Protein AF-A0A918TX77-F1 (afdb_monomer)

Sequence (473 aa):
MNGDFGNDGMSFDDTDGTHDTENVKGLAPLPPGLRHENREFVLAMRRLFGQTKKSLREFAAYHHFSPASVSRYLSGKRLPDKVFVDALLKSACQAHQVPLTPEVQEHAYRLHREALFSEQPARYRLQMESDKLEEAILAREQAELAIRDLKSSVSDQKHELERLEQQKREITRTAARERAYSSAEIEHYRGRERDLEAQCHELREEIDRLEAELTQAEYERDEAQSRCRELEDKLAVVEEDADREELQARVDEVRSEISAADAQAAARVADLQRAEQEAEEIRLQAVADAHAKREEADALFEETRNKAAQAAADFETNLAKRREQSERDLASRQRKAEKRLVEIELQAEQLRKATDVLAVKRADEEARAARTALAEPVRAAPSTASAVRADSAAARPAPASSPEAIRAVKPFWFAVPGPRHAVGTDGGPGFMLTPGTWYLAVAEKGTALIAEDRATGKRGMLMNTDGIQRSFY

Radius of gyration: 109.37 Å; Cα contacts (8 Å, |Δi|>4): 260; chains: 1; bounding box: 192×52×306 Å

pLDDT: mean 77.6, std 20.48, range [26.27, 98.62]

Organism: Streptomyces cinnamoneus (NCBI:txid53446)

Secondary structure (DSSP, 8-state):
-PPP-----------S----TT--TT-PPPPTT--HHHHHHHHHHHHHHHHT---HHHHHHHTT--HHHHHHHTTTSS---HHHHHHHHHHHHHHHT----HHHHHHHHHHHHHHHHHH-HHHHHHHHHHHHHHHHHHHHHHHHHHHHHHHHHHHHHHHHHHHHHHHHHHHHHHHHHHHHHHHHHHHHHHHHHHHHHHHHHHHHHHHHHHHHHHHHHHHHHHHHHHHHHHHHHHHHHHHHHHHHHHHHHHHHHHHHHHHHHHHHHHHHHHHHHHHHHHHHHHHHHHHHHHHHHHHHHHHHHHHHHHHHHHHHHHHHHHHHHHHHHHHHHHHHHHHHHHHHHHHHHHHHHHHTTT---------------------------------------------------------EEEE-SS-EEEEESTTPPPEEEPTT-EEEEEEEETTEEEEE-TTT--EEEE---TTPEEPP-

Structure (mmCIF, N/CA/C/O backbone):
data_AF-A0A918TX77-F1
#
_entry.id   AF-A0A918TX77-F1
#
loop_
_atom_site.group_PDB
_atom_site.id
_atom_site.type_symbol
_atom_site.label_atom_id
_atom_site.label_alt_id
_atom_site.label_comp_id
_atom_site.label_asym_id
_atom_site.label_entity_id
_atom_site.label_seq_id
_atom_site.pdbx_PDB_ins_code
_atom_site.Cartn_x
_atom_site.Cartn_y
_atom_site.Cartn_z
_atom_site.occupancy
_atom_site.B_iso_or_equiv
_atom_site.auth_seq_id
_atom_site.auth_comp_id
_atom_site.auth_asym_id
_atom_site.auth_atom_id
_atom_site.pdbx_PDB_model_num
ATOM 1 N N . MET A 1 1 ? -35.912 -17.473 43.083 1.00 37.25 1 MET A N 1
ATOM 2 C CA . MET A 1 1 ? -36.038 -18.882 43.510 1.00 37.25 1 MET A CA 1
ATOM 3 C C . MET A 1 1 ? -36.676 -18.847 44.878 1.00 37.25 1 MET A C 1
ATOM 5 O O . MET A 1 1 ? -36.120 -18.188 45.746 1.00 37.25 1 MET A O 1
ATOM 9 N N . ASN A 1 2 ? -37.850 -19.450 45.042 1.00 32.62 2 ASN A N 1
ATOM 10 C CA . ASN A 1 2 ? -38.579 -19.385 46.306 1.00 32.62 2 ASN A CA 1
ATOM 11 C C . ASN A 1 2 ? -38.174 -20.602 47.138 1.00 32.62 2 ASN A C 1
ATOM 13 O O . ASN A 1 2 ? -38.332 -21.728 46.672 1.00 32.62 2 ASN A O 1
ATOM 17 N N . GLY A 1 3 ? -37.597 -20.364 48.316 1.00 33.72 3 GLY A N 1
ATOM 18 C CA . GLY A 1 3 ? -37.311 -21.416 49.285 1.00 33.72 3 GLY A CA 1
ATOM 19 C C . GLY A 1 3 ? -38.587 -21.782 50.032 1.00 33.72 3 GLY A C 1
ATOM 20 O O . GLY A 1 3 ? -39.261 -20.896 50.555 1.00 33.72 3 GLY A O 1
ATOM 21 N N . ASP A 1 4 ? -38.915 -23.068 50.040 1.00 32.12 4 ASP A N 1
ATOM 22 C CA . ASP A 1 4 ? -40.028 -23.620 50.805 1.00 32.12 4 ASP A CA 1
ATOM 23 C C . ASP A 1 4 ? -39.668 -23.633 52.301 1.00 32.12 4 ASP A C 1
ATOM 25 O O . ASP A 1 4 ? -38.612 -24.145 52.681 1.00 32.12 4 ASP A O 1
ATOM 29 N N . PHE A 1 5 ? -40.509 -23.030 53.143 1.00 33.94 5 PHE A N 1
ATOM 30 C CA . PHE A 1 5 ? -40.300 -22.963 54.591 1.00 33.94 5 PHE A CA 1
ATOM 31 C C . PHE A 1 5 ? -41.259 -23.931 55.282 1.00 33.94 5 PHE A C 1
ATOM 33 O O . PHE A 1 5 ? -42.443 -23.638 55.447 1.00 33.94 5 PHE A O 1
ATOM 40 N N . GLY A 1 6 ? -40.726 -25.084 55.697 1.00 33.44 6 GLY A N 1
ATOM 41 C CA . GLY A 1 6 ? -41.475 -26.118 56.408 1.00 33.44 6 GLY A CA 1
ATOM 42 C C . GLY A 1 6 ? -42.088 -25.592 57.707 1.00 33.44 6 GLY A C 1
ATOM 43 O O . GLY A 1 6 ? -41.378 -25.287 58.664 1.00 33.44 6 GLY A O 1
ATOM 44 N N . ASN A 1 7 ? -43.416 -25.495 57.731 1.00 34.94 7 ASN A N 1
ATOM 45 C CA . ASN A 1 7 ? -44.196 -25.031 58.874 1.00 34.94 7 ASN A CA 1
ATOM 46 C C . ASN A 1 7 ? -44.443 -26.171 59.881 1.00 34.94 7 ASN A C 1
ATOM 48 O O . ASN A 1 7 ? -45.575 -26.639 60.031 1.00 34.94 7 ASN A O 1
ATOM 52 N N . ASP A 1 8 ? -43.390 -26.611 60.576 1.00 34.78 8 ASP A N 1
ATOM 53 C CA . ASP A 1 8 ? -43.504 -27.508 61.737 1.00 34.78 8 ASP A CA 1
ATOM 54 C C . ASP A 1 8 ? -44.053 -26.732 62.946 1.00 34.78 8 ASP A C 1
ATOM 56 O O . ASP A 1 8 ? -43.338 -26.332 63.868 1.00 34.78 8 ASP A O 1
ATOM 60 N N . GLY A 1 9 ? -45.361 -26.477 62.914 1.00 32.47 9 GLY A N 1
ATOM 61 C CA . GLY A 1 9 ? -46.074 -25.795 63.984 1.00 32.47 9 GLY A CA 1
ATOM 62 C C . GLY A 1 9 ? -46.032 -26.595 65.286 1.00 32.47 9 GLY A C 1
ATOM 63 O O . GLY A 1 9 ? -46.579 -27.695 65.365 1.00 32.47 9 GLY A O 1
ATOM 64 N N . MET A 1 10 ? -45.444 -26.006 66.331 1.00 33.53 10 MET A N 1
ATOM 65 C CA . MET A 1 10 ? -45.543 -26.478 67.717 1.00 33.53 10 MET A CA 1
ATOM 66 C C . MET A 1 10 ? -47.006 -26.436 68.187 1.00 33.53 10 MET A C 1
ATOM 68 O O . MET A 1 10 ? -47.456 -25.465 68.797 1.00 33.53 10 MET A O 1
ATOM 72 N N . SER A 1 11 ? -47.753 -27.504 67.904 1.00 32.78 11 SER A N 1
ATOM 73 C CA . SER A 1 11 ? -49.076 -27.731 68.478 1.00 32.78 11 SER A CA 1
ATOM 74 C C . SER A 1 11 ? -48.924 -27.990 69.975 1.00 32.78 11 SER A C 1
ATOM 76 O O . SER A 1 11 ? -48.566 -29.091 70.392 1.00 32.78 11 SER A O 1
ATOM 78 N N . PHE A 1 12 ? -49.170 -26.962 70.788 1.00 38.78 12 PHE A N 1
ATOM 79 C CA . PHE A 1 12 ? -49.215 -27.078 72.247 1.00 38.78 12 PHE A CA 1
ATOM 80 C C . PHE A 1 12 ? -50.575 -27.658 72.670 1.00 38.78 12 PHE A C 1
ATOM 82 O O . PHE A 1 12 ? -51.393 -26.980 73.287 1.00 38.78 12 PHE A O 1
ATOM 89 N N . ASP A 1 13 ? -50.829 -28.890 72.228 1.00 30.91 13 ASP A N 1
ATOM 90 C CA . ASP A 1 13 ? -52.076 -29.626 72.439 1.00 30.91 13 ASP A CA 1
ATOM 91 C C . ASP A 1 13 ? -52.209 -30.092 73.903 1.00 30.91 13 ASP A C 1
ATOM 93 O O . ASP A 1 13 ? -51.209 -30.292 74.599 1.00 30.91 13 ASP A O 1
ATOM 97 N N . ASP A 1 14 ? -53.442 -30.264 74.382 1.00 38.06 14 ASP A N 1
ATOM 98 C CA . ASP A 1 14 ? -53.776 -30.492 75.799 1.00 38.06 14 ASP A CA 1
ATOM 99 C C . ASP A 1 14 ? -53.533 -31.957 76.243 1.00 38.06 14 ASP A C 1
ATOM 101 O O . ASP A 1 14 ? -54.415 -32.650 76.761 1.00 38.06 14 ASP A O 1
ATOM 105 N N . THR A 1 15 ? -52.308 -32.465 76.061 1.00 32.91 15 THR A N 1
ATOM 106 C CA . THR A 1 15 ? -51.936 -33.830 76.469 1.00 32.91 15 THR A CA 1
ATOM 107 C C . THR A 1 15 ? -51.482 -33.909 77.928 1.00 32.91 15 THR A C 1
ATOM 109 O O . THR A 1 15 ? -50.298 -33.783 78.239 1.00 32.91 15 THR A O 1
ATOM 112 N N . ASP A 1 16 ? -52.463 -34.172 78.791 1.00 36.69 16 ASP A N 1
ATOM 113 C CA . ASP A 1 16 ? -52.381 -34.898 80.069 1.00 36.69 16 ASP A CA 1
ATOM 114 C C . ASP A 1 16 ? -51.213 -34.559 81.021 1.00 36.69 16 ASP A C 1
ATOM 116 O O . ASP A 1 16 ? -50.110 -35.110 80.969 1.00 36.69 16 ASP A O 1
ATOM 120 N N . GLY A 1 17 ? -51.500 -33.679 81.980 1.00 33.28 17 GLY A N 1
ATOM 121 C CA . GLY A 1 17 ? -50.597 -33.389 83.084 1.00 33.28 17 GLY A CA 1
ATOM 122 C C . GLY A 1 17 ? -51.117 -32.265 83.965 1.00 33.28 17 GLY A C 1
ATOM 123 O O . GLY A 1 17 ? -50.778 -31.100 83.756 1.00 33.28 17 GLY A O 1
ATOM 124 N N . THR A 1 18 ? -51.896 -32.599 85.000 1.00 36.12 18 THR A N 1
ATOM 125 C CA . THR A 1 18 ? -52.363 -31.638 86.018 1.00 36.12 18 THR A CA 1
ATOM 126 C C . THR A 1 18 ? -51.224 -31.202 86.949 1.00 36.12 18 THR A C 1
ATOM 128 O O . THR A 1 18 ? -51.244 -31.435 88.160 1.00 36.12 18 THR A O 1
ATOM 131 N N . HIS A 1 19 ? -50.207 -30.549 86.387 1.00 42.88 19 HIS A N 1
ATOM 132 C CA . HIS A 1 19 ? -49.279 -29.731 87.147 1.00 42.88 19 HIS A CA 1
ATOM 133 C C . HIS A 1 19 ? -50.063 -28.574 87.755 1.00 42.88 19 HIS A C 1
ATOM 135 O O . HIS A 1 19 ? -50.489 -27.666 87.050 1.00 42.88 19 HIS A O 1
ATOM 141 N N . ASP A 1 20 ? -50.259 -28.640 89.067 1.00 49.00 20 ASP A N 1
ATOM 142 C CA . ASP A 1 20 ? -51.033 -27.709 89.884 1.00 49.00 20 ASP A CA 1
ATOM 143 C C . ASP A 1 20 ? -50.540 -26.254 89.700 1.00 49.00 20 ASP A C 1
ATOM 145 O O . ASP A 1 20 ? -49.592 -25.807 90.351 1.00 49.00 20 ASP A O 1
ATOM 149 N N . THR A 1 21 ? -51.109 -25.527 88.722 1.00 51.53 21 THR A N 1
ATOM 150 C CA . THR A 1 21 ? -50.477 -24.300 88.179 1.00 51.53 21 THR A CA 1
ATOM 151 C C . THR A 1 21 ? -50.493 -23.121 89.153 1.00 51.53 21 THR A C 1
ATOM 153 O O . THR A 1 21 ? -49.692 -22.190 89.024 1.00 51.53 21 THR A O 1
ATOM 156 N N . GLU A 1 22 ? -51.345 -23.184 90.177 1.00 53.84 22 GLU A N 1
ATOM 157 C CA . GLU A 1 22 ? -51.345 -22.226 91.280 1.00 53.84 22 GLU A CA 1
ATOM 158 C C . GLU A 1 22 ? -50.278 -22.554 92.341 1.00 53.84 22 GLU A C 1
ATOM 160 O O . GLU A 1 22 ? -49.971 -21.697 93.166 1.00 53.84 22 GLU A O 1
ATOM 165 N N . ASN A 1 23 ? -49.656 -23.737 92.313 1.00 57.31 23 ASN A N 1
ATOM 166 C CA . ASN A 1 23 ? -48.960 -24.333 93.459 1.00 57.31 23 ASN A CA 1
ATOM 167 C C . ASN A 1 23 ? -47.463 -24.611 93.199 1.00 57.31 23 ASN A C 1
ATOM 169 O O . ASN A 1 23 ? -46.908 -25.671 93.500 1.00 57.31 23 ASN A O 1
ATOM 173 N N . VAL A 1 24 ? -46.772 -23.619 92.628 1.00 63.53 24 VAL A N 1
ATOM 174 C CA . VAL A 1 24 ? -45.309 -23.634 92.460 1.00 63.53 24 VAL A CA 1
ATOM 175 C C . VAL A 1 24 ? -44.626 -23.720 93.832 1.00 63.53 24 VAL A C 1
ATOM 177 O O . VAL A 1 24 ? -44.799 -22.835 94.673 1.00 63.53 24 VAL A O 1
ATOM 180 N N . LYS A 1 25 ? -43.806 -24.762 94.048 1.00 62.81 25 LYS A N 1
ATOM 181 C CA . LYS A 1 25 ? -43.130 -25.046 95.330 1.00 62.81 25 LYS A CA 1
ATOM 182 C C . LYS A 1 25 ? -42.441 -23.803 95.916 1.00 62.81 25 LYS A C 1
ATOM 184 O O . LYS A 1 25 ? -41.463 -23.304 95.363 1.00 62.81 25 LYS A O 1
ATOM 189 N N . GLY A 1 26 ? -42.924 -23.348 97.074 1.00 63.03 26 GLY A N 1
ATOM 190 C CA . GLY A 1 26 ? -42.378 -22.196 97.804 1.00 63.03 26 GLY A CA 1
ATOM 191 C C . GLY A 1 26 ? -43.051 -20.847 97.513 1.00 63.03 26 GLY A C 1
ATOM 192 O O . GLY A 1 26 ? -42.598 -19.831 98.041 1.00 63.03 26 GLY A O 1
ATOM 193 N N . LEU A 1 27 ? -44.125 -20.813 96.718 1.00 73.19 27 LEU A N 1
ATOM 194 C CA . LEU A 1 27 ? -44.991 -19.643 96.550 1.00 73.19 27 LEU A CA 1
ATOM 195 C C . LEU A 1 27 ? -46.365 -19.871 97.192 1.00 73.19 27 LEU A C 1
ATOM 197 O O . LEU A 1 27 ? -46.856 -20.990 97.272 1.00 73.19 27 LEU A O 1
ATOM 201 N N . ALA A 1 28 ? -46.990 -18.783 97.641 1.00 75.62 28 ALA A N 1
ATOM 202 C CA . ALA A 1 28 ? -48.371 -18.798 98.119 1.00 75.62 28 ALA A CA 1
ATOM 203 C C . ALA A 1 28 ? -49.374 -18.875 96.943 1.00 75.62 28 ALA A C 1
ATOM 205 O O . ALA A 1 28 ? -49.035 -18.425 95.832 1.00 75.62 28 ALA A O 1
ATOM 206 N N . PRO A 1 29 ? -50.610 -19.365 97.175 1.00 77.75 29 PRO A N 1
ATOM 207 C CA . PRO A 1 29 ? -51.708 -19.231 96.215 1.00 77.75 29 PRO A CA 1
ATOM 208 C C . PRO A 1 29 ? -51.952 -17.759 95.849 1.00 77.75 29 PRO A C 1
ATOM 210 O O . PRO A 1 29 ? -51.580 -16.840 96.589 1.00 77.75 29 PRO A O 1
ATOM 213 N N . LEU A 1 30 ? -52.539 -17.528 94.674 1.00 81.12 30 LEU A N 1
ATOM 214 C CA . LEU A 1 30 ? -52.788 -16.176 94.176 1.00 81.12 30 LEU A CA 1
ATOM 215 C C . LEU A 1 30 ? -53.913 -15.495 94.980 1.00 81.12 30 LEU A C 1
ATOM 217 O O . LEU A 1 30 ? -54.895 -16.153 95.325 1.00 81.12 30 LEU A O 1
ATOM 221 N N . PRO A 1 31 ? -53.804 -14.189 95.302 1.00 80.50 31 PRO A N 1
ATOM 222 C CA . PRO A 1 31 ? -54.879 -13.485 95.994 1.00 80.50 31 PRO A CA 1
ATOM 223 C C . PRO A 1 31 ? -56.176 -13.482 95.160 1.00 80.50 31 PRO A C 1
ATOM 225 O O . PRO A 1 31 ? -56.120 -13.174 93.969 1.00 80.50 31 PRO A O 1
ATOM 228 N N . PRO A 1 32 ? -57.354 -13.738 95.760 1.00 72.38 32 PRO A N 1
ATOM 229 C CA . PRO A 1 32 ? -58.613 -13.882 95.018 1.00 72.38 32 PRO A CA 1
ATOM 230 C C . PRO A 1 32 ? -59.142 -12.573 94.404 1.00 72.38 32 PRO A C 1
ATOM 232 O O . PRO A 1 32 ? -60.101 -12.609 93.643 1.00 72.38 32 PRO A O 1
ATOM 235 N N . GLY A 1 33 ? -58.537 -11.427 94.735 1.00 79.25 33 GLY A N 1
ATOM 236 C CA . GLY A 1 33 ? -58.891 -10.102 94.212 1.00 79.25 33 GLY A CA 1
ATOM 237 C C . GLY A 1 33 ? -57.996 -9.586 93.078 1.00 79.25 33 GLY A C 1
ATOM 238 O O . GLY A 1 33 ? -58.002 -8.384 92.828 1.00 79.25 33 GLY A O 1
ATOM 239 N N . LEU A 1 34 ? -57.185 -10.437 92.436 1.00 83.12 34 LEU A N 1
ATOM 240 C CA . LEU A 1 34 ? -56.471 -10.052 91.209 1.00 83.12 34 LEU A CA 1
ATOM 241 C C . LEU A 1 34 ? -57.440 -9.935 90.026 1.00 83.12 34 LEU A C 1
ATOM 243 O O . LEU A 1 34 ? -58.387 -10.712 89.910 1.00 83.12 34 LEU A O 1
ATOM 247 N N . ARG A 1 35 ? -57.150 -9.005 89.110 1.00 83.75 35 ARG A N 1
ATOM 248 C CA . ARG A 1 35 ? -57.837 -8.915 87.814 1.00 83.75 35 ARG A CA 1
ATOM 249 C C . ARG A 1 35 ? -57.523 -10.118 86.926 1.00 83.75 35 ARG A C 1
ATOM 251 O O . ARG A 1 35 ? -56.480 -10.751 87.101 1.00 83.75 35 ARG A O 1
ATOM 258 N N . HIS A 1 36 ? -58.398 -10.396 85.959 1.00 85.75 36 HIS A N 1
ATOM 259 C CA . HIS A 1 36 ? -58.308 -11.569 85.083 1.00 85.75 36 HIS A CA 1
ATOM 260 C C . HIS A 1 36 ? -56.979 -11.597 84.318 1.00 85.75 36 HIS A C 1
ATOM 262 O O . HIS A 1 36 ? -56.175 -12.506 84.511 1.00 85.75 36 HIS A O 1
ATOM 268 N N . GLU A 1 37 ? -56.697 -10.524 83.580 1.00 87.81 37 GLU A N 1
ATOM 269 C CA . GLU A 1 37 ? -55.494 -10.351 82.750 1.00 87.81 37 GLU A CA 1
ATOM 270 C C . GLU A 1 37 ? -54.195 -10.530 83.566 1.00 87.81 37 GLU A C 1
ATOM 272 O O . GLU A 1 37 ? -53.252 -11.203 83.151 1.00 87.81 37 GLU A O 1
ATOM 277 N N . ASN A 1 38 ? -54.157 -9.958 84.776 1.00 86.94 38 ASN A N 1
ATOM 278 C CA . ASN A 1 38 ? -53.022 -10.069 85.696 1.00 86.94 38 ASN A CA 1
ATOM 279 C C . ASN A 1 38 ? -52.889 -11.499 86.263 1.00 86.94 38 ASN A C 1
ATOM 281 O O . ASN A 1 38 ? -51.779 -12.022 86.368 1.00 86.94 38 ASN A O 1
ATOM 285 N N . ARG A 1 39 ? -54.003 -12.177 86.579 1.00 86.38 39 ARG A N 1
ATOM 286 C CA . ARG A 1 39 ? -53.995 -13.579 87.030 1.00 86.38 39 ARG A CA 1
ATOM 287 C C . ARG A 1 39 ? -53.497 -14.519 85.930 1.00 86.38 39 ARG A C 1
ATOM 289 O O . ARG A 1 39 ? -52.632 -15.343 86.211 1.00 86.38 39 ARG A O 1
ATOM 296 N N . GLU A 1 40 ? -53.986 -14.378 84.700 1.00 88.19 40 GLU A N 1
ATOM 297 C CA . GLU A 1 40 ? -53.556 -15.183 83.547 1.00 88.19 40 GLU A CA 1
ATOM 298 C C . GLU A 1 40 ? -52.069 -14.994 83.246 1.00 88.19 40 GLU A C 1
ATOM 300 O O . GLU A 1 40 ? -51.321 -15.972 83.177 1.00 88.19 40 GLU A O 1
ATOM 305 N N . PHE A 1 41 ? -51.608 -13.742 83.170 1.00 89.81 41 PHE A N 1
ATOM 306 C CA . PHE A 1 41 ? -50.194 -13.434 82.982 1.00 89.81 41 PHE A CA 1
ATOM 307 C C . PHE A 1 41 ? -49.320 -14.037 84.095 1.00 89.81 41 PHE A C 1
ATOM 309 O O . PHE A 1 41 ? -48.314 -14.688 83.810 1.00 89.81 41 PHE A O 1
ATOM 316 N N . VAL A 1 42 ? -49.703 -13.899 85.370 1.00 89.56 42 VAL A N 1
ATOM 317 C CA . VAL A 1 42 ? -48.932 -14.468 86.491 1.00 89.56 42 VAL A CA 1
ATOM 318 C C . VAL A 1 42 ? -48.961 -16.003 86.489 1.00 89.56 42 VAL A C 1
ATOM 320 O O . VAL A 1 42 ? -47.956 -16.617 86.851 1.00 89.56 42 VAL A O 1
ATOM 323 N N . LEU A 1 43 ? -50.044 -16.644 86.036 1.00 89.06 43 LEU A N 1
ATOM 324 C CA . LEU A 1 43 ? -50.093 -18.097 85.833 1.00 89.06 43 LEU A CA 1
ATOM 325 C C . LEU A 1 43 ? -49.164 -18.546 84.693 1.00 89.06 43 LEU A C 1
ATOM 327 O O . LEU A 1 43 ? -48.423 -19.514 84.870 1.00 89.06 43 LEU A O 1
ATOM 331 N N . ALA A 1 44 ? -49.112 -17.820 83.573 1.00 87.31 44 ALA A N 1
ATOM 332 C CA . ALA A 1 44 ? -48.145 -18.076 82.503 1.00 87.31 44 ALA A CA 1
ATOM 333 C C . ALA A 1 44 ? -46.693 -17.923 83.002 1.00 87.31 44 ALA A C 1
ATOM 335 O O . ALA A 1 44 ? -45.865 -18.812 82.791 1.00 87.31 44 ALA A O 1
ATOM 336 N N . MET A 1 45 ? -46.396 -16.865 83.767 1.00 88.56 45 MET A N 1
ATOM 337 C CA . MET A 1 45 ? -45.085 -16.682 84.407 1.00 88.56 45 MET A CA 1
ATOM 338 C C . MET A 1 45 ? -44.767 -17.801 85.421 1.00 88.56 45 MET A C 1
ATOM 340 O O . MET A 1 45 ? -43.620 -18.235 85.505 1.00 88.56 45 MET A O 1
ATOM 344 N N . ARG A 1 46 ? -45.756 -18.324 86.168 1.00 89.19 46 ARG A N 1
ATOM 345 C CA . ARG A 1 46 ? -45.580 -19.487 87.066 1.00 89.19 46 ARG A CA 1
ATOM 346 C C . ARG A 1 46 ? -45.245 -20.770 86.301 1.00 89.19 46 ARG A C 1
ATOM 348 O O . ARG A 1 46 ? -44.341 -21.489 86.729 1.00 89.19 46 ARG A O 1
ATOM 355 N N . ARG A 1 47 ? -45.911 -21.032 85.168 1.00 86.25 47 ARG A N 1
ATOM 356 C CA . ARG A 1 47 ? -45.626 -22.180 84.281 1.00 86.25 47 ARG A CA 1
ATOM 357 C C . ARG A 1 47 ? -44.195 -22.110 83.731 1.00 86.25 47 ARG A C 1
ATOM 359 O O . ARG A 1 47 ? -43.421 -23.043 83.945 1.00 86.25 47 ARG A O 1
ATOM 366 N N . LEU A 1 48 ? -43.812 -20.976 83.133 1.00 86.06 48 LEU A N 1
ATOM 367 C CA . LEU A 1 48 ? -42.450 -20.736 82.630 1.00 86.06 48 LEU A CA 1
ATOM 368 C C . LEU A 1 48 ? -41.395 -20.839 83.743 1.00 86.06 48 LEU A C 1
ATOM 370 O O . LEU A 1 48 ? -40.335 -21.427 83.545 1.00 86.06 48 LEU A O 1
ATOM 374 N N . PHE A 1 49 ? -41.683 -20.324 84.944 1.00 88.00 49 PHE A N 1
ATOM 375 C CA . PHE A 1 49 ? -40.773 -20.446 86.084 1.00 88.00 49 PHE A CA 1
ATOM 376 C C . PHE A 1 49 ? -40.555 -21.906 86.506 1.00 88.00 49 PHE A C 1
ATOM 378 O O . PHE A 1 49 ? -39.408 -22.307 86.713 1.00 88.00 49 PHE A O 1
ATOM 385 N N . GLY A 1 50 ? -41.618 -22.715 86.569 1.00 84.62 50 GLY A N 1
ATOM 386 C CA . GLY A 1 50 ? -41.521 -24.151 86.853 1.00 84.62 50 GLY A CA 1
ATOM 387 C C . GLY A 1 50 ? -40.636 -24.900 85.850 1.00 84.62 50 GLY A C 1
ATOM 388 O O . GLY A 1 50 ? -39.797 -25.708 86.253 1.00 84.62 50 GLY A O 1
ATOM 389 N N . GLN A 1 51 ? -40.746 -24.563 84.561 1.00 83.44 51 GLN A N 1
ATOM 390 C CA . GLN A 1 51 ? -39.912 -25.118 83.486 1.00 83.44 51 GLN A CA 1
ATOM 391 C C . GLN A 1 51 ? -38.413 -24.803 83.650 1.00 83.44 51 GLN A C 1
ATOM 393 O O . GLN A 1 51 ? -37.573 -25.614 83.265 1.00 83.44 51 GLN A O 1
ATOM 398 N N . THR A 1 52 ? -38.037 -23.686 84.295 1.00 85.62 52 THR A N 1
ATOM 399 C CA . THR A 1 52 ? -36.610 -23.369 84.536 1.00 85.62 52 THR A CA 1
ATOM 400 C C . THR A 1 52 ? -35.893 -24.369 85.450 1.00 85.62 52 THR A C 1
ATOM 402 O O . THR A 1 52 ? -34.662 -24.399 85.451 1.00 85.62 52 THR A O 1
ATOM 405 N N . LYS A 1 53 ? -36.637 -25.139 86.264 1.00 83.44 53 LYS A N 1
ATOM 406 C CA . LYS A 1 53 ? -36.140 -26.072 87.301 1.00 83.44 53 LYS A CA 1
ATOM 407 C C . LYS A 1 53 ? -35.224 -25.444 88.375 1.00 83.44 53 LYS A C 1
ATOM 409 O O . LYS A 1 53 ? -34.711 -26.167 89.225 1.00 83.44 53 LYS A O 1
ATOM 414 N N . LYS A 1 54 ? -35.045 -24.117 88.384 1.00 84.69 54 LYS A N 1
ATOM 415 C CA . LYS A 1 54 ? -34.254 -23.363 89.376 1.00 84.69 54 LYS A CA 1
ATOM 416 C C . LYS A 1 54 ? -35.112 -23.014 90.594 1.00 84.69 54 LYS A C 1
ATOM 418 O O . LYS A 1 54 ? -36.289 -22.685 90.453 1.00 84.69 54 LYS A O 1
ATOM 423 N N . SER A 1 55 ? -34.530 -22.986 91.793 1.00 88.19 55 SER A N 1
ATOM 424 C CA . SER A 1 55 ? -35.198 -22.358 92.937 1.00 88.19 55 SER A CA 1
ATOM 425 C C . SER A 1 55 ? -35.274 -20.837 92.765 1.00 88.19 55 SER A C 1
ATOM 427 O O . SER A 1 55 ? -34.504 -20.217 92.026 1.00 88.19 55 SER A O 1
ATOM 429 N N . LEU A 1 56 ? -36.177 -20.201 93.513 1.00 85.88 56 LEU A N 1
ATOM 430 C CA . LEU A 1 56 ? -36.394 -18.754 93.449 1.00 85.88 56 LEU A CA 1
ATOM 431 C C . LEU A 1 56 ? -35.134 -17.940 93.801 1.00 85.88 56 LEU A C 1
ATOM 433 O O . LEU A 1 56 ? -34.946 -16.849 93.266 1.00 85.88 56 LEU A O 1
ATOM 437 N N . ARG A 1 57 ? -34.246 -18.471 94.656 1.00 86.81 57 ARG A N 1
ATOM 438 C CA . ARG A 1 57 ? -32.961 -17.832 94.991 1.00 86.81 57 ARG A CA 1
ATOM 439 C C . ARG A 1 57 ? -31.916 -18.012 93.890 1.00 86.81 57 ARG A C 1
ATOM 441 O O . ARG A 1 57 ? -31.214 -17.055 93.586 1.00 86.81 57 ARG A O 1
ATOM 448 N N . GLU A 1 58 ? -31.838 -19.190 93.273 1.00 87.75 58 GLU A N 1
ATOM 449 C CA . GLU A 1 58 ? -30.901 -19.461 92.172 1.00 87.75 58 GLU A CA 1
ATOM 450 C C . GLU A 1 58 ? -31.273 -18.676 90.913 1.00 87.75 58 GLU A C 1
ATOM 452 O O . GLU A 1 58 ? -30.405 -18.062 90.303 1.00 87.75 58 GLU A O 1
ATOM 457 N N . PHE A 1 59 ? -32.562 -18.619 90.557 1.00 89.12 59 PHE A N 1
ATOM 458 C CA . PHE A 1 59 ? -33.041 -17.786 89.451 1.00 89.12 59 PHE A CA 1
ATOM 459 C C . PHE A 1 59 ? -32.735 -16.300 89.693 1.00 89.12 59 PHE A C 1
ATOM 461 O O . PHE A 1 59 ? -32.230 -15.618 88.803 1.00 89.12 59 PHE A O 1
ATOM 468 N N . ALA A 1 60 ? -33.010 -15.809 90.907 1.00 90.25 60 ALA A N 1
ATOM 469 C CA . ALA A 1 60 ? -32.731 -14.431 91.293 1.00 90.25 60 ALA A CA 1
ATOM 470 C C . ALA A 1 60 ? -31.231 -14.099 91.190 1.00 90.25 60 ALA A C 1
ATOM 472 O O . ALA A 1 60 ? -30.874 -13.103 90.569 1.00 90.25 60 ALA A O 1
ATOM 473 N N . ALA A 1 61 ? -30.354 -14.959 91.719 1.00 89.94 61 ALA A N 1
ATOM 474 C CA . ALA A 1 61 ? -28.906 -14.778 91.633 1.00 89.94 61 ALA A CA 1
ATOM 475 C C . ALA A 1 61 ? -28.382 -14.836 90.184 1.00 89.94 61 ALA A C 1
ATOM 477 O O . ALA A 1 61 ? -27.587 -13.983 89.794 1.00 89.94 61 ALA A O 1
ATOM 478 N N . TYR A 1 62 ? -28.854 -15.802 89.386 1.00 89.06 62 TYR A N 1
ATOM 479 C CA . TYR A 1 62 ? -28.415 -16.031 88.003 1.00 89.06 62 TYR A CA 1
ATOM 480 C C . TYR A 1 62 ? -28.771 -14.876 87.052 1.00 89.06 62 TYR A C 1
ATOM 482 O O . TYR A 1 62 ? -28.024 -14.609 86.118 1.00 89.06 62 TYR A O 1
ATOM 490 N N . HIS A 1 63 ? -29.887 -14.181 87.298 1.00 89.31 63 HIS A N 1
ATOM 491 C CA . HIS A 1 63 ? -30.335 -13.024 86.505 1.00 89.31 63 HIS A CA 1
ATOM 492 C C . HIS A 1 63 ? -30.195 -11.682 87.245 1.00 89.31 63 HIS A C 1
ATOM 494 O O . HIS A 1 63 ? -30.815 -10.694 86.864 1.00 89.31 63 HIS A O 1
ATOM 500 N N . HIS A 1 64 ? -29.414 -11.644 88.329 1.00 90.56 64 HIS A N 1
ATOM 501 C CA . HIS A 1 64 ? -29.140 -10.452 89.146 1.00 90.56 64 HIS A CA 1
ATOM 502 C C . HIS A 1 64 ? -30.375 -9.703 89.708 1.00 90.56 64 HIS A C 1
ATOM 504 O O . HIS A 1 64 ? -30.293 -8.529 90.074 1.00 90.56 64 HIS A O 1
ATOM 510 N N . PHE A 1 65 ? -31.516 -10.381 89.859 1.00 91.56 65 PHE A N 1
ATOM 511 C CA . PHE A 1 65 ? -32.698 -9.837 90.535 1.00 91.56 65 PHE A CA 1
ATOM 512 C C . PHE A 1 65 ? -32.636 -10.062 92.052 1.00 91.56 65 PHE A C 1
ATOM 514 O O . PHE A 1 65 ? -32.074 -11.039 92.541 1.00 91.56 65 PHE A O 1
ATOM 521 N N . SER A 1 66 ? -33.303 -9.209 92.836 1.00 91.88 66 SER A N 1
ATOM 522 C CA . SER A 1 66 ? -33.502 -9.492 94.263 1.00 91.88 66 SER A CA 1
ATOM 523 C C . SER A 1 66 ? -34.583 -10.575 94.457 1.00 91.88 66 SER A C 1
ATOM 525 O O . SER A 1 66 ? -35.663 -10.457 93.866 1.00 91.88 66 SER A O 1
ATOM 527 N N . PRO A 1 67 ? -34.378 -11.600 95.315 1.00 87.56 67 PRO A N 1
ATOM 528 C CA . PRO A 1 67 ? -35.372 -12.659 95.541 1.00 87.56 67 PRO A CA 1
ATOM 529 C C . PRO A 1 67 ? -36.740 -12.121 95.985 1.00 87.56 67 PRO A C 1
ATOM 531 O O . PRO A 1 67 ? -37.783 -12.645 95.600 1.00 87.56 67 PRO A O 1
ATOM 534 N N . ALA A 1 68 ? -36.752 -11.015 96.736 1.00 87.69 68 ALA A N 1
ATOM 535 C CA . ALA A 1 68 ? -37.978 -10.324 97.123 1.00 87.69 68 ALA A CA 1
ATOM 536 C C . ALA A 1 68 ? -38.770 -9.780 95.916 1.00 87.69 68 ALA A C 1
ATOM 538 O O . ALA A 1 68 ? -39.997 -9.785 95.954 1.00 87.69 68 ALA A O 1
ATOM 539 N N . SER A 1 69 ? -38.101 -9.345 94.842 1.00 88.44 69 SER A N 1
ATOM 540 C CA . SER A 1 69 ? -38.766 -8.889 93.613 1.00 88.44 69 SER A CA 1
ATOM 541 C C . SER A 1 69 ? -39.303 -10.068 92.809 1.00 88.44 69 SER A C 1
ATOM 543 O O . SER A 1 69 ? -40.482 -10.064 92.471 1.00 88.44 69 SER A O 1
ATOM 545 N N . VAL A 1 70 ? -38.499 -11.123 92.613 1.00 88.62 70 VAL A N 1
ATOM 546 C CA . VAL A 1 70 ? -38.931 -12.356 91.921 1.00 88.62 70 VAL A CA 1
ATOM 547 C C . VAL A 1 70 ? -40.169 -12.958 92.601 1.00 88.62 70 VAL A C 1
ATOM 549 O O . VAL A 1 70 ? -41.151 -13.283 91.938 1.00 88.62 70 VAL A O 1
ATOM 552 N N . SER A 1 71 ? -40.179 -13.015 93.937 1.00 88.12 71 SER A N 1
ATOM 553 C CA . SER A 1 71 ? -41.338 -13.470 94.715 1.00 88.12 71 SER A CA 1
ATOM 554 C C . SER A 1 71 ? -42.562 -12.552 94.579 1.00 88.12 71 SER A C 1
ATOM 556 O O . SER A 1 71 ? -43.685 -13.047 94.485 1.00 88.12 71 SER A O 1
ATOM 558 N N . ARG A 1 72 ? -42.383 -11.223 94.518 1.00 87.81 72 ARG A N 1
ATOM 559 C CA . ARG A 1 72 ? -43.485 -10.263 94.301 1.00 87.81 72 ARG A CA 1
ATOM 560 C C . ARG A 1 72 ? -44.072 -10.348 92.889 1.00 87.81 72 ARG A C 1
ATOM 562 O O . ARG A 1 72 ? -45.288 -10.241 92.762 1.00 87.81 72 ARG A O 1
ATOM 569 N N . TYR A 1 73 ? -43.245 -10.595 91.872 1.00 90.44 73 TYR A N 1
ATOM 570 C CA . TYR A 1 73 ? -43.683 -10.808 90.489 1.00 90.44 73 TYR A CA 1
ATOM 571 C C . TYR A 1 73 ? -44.464 -12.119 90.346 1.00 90.44 73 TYR A C 1
ATOM 573 O O . TYR A 1 73 ? -45.624 -12.106 89.946 1.00 90.44 73 TYR A O 1
ATOM 581 N N . LEU A 1 74 ? -43.897 -13.244 90.793 1.00 87.12 74 LEU A N 1
ATOM 582 C CA . LEU A 1 74 ? -44.555 -14.557 90.712 1.00 87.12 74 LEU A CA 1
ATOM 583 C C . LEU A 1 74 ? -45.736 -14.728 91.693 1.00 87.12 74 LEU A C 1
ATOM 585 O O . LEU A 1 74 ? -46.406 -15.758 91.676 1.00 87.12 74 LEU A O 1
ATOM 589 N N . SER A 1 75 ? -46.023 -13.746 92.554 1.00 85.19 75 SER A N 1
ATOM 590 C CA . SER A 1 75 ? -47.254 -13.680 93.363 1.00 85.19 75 SER A CA 1
ATOM 591 C C . SER A 1 75 ? -48.241 -12.600 92.906 1.00 85.19 75 SER A C 1
ATOM 593 O O . SER A 1 75 ? -49.230 -12.367 93.597 1.00 85.19 75 SER A O 1
ATOM 595 N N . GLY A 1 76 ? -47.974 -11.926 91.780 1.00 82.25 76 GLY A N 1
ATOM 596 C CA . GLY A 1 76 ? -48.824 -10.866 91.224 1.00 82.25 76 GLY A CA 1
ATOM 597 C C . GLY A 1 76 ? -48.940 -9.601 92.084 1.00 82.25 76 GLY A C 1
ATOM 598 O O . GLY A 1 76 ? -49.690 -8.690 91.752 1.00 82.25 76 GLY A O 1
ATOM 599 N N . LYS A 1 77 ? -48.172 -9.503 93.179 1.00 84.25 77 LYS A N 1
ATOM 600 C CA . LYS A 1 77 ? -48.156 -8.347 94.097 1.00 84.25 77 LYS A CA 1
ATOM 601 C C . LYS A 1 77 ? -47.437 -7.124 93.520 1.00 84.25 77 LYS A C 1
ATOM 603 O O . LYS A 1 77 ? -47.495 -6.043 94.101 1.00 84.25 77 LYS A O 1
ATOM 608 N N . ARG A 1 78 ? -46.718 -7.297 92.412 1.00 85.75 78 ARG A N 1
ATOM 609 C CA . ARG A 1 78 ? -46.166 -6.238 91.561 1.00 85.75 78 ARG A CA 1
ATOM 610 C C . ARG A 1 78 ? -46.085 -6.796 90.139 1.00 85.75 78 ARG A C 1
ATOM 612 O O . ARG A 1 78 ? -45.686 -7.944 89.978 1.00 85.75 78 ARG A O 1
ATOM 619 N N . LEU A 1 79 ? -46.388 -5.986 89.126 1.00 86.69 79 LEU A N 1
ATOM 620 C CA . LEU A 1 79 ? -46.093 -6.351 87.740 1.00 86.69 79 LEU A CA 1
ATOM 621 C C . LEU A 1 79 ? -44.579 -6.258 87.460 1.00 86.69 79 LEU A C 1
ATOM 623 O O . LEU A 1 79 ? -43.967 -5.247 87.835 1.00 86.69 79 LEU A O 1
ATOM 627 N N . PRO A 1 80 ? -43.981 -7.272 86.809 1.00 88.50 80 PRO A N 1
ATOM 628 C CA . PRO A 1 80 ? -42.599 -7.235 86.351 1.00 88.50 80 PRO A CA 1
ATOM 629 C C . PRO A 1 80 ? -42.375 -6.178 85.260 1.00 88.50 80 PRO A C 1
ATOM 631 O O . PRO A 1 80 ? -43.266 -5.416 84.879 1.00 88.50 80 PRO A O 1
ATOM 634 N N . ASP A 1 81 ? -41.138 -6.142 84.789 1.00 84.50 81 ASP A N 1
ATOM 635 C CA . ASP A 1 81 ? -40.606 -5.254 83.763 1.00 84.50 81 ASP A CA 1
ATOM 636 C C . ASP A 1 81 ? -40.186 -6.138 82.560 1.00 84.50 81 ASP A C 1
ATOM 638 O O . ASP A 1 81 ? -39.827 -7.296 82.797 1.00 84.50 81 ASP A O 1
ATOM 642 N N . LYS A 1 82 ? -40.185 -5.627 81.310 1.00 84.62 82 LYS A N 1
ATOM 643 C CA . LYS A 1 82 ? -39.823 -6.363 80.059 1.00 84.62 82 LYS A CA 1
ATOM 644 C C . LYS A 1 82 ? -38.613 -7.300 80.271 1.00 84.62 82 LYS A C 1
ATOM 646 O O . LYS A 1 82 ? -38.748 -8.515 80.166 1.00 84.62 82 LYS A O 1
ATOM 651 N N . VAL A 1 83 ? -37.524 -6.748 80.819 1.00 88.31 83 VAL A N 1
ATOM 652 C CA . VAL A 1 83 ? -36.260 -7.432 81.176 1.00 88.31 83 VAL A CA 1
ATOM 653 C C . VAL A 1 83 ? -36.425 -8.686 82.058 1.00 88.31 83 VAL A C 1
ATOM 655 O O . VAL A 1 83 ? -35.667 -9.644 81.923 1.00 88.31 83 VAL A O 1
ATOM 658 N N . PHE A 1 84 ? -37.396 -8.719 82.979 1.00 91.12 84 PHE A N 1
ATOM 659 C CA . PHE A 1 84 ? -37.666 -9.909 83.801 1.00 91.12 84 PHE A CA 1
ATOM 660 C C . PHE A 1 84 ? -38.404 -10.995 83.010 1.00 91.12 84 PHE A C 1
ATOM 662 O O . PHE A 1 84 ? -38.120 -12.178 83.199 1.00 91.12 84 PHE A O 1
ATOM 669 N N . VAL A 1 85 ? -39.322 -10.605 82.120 1.00 90.38 85 VAL A N 1
ATOM 670 C CA . VAL A 1 85 ? -40.012 -11.535 81.211 1.00 90.38 85 VAL A CA 1
ATOM 671 C C . VAL A 1 85 ? -38.998 -12.142 80.236 1.00 90.38 85 VAL A C 1
ATOM 673 O O . VAL A 1 85 ? -38.950 -13.362 80.100 1.00 90.38 85 VAL A O 1
ATOM 676 N N . ASP A 1 86 ? -38.106 -11.320 79.674 1.00 89.19 86 ASP A N 1
ATOM 677 C CA . ASP A 1 86 ? -37.003 -11.744 78.798 1.00 89.19 86 ASP A CA 1
ATOM 678 C C . ASP A 1 86 ? -36.082 -12.763 79.489 1.00 89.19 86 ASP A C 1
ATOM 680 O O . ASP A 1 86 ? -35.793 -13.836 78.954 1.00 89.19 86 ASP A O 1
ATOM 684 N N . ALA A 1 87 ? -35.646 -12.451 80.714 1.00 90.00 87 ALA A N 1
ATOM 685 C CA . ALA A 1 87 ? -34.800 -13.321 81.526 1.00 90.00 87 ALA A CA 1
ATOM 686 C C . ALA A 1 87 ? -35.482 -14.660 81.861 1.00 90.00 87 ALA A C 1
ATOM 688 O O . ALA A 1 87 ? -34.836 -15.715 81.841 1.00 90.00 87 ALA A O 1
ATOM 689 N N . LEU A 1 88 ? -36.789 -14.632 82.148 1.00 90.19 88 LEU A N 1
ATOM 690 C CA . LEU A 1 88 ? -37.578 -15.821 82.458 1.00 90.19 88 LEU A CA 1
ATOM 691 C C . LEU A 1 88 ? -37.759 -16.720 81.231 1.00 90.19 88 LEU A C 1
ATOM 693 O O . LEU A 1 88 ? -37.422 -17.901 81.311 1.00 90.19 88 LEU A O 1
ATOM 697 N N . LEU A 1 89 ? -38.200 -16.155 80.101 1.00 89.25 89 LEU A N 1
ATOM 698 C CA . LEU A 1 89 ? -38.317 -16.844 78.810 1.00 89.25 89 LEU A CA 1
ATOM 699 C C . LEU A 1 89 ? -36.989 -17.495 78.418 1.00 89.25 89 LEU A C 1
ATOM 701 O O . LEU A 1 89 ? -36.923 -18.704 78.194 1.00 89.25 89 LEU A O 1
ATOM 705 N N . LYS A 1 90 ? -35.900 -16.716 78.436 1.00 88.12 90 LYS A N 1
ATOM 706 C CA . LYS A 1 90 ? -34.558 -17.197 78.097 1.00 88.12 90 LYS A CA 1
ATOM 707 C C . LYS A 1 90 ? -34.115 -18.350 79.000 1.00 88.12 90 LYS A C 1
ATOM 709 O O . LYS A 1 90 ? -33.559 -19.318 78.494 1.00 88.12 90 LYS A O 1
ATOM 714 N N . SER A 1 91 ? -34.393 -18.303 80.308 1.00 88.44 91 SER A N 1
ATOM 715 C CA . SER A 1 91 ? -34.073 -19.423 81.210 1.00 88.44 91 SER A CA 1
ATOM 716 C C . SER A 1 91 ? -34.980 -20.644 81.059 1.00 88.44 91 SER A C 1
ATOM 718 O O . SER A 1 91 ? -34.496 -21.750 81.283 1.00 88.44 91 SER A O 1
ATOM 720 N N . ALA A 1 92 ? -36.253 -20.480 80.692 1.00 86.69 92 ALA A N 1
ATOM 721 C CA . ALA A 1 92 ? -37.155 -21.605 80.440 1.00 86.69 92 ALA A CA 1
ATOM 722 C C . ALA A 1 92 ? -36.736 -22.356 79.165 1.00 86.69 92 ALA A C 1
ATOM 724 O O . ALA A 1 92 ? -36.473 -23.558 79.215 1.00 86.69 92 ALA A O 1
ATOM 725 N N . CYS A 1 93 ? -36.536 -21.626 78.062 1.00 86.19 93 CYS A N 1
ATOM 726 C CA . CYS A 1 93 ? -36.014 -22.159 76.803 1.00 86.19 93 CYS A CA 1
ATOM 727 C C . CYS A 1 93 ? -34.645 -22.839 76.987 1.00 86.19 93 CYS A C 1
ATOM 729 O O . CYS A 1 93 ? -34.468 -23.981 76.568 1.00 86.19 93 CYS A O 1
ATOM 731 N N . GLN A 1 94 ? -33.706 -22.213 77.713 1.00 86.06 94 GLN A N 1
ATOM 732 C CA . GLN A 1 94 ? -32.410 -22.828 78.049 1.00 86.06 94 GLN A CA 1
ATOM 733 C C . GLN A 1 94 ? -32.542 -24.126 78.865 1.00 86.06 94 GLN A C 1
ATOM 735 O O . GLN A 1 94 ? -31.813 -25.080 78.599 1.00 86.06 94 GLN A O 1
ATOM 740 N N . ALA A 1 95 ? -33.458 -24.194 79.838 1.00 85.94 95 ALA A N 1
ATOM 741 C CA . ALA A 1 95 ? -33.665 -25.387 80.670 1.00 85.94 95 ALA A CA 1
ATOM 742 C C . ALA A 1 95 ? -34.308 -26.569 79.914 1.00 85.94 95 ALA A C 1
ATOM 744 O O . ALA A 1 95 ? -34.232 -27.710 80.379 1.00 85.94 95 ALA A O 1
ATOM 745 N N . HIS A 1 96 ? -34.924 -26.296 78.760 1.00 81.12 96 HIS A N 1
ATOM 746 C CA . HIS A 1 96 ? -35.525 -27.281 77.858 1.00 81.12 96 HIS A CA 1
ATOM 74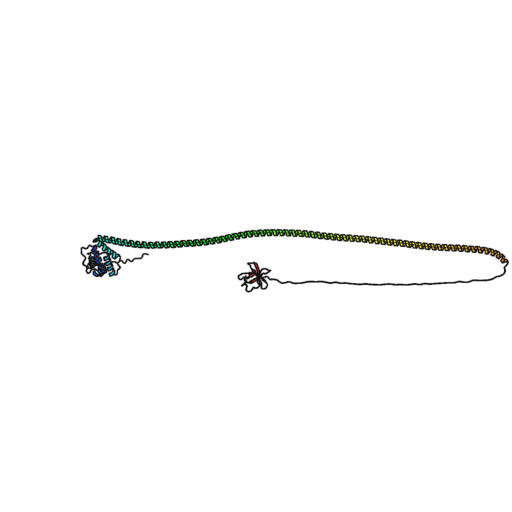7 C C . HIS A 1 96 ? -34.750 -27.472 76.538 1.00 81.12 96 HIS A C 1
ATOM 749 O O . HIS A 1 96 ? -35.129 -28.323 75.744 1.00 81.12 96 HIS A O 1
ATOM 755 N N . GLN A 1 97 ? -33.660 -26.724 76.315 1.00 80.69 97 GLN A N 1
ATOM 756 C CA . GLN A 1 97 ? -32.848 -26.709 75.082 1.00 80.69 97 GLN A CA 1
ATOM 757 C C . GLN A 1 97 ? -33.614 -26.328 73.794 1.00 80.69 97 GLN A C 1
ATOM 759 O O . GLN A 1 97 ? -33.126 -26.553 72.690 1.00 80.69 97 GLN A O 1
ATOM 764 N N . VAL A 1 98 ? -34.786 -25.701 73.925 1.00 81.50 98 VAL A N 1
ATOM 765 C CA . VAL A 1 98 ? -35.604 -25.228 72.796 1.00 81.50 98 VAL A CA 1
ATOM 766 C C . VAL A 1 98 ? -35.155 -23.808 72.414 1.00 81.50 98 VAL A C 1
ATOM 768 O O . VAL A 1 98 ? -34.941 -22.994 73.319 1.00 81.50 98 VAL A O 1
ATOM 771 N N . PRO A 1 99 ? -35.001 -23.461 71.120 1.00 82.25 99 PRO A N 1
ATOM 772 C CA . PRO A 1 99 ? -34.772 -22.075 70.714 1.00 82.25 99 PRO A CA 1
ATOM 773 C C . PRO A 1 99 ? -35.957 -21.189 71.127 1.00 82.25 99 PRO A C 1
ATOM 775 O O . PRO A 1 99 ? -37.112 -21.598 71.054 1.00 82.25 99 PRO A O 1
ATOM 778 N N . LEU A 1 100 ? -35.679 -19.961 71.565 1.00 83.31 100 LEU A N 1
ATOM 779 C CA . LEU A 1 100 ? -36.725 -18.987 71.882 1.00 83.31 100 LEU A CA 1
ATOM 780 C C . LEU A 1 100 ? -37.306 -18.450 70.566 1.00 83.31 100 LEU A C 1
ATOM 782 O O . LEU A 1 100 ? -36.641 -17.671 69.887 1.00 83.31 100 LEU A O 1
ATOM 786 N N . THR A 1 101 ? -38.498 -18.915 70.187 1.00 86.38 101 THR A N 1
ATOM 787 C CA . THR A 1 101 ? -39.138 -18.548 68.914 1.00 86.38 101 THR A CA 1
ATOM 788 C C . THR A 1 101 ? -39.924 -17.231 69.026 1.00 86.38 101 THR A C 1
ATOM 790 O O . THR A 1 101 ? -40.362 -16.877 70.132 1.00 86.38 101 THR A O 1
ATOM 793 N N . PRO A 1 102 ? -40.131 -16.495 67.913 1.00 84.62 102 PRO A N 1
ATOM 794 C CA . PRO A 1 102 ? -40.840 -15.213 67.928 1.00 84.62 102 PRO A CA 1
ATOM 795 C C . PRO A 1 102 ? -42.258 -15.306 68.500 1.00 84.62 102 PRO A C 1
ATOM 797 O O . PRO A 1 102 ? -42.681 -14.425 69.241 1.00 84.62 102 PRO A O 1
ATOM 800 N N . GLU A 1 103 ? -42.972 -16.395 68.222 1.00 84.69 103 GLU A N 1
ATOM 801 C CA . GLU A 1 103 ? -44.380 -16.594 68.587 1.00 84.69 103 GLU A CA 1
ATOM 802 C C . GLU A 1 103 ? -44.534 -16.780 70.105 1.00 84.69 103 GLU A C 1
ATOM 804 O O . GLU A 1 103 ? -45.469 -16.264 70.721 1.00 84.69 103 GLU A O 1
ATOM 809 N N . VAL A 1 104 ? -43.576 -17.472 70.737 1.00 84.31 104 VAL A N 1
ATOM 810 C CA . VAL A 1 104 ? -43.522 -17.656 72.197 1.00 84.31 104 VAL A CA 1
ATOM 811 C C . VAL A 1 104 ? -43.180 -16.338 72.899 1.00 84.31 104 VAL A C 1
ATOM 813 O O . VAL A 1 104 ? -43.752 -16.034 73.950 1.00 84.31 104 VAL A O 1
ATOM 816 N N . GLN A 1 105 ? -42.290 -15.527 72.313 1.00 85.88 105 GLN A N 1
ATOM 817 C CA . GLN A 1 105 ? -42.011 -14.176 72.806 1.00 85.88 105 GLN A CA 1
ATOM 818 C C . GLN A 1 105 ? -43.240 -13.270 72.677 1.00 85.88 105 GLN A C 1
ATOM 820 O O . GLN A 1 105 ? -43.648 -12.657 73.662 1.00 85.88 105 GLN A O 1
ATOM 825 N N . GLU A 1 106 ? -43.862 -13.220 71.498 1.00 86.31 106 GLU A N 1
ATOM 826 C CA . GLU A 1 106 ? -45.041 -12.395 71.228 1.00 86.31 106 GLU A CA 1
ATOM 827 C C . GLU A 1 106 ? -46.205 -12.758 72.156 1.00 86.31 106 GLU A C 1
ATOM 829 O O . GLU A 1 106 ? -46.796 -11.867 72.766 1.00 86.31 106 GLU A O 1
ATOM 834 N N . HIS A 1 107 ? -46.487 -14.050 72.353 1.00 87.12 107 HIS A N 1
ATOM 835 C CA . HIS A 1 107 ? -47.516 -14.512 73.285 1.00 87.12 107 HIS A CA 1
ATOM 836 C C . HIS A 1 107 ? -47.262 -14.022 74.723 1.00 87.12 107 HIS A C 1
ATOM 838 O O . HIS A 1 107 ? -48.166 -13.496 75.378 1.00 87.12 107 HIS A O 1
ATOM 844 N N . ALA A 1 108 ? -46.026 -14.145 75.216 1.00 86.31 108 ALA A N 1
ATOM 845 C CA . ALA A 1 108 ? -45.662 -13.701 76.560 1.00 86.31 108 ALA A CA 1
ATOM 846 C C . ALA A 1 108 ? -45.675 -12.166 76.707 1.00 86.31 108 ALA A C 1
ATOM 848 O O . ALA A 1 108 ? -46.117 -11.650 77.737 1.00 86.31 108 ALA A O 1
ATOM 849 N N . TYR A 1 109 ? -45.243 -11.426 75.679 1.00 89.06 109 TYR A N 1
ATOM 850 C CA . TYR A 1 109 ? -45.321 -9.964 75.650 1.00 89.06 109 TYR A CA 1
ATOM 851 C C . TYR A 1 109 ? -46.758 -9.455 75.521 1.00 89.06 109 TYR A C 1
ATOM 853 O O . TYR A 1 109 ? -47.071 -8.418 76.103 1.00 89.06 109 TYR A O 1
ATOM 861 N N . ARG A 1 110 ? -47.643 -10.174 74.822 1.00 89.88 110 ARG A N 1
ATOM 862 C CA . ARG A 1 110 ? -49.071 -9.855 74.721 1.00 89.88 110 ARG A CA 1
ATOM 863 C C . ARG A 1 110 ? -49.746 -9.933 76.091 1.00 89.88 110 ARG A C 1
ATOM 865 O O . ARG A 1 110 ? -50.245 -8.913 76.557 1.00 89.88 110 ARG A O 1
ATOM 872 N N . LEU A 1 111 ? -49.619 -11.067 76.788 1.00 89.00 111 LEU A N 1
ATOM 873 C CA . LEU A 1 111 ? -50.135 -11.225 78.158 1.00 89.00 111 LEU A CA 1
ATOM 874 C C . LEU A 1 111 ? -49.539 -10.180 79.123 1.00 89.00 111 LEU A C 1
ATOM 876 O O . LEU A 1 111 ? -50.239 -9.635 79.977 1.00 89.00 111 LEU A O 1
ATOM 880 N N . HIS A 1 112 ? -48.248 -9.852 78.974 1.00 89.50 112 HIS A N 1
ATOM 881 C CA . HIS A 1 112 ? -47.609 -8.793 79.759 1.00 89.50 112 HIS A CA 1
ATOM 882 C C . HIS A 1 112 ? -48.227 -7.411 79.485 1.00 89.50 112 HIS A C 1
ATOM 884 O O . HIS A 1 112 ? -48.524 -6.678 80.430 1.00 89.50 112 HIS A O 1
ATOM 890 N N . ARG A 1 113 ? -48.436 -7.064 78.207 1.00 88.50 113 ARG A N 1
ATOM 891 C CA . ARG A 1 113 ? -49.049 -5.808 77.747 1.00 88.50 113 ARG A CA 1
ATOM 892 C C . ARG A 1 113 ? -50.504 -5.685 78.213 1.00 88.50 113 ARG A C 1
ATOM 894 O O . ARG A 1 113 ? -50.878 -4.619 78.695 1.00 88.50 113 ARG A O 1
ATOM 901 N N . GLU A 1 114 ? -51.287 -6.759 78.156 1.00 87.94 114 GLU A N 1
ATOM 902 C CA . GLU A 1 114 ? -52.687 -6.818 78.612 1.00 87.94 114 GLU A CA 1
ATOM 903 C C . GLU A 1 114 ? -52.801 -6.595 80.132 1.00 87.94 114 GLU A C 1
ATOM 905 O O . GLU A 1 114 ? -53.517 -5.694 80.585 1.00 87.94 114 GLU A O 1
ATOM 910 N N . ALA A 1 115 ? -52.011 -7.321 80.931 1.00 88.31 115 ALA A N 1
ATOM 911 C CA . ALA A 1 115 ? -51.952 -7.127 82.382 1.00 88.31 115 ALA A CA 1
ATOM 912 C C . ALA A 1 115 ? -51.471 -5.712 82.771 1.00 88.31 115 ALA A C 1
ATOM 914 O O . ALA A 1 115 ? -51.986 -5.102 83.714 1.00 88.31 115 ALA A O 1
ATOM 915 N N . LEU A 1 116 ? -50.506 -5.160 82.025 1.00 88.50 116 LEU A N 1
ATOM 916 C CA . LEU A 1 116 ? -49.978 -3.809 82.229 1.00 88.50 116 LEU A CA 1
ATOM 917 C C . LEU A 1 116 ? -50.985 -2.714 81.850 1.00 88.50 116 LEU A C 1
ATOM 919 O O . LEU A 1 116 ? -51.060 -1.700 82.547 1.00 88.50 116 LEU A O 1
ATOM 923 N N . PHE A 1 117 ? -51.771 -2.914 80.788 1.00 87.88 117 PHE A N 1
ATOM 924 C CA . PHE A 1 117 ? -52.854 -2.015 80.390 1.00 87.88 117 PHE A CA 1
ATOM 925 C C . PHE A 1 117 ? -53.929 -1.933 81.476 1.00 87.88 117 PHE A C 1
ATOM 927 O O . PHE A 1 117 ? -54.329 -0.832 81.849 1.00 87.88 117 PHE A O 1
ATOM 934 N N . SER A 1 118 ? -54.347 -3.078 82.022 1.00 86.69 118 SER A N 1
ATOM 935 C CA . SER A 1 118 ? -55.394 -3.137 83.046 1.00 86.69 118 SER A CA 1
ATOM 936 C C . SER A 1 118 ? -54.968 -2.462 84.358 1.00 86.69 118 SER A C 1
ATOM 938 O O . SER A 1 118 ? -55.656 -1.563 84.852 1.00 86.69 118 SER A O 1
ATOM 940 N N . GLU A 1 119 ? -53.818 -2.848 84.920 1.00 84.56 119 GLU A N 1
ATOM 941 C CA . GLU A 1 119 ? -53.389 -2.382 86.249 1.00 84.56 119 GLU A CA 1
ATOM 942 C C . GLU A 1 119 ? -52.667 -1.022 86.221 1.00 84.56 119 GLU A C 1
ATOM 944 O O . GLU A 1 119 ? -52.740 -0.271 87.195 1.00 84.56 119 GLU A O 1
ATOM 949 N N . GLN A 1 120 ? -51.928 -0.691 85.149 1.00 87.69 120 GLN A N 1
ATOM 950 C CA . GLN A 1 120 ? -51.058 0.498 85.093 1.00 87.69 120 GLN A CA 1
ATOM 951 C C . GLN A 1 120 ? -51.099 1.232 83.724 1.00 87.69 120 GLN A C 1
ATOM 953 O O . GLN A 1 120 ? -50.055 1.375 83.075 1.00 87.69 120 GLN A O 1
ATOM 958 N N . PRO A 1 121 ? -52.248 1.811 83.297 1.00 87.88 121 PRO A N 1
ATOM 959 C CA . PRO A 1 121 ? -52.424 2.417 81.963 1.00 87.88 121 PRO A CA 1
ATOM 960 C C . PRO A 1 121 ? -51.410 3.508 81.563 1.00 87.88 121 PRO A C 1
ATOM 962 O O . PRO A 1 121 ? -51.166 3.749 80.380 1.00 87.88 121 PRO A O 1
ATOM 965 N N . ALA A 1 122 ? -50.821 4.217 82.533 1.00 88.56 122 ALA A N 1
ATOM 966 C CA . ALA A 1 122 ? -49.762 5.196 82.271 1.00 88.56 122 ALA A CA 1
ATOM 967 C C . ALA A 1 122 ? -48.419 4.526 81.921 1.00 88.56 122 ALA A C 1
ATOM 969 O O . ALA A 1 122 ? -47.721 4.985 81.019 1.00 88.56 122 ALA A O 1
ATOM 970 N N . ARG A 1 123 ? -48.088 3.414 82.591 1.00 86.50 123 ARG A N 1
ATOM 971 C CA . ARG A 1 123 ? -46.872 2.625 82.344 1.00 86.50 123 ARG A CA 1
ATOM 972 C C . ARG A 1 123 ? -46.983 1.821 81.049 1.00 86.50 123 ARG A C 1
ATOM 974 O O . ARG A 1 123 ? -46.008 1.755 80.313 1.00 86.50 123 ARG A O 1
ATOM 981 N N . TYR A 1 124 ? -48.177 1.310 80.733 1.00 89.12 124 TYR A N 1
ATOM 982 C CA . TYR A 1 124 ? -48.478 0.722 79.424 1.00 89.12 124 TYR A CA 1
ATOM 983 C C . TYR A 1 124 ? -48.180 1.697 78.278 1.00 89.12 124 TYR A C 1
ATOM 985 O O . TYR A 1 124 ? -47.421 1.363 77.375 1.00 89.12 124 TYR A O 1
ATOM 993 N N . ARG A 1 125 ? -48.709 2.930 78.338 1.00 90.56 125 ARG A N 1
ATOM 994 C CA . ARG A 1 125 ? -48.441 3.947 77.305 1.00 90.56 125 ARG A CA 1
ATOM 995 C C . ARG A 1 125 ? -46.952 4.277 77.190 1.00 90.56 125 ARG A C 1
ATOM 997 O O . ARG A 1 125 ? -46.445 4.324 76.078 1.00 90.56 125 ARG A O 1
ATOM 1004 N N . LEU A 1 126 ? -46.247 4.438 78.314 1.00 90.12 126 LEU A N 1
ATOM 1005 C CA . LEU A 1 126 ? -44.796 4.655 78.308 1.00 90.12 126 LEU A CA 1
ATOM 1006 C C . LEU A 1 126 ? -44.050 3.514 77.594 1.00 90.12 126 LEU A C 1
ATOM 1008 O O . LEU A 1 126 ? -43.178 3.782 76.776 1.00 90.12 126 LEU A O 1
ATOM 1012 N N . GLN A 1 127 ? -44.409 2.258 77.875 1.00 88.00 127 GLN A N 1
ATOM 1013 C CA . GLN A 1 127 ? -43.786 1.097 77.240 1.00 88.00 127 GLN A CA 1
ATOM 1014 C C . GLN A 1 127 ? -44.109 1.014 75.743 1.00 88.00 127 GLN A C 1
ATOM 1016 O O . GLN A 1 127 ? -43.195 0.798 74.958 1.00 88.00 127 GLN A O 1
ATOM 1021 N N . MET A 1 128 ? -45.354 1.262 75.325 1.00 88.81 128 MET A N 1
ATOM 1022 C CA . MET A 1 128 ? -45.719 1.232 73.903 1.00 88.81 128 MET A CA 1
ATOM 1023 C C . MET A 1 128 ? -45.050 2.349 73.087 1.00 88.81 128 MET A C 1
ATOM 1025 O O . MET A 1 128 ? -44.623 2.095 71.965 1.00 88.81 128 MET A O 1
ATOM 1029 N N . GLU A 1 129 ? -44.910 3.567 73.626 1.00 91.38 129 GLU A N 1
ATOM 1030 C CA . GLU A 1 129 ? -44.135 4.617 72.943 1.00 91.38 129 GLU A CA 1
ATOM 1031 C C . GLU A 1 129 ? -42.617 4.349 72.984 1.00 91.38 129 GLU A C 1
ATOM 1033 O O . GLU A 1 129 ? -41.908 4.752 72.066 1.00 91.38 129 GLU A O 1
ATOM 1038 N N . SER A 1 130 ? -42.116 3.624 73.992 1.00 89.38 130 SER A N 1
ATOM 1039 C CA . SER A 1 130 ? -40.717 3.176 74.043 1.00 89.38 130 SER A CA 1
ATOM 1040 C C . SER A 1 130 ? -40.420 2.065 73.031 1.00 89.38 130 SER A C 1
ATOM 1042 O O . SER A 1 130 ? -39.388 2.131 72.373 1.00 89.38 130 SER A O 1
ATOM 1044 N N . ASP A 1 131 ? -41.310 1.079 72.884 1.00 87.69 131 ASP A N 1
ATOM 1045 C CA . ASP A 1 131 ? -41.188 -0.002 71.895 1.00 87.69 131 ASP A CA 1
ATOM 1046 C C . ASP A 1 131 ? -41.218 0.584 70.463 1.00 87.69 131 ASP A C 1
ATOM 1048 O O . ASP A 1 131 ? -40.337 0.296 69.658 1.00 87.69 131 ASP A O 1
ATOM 1052 N N . LYS A 1 132 ? -42.140 1.517 70.166 1.00 90.44 132 LYS A N 1
ATOM 1053 C CA . LYS A 1 132 ? -42.163 2.258 68.883 1.00 90.44 132 LYS A CA 1
ATOM 1054 C C . LYS A 1 132 ? -40.884 3.059 68.620 1.00 90.44 132 LYS A C 1
ATOM 1056 O O . LYS A 1 132 ? -40.461 3.190 67.473 1.00 90.44 132 LYS A O 1
ATOM 1061 N N . LEU A 1 133 ? -40.298 3.662 69.658 1.00 93.38 133 LEU A N 1
ATOM 1062 C CA . LEU A 1 133 ? -39.055 4.423 69.529 1.00 93.38 133 LEU A CA 1
ATOM 1063 C C . LEU A 1 133 ? -37.863 3.493 69.261 1.00 93.38 133 LEU A C 1
ATOM 1065 O O . LEU A 1 133 ? -37.016 3.830 68.439 1.00 93.38 133 LEU A O 1
ATOM 1069 N N . GLU A 1 134 ? -37.827 2.321 69.900 1.00 89.88 134 GLU A N 1
ATOM 1070 C CA . GLU A 1 134 ? -36.860 1.246 69.641 1.00 89.88 134 GLU A CA 1
ATOM 1071 C C . GLU A 1 134 ? -36.958 0.772 68.174 1.00 89.88 134 GLU A C 1
ATOM 1073 O O . GLU A 1 134 ? -35.962 0.806 67.449 1.00 89.88 134 GLU A O 1
ATOM 1078 N N . GLU A 1 135 ? -38.167 0.471 67.686 1.00 92.00 135 GLU A N 1
ATOM 1079 C CA . GLU A 1 135 ? -38.444 0.131 66.279 1.00 92.00 135 GLU A CA 1
ATOM 1080 C C . GLU A 1 135 ? -37.997 1.237 65.299 1.00 92.00 135 GLU A C 1
ATOM 1082 O O . GLU A 1 135 ? -37.315 0.963 64.308 1.00 92.00 135 GLU A O 1
ATOM 1087 N N . ALA A 1 136 ? -38.330 2.503 65.580 1.00 95.38 136 ALA A N 1
ATOM 1088 C CA . ALA A 1 136 ? -37.987 3.637 64.719 1.00 95.38 136 ALA A CA 1
ATOM 1089 C C . ALA A 1 136 ? -36.476 3.943 64.683 1.00 95.38 136 ALA A C 1
ATOM 1091 O O . ALA A 1 136 ? -35.951 4.337 63.637 1.00 95.38 136 ALA A O 1
ATOM 1092 N N . ILE A 1 137 ? -35.763 3.749 65.799 1.00 96.06 137 ILE A N 1
ATOM 1093 C CA . ILE A 1 137 ? -34.301 3.884 65.872 1.00 96.06 137 ILE A CA 1
ATOM 1094 C C . ILE A 1 137 ? -33.626 2.797 65.028 1.00 96.06 137 ILE A C 1
ATOM 1096 O O . ILE A 1 137 ? -32.770 3.121 64.201 1.00 96.06 137 ILE A O 1
ATOM 1100 N N . LEU A 1 138 ? -34.058 1.540 65.165 1.00 94.75 138 LEU A N 1
ATOM 1101 C CA . LEU A 1 138 ? -33.529 0.415 64.387 1.00 94.75 138 LEU A CA 1
ATOM 1102 C C . LEU A 1 138 ? -33.786 0.593 62.882 1.00 94.75 138 LEU A C 1
ATOM 1104 O O . LEU A 1 138 ? -32.870 0.418 62.077 1.00 94.75 138 LEU A O 1
ATOM 1108 N N . ALA A 1 139 ? -34.994 1.015 62.493 1.00 94.88 139 ALA A N 1
ATOM 1109 C CA . ALA A 1 139 ? -35.331 1.295 61.097 1.00 94.88 139 ALA A CA 1
ATOM 1110 C C . ALA A 1 139 ? -34.484 2.440 60.504 1.00 94.88 139 ALA A C 1
ATOM 1112 O O . ALA A 1 139 ? -34.014 2.343 59.367 1.00 94.88 139 ALA A O 1
ATOM 1113 N N . ARG A 1 140 ? -34.226 3.505 61.280 1.00 97.56 140 ARG A N 1
ATOM 1114 C CA . ARG A 1 140 ? -33.308 4.588 60.886 1.00 97.56 140 ARG A CA 1
ATOM 1115 C C . ARG A 1 140 ? -31.885 4.068 60.688 1.00 97.56 140 ARG A C 1
ATOM 1117 O O . ARG A 1 140 ? -31.253 4.412 59.697 1.00 97.56 140 ARG A O 1
ATOM 1124 N N . GLU A 1 141 ? -31.371 3.256 61.606 1.00 97.06 141 GLU A N 1
ATOM 1125 C CA . GLU A 1 141 ? -29.990 2.755 61.546 1.00 97.06 141 GLU A CA 1
ATOM 1126 C C . GLU A 1 141 ? -29.771 1.792 60.372 1.00 97.06 141 GLU A C 1
ATOM 1128 O O . GLU A 1 141 ? -28.758 1.893 59.677 1.00 97.06 141 GLU A O 1
ATOM 1133 N N . GLN A 1 142 ? -30.761 0.950 60.062 1.00 96.50 142 GLN A N 1
ATOM 1134 C CA . GLN A 1 142 ? -30.780 0.143 58.838 1.00 96.50 142 GLN A CA 1
ATOM 1135 C C . GLN A 1 142 ? -30.796 1.020 57.573 1.00 96.50 142 GLN A C 1
ATOM 1137 O O . GLN A 1 142 ? -30.022 0.777 56.645 1.00 96.50 142 GLN A O 1
ATOM 1142 N N . ALA A 1 143 ? -31.618 2.075 57.542 1.00 95.31 143 ALA A N 1
ATOM 1143 C CA . ALA A 1 143 ? -31.656 3.015 56.421 1.00 95.31 143 ALA A CA 1
ATOM 1144 C C . ALA A 1 143 ? -30.336 3.798 56.260 1.00 95.31 143 ALA A C 1
ATOM 1146 O O . ALA A 1 143 ? -29.876 4.004 55.138 1.00 95.31 143 ALA A O 1
ATOM 1147 N N . GLU A 1 144 ? -29.684 4.197 57.355 1.00 97.31 144 GLU A N 1
ATOM 1148 C CA . GLU A 1 144 ? -28.368 4.842 57.317 1.00 97.31 144 GLU A CA 1
ATOM 1149 C C . GLU A 1 144 ? -27.274 3.923 56.760 1.00 97.31 144 GLU A C 1
ATOM 1151 O O . GLU A 1 144 ? -26.424 4.393 56.001 1.00 97.31 144 GLU A O 1
ATOM 1156 N N . LEU A 1 145 ? -27.283 2.633 57.113 1.00 97.31 145 LEU A N 1
ATOM 1157 C CA . LEU A 1 145 ? -26.367 1.640 56.545 1.00 97.31 145 LEU A CA 1
ATOM 1158 C C . LEU A 1 145 ? -26.611 1.472 55.041 1.00 97.31 145 LEU A C 1
ATOM 1160 O O . LEU A 1 145 ? -25.691 1.696 54.258 1.00 97.31 145 LEU A O 1
ATOM 1164 N N . ALA A 1 146 ? -27.861 1.253 54.620 1.00 96.50 146 ALA A N 1
ATOM 1165 C CA . ALA A 1 146 ? -28.211 1.169 53.200 1.00 96.50 146 ALA A CA 1
ATOM 1166 C C . ALA A 1 146 ? -27.802 2.431 52.407 1.00 96.50 146 ALA A C 1
ATOM 1168 O O . ALA A 1 146 ? -27.331 2.334 51.275 1.00 96.50 146 ALA A O 1
ATOM 1169 N N . ILE A 1 147 ? -27.911 3.626 53.003 1.00 97.69 147 ILE A N 1
ATOM 1170 C CA . ILE A 1 147 ? -27.442 4.884 52.399 1.00 97.69 147 ILE A CA 1
ATOM 1171 C C . ILE A 1 147 ? -25.907 4.939 52.287 1.00 97.69 147 ILE A C 1
ATOM 1173 O O . ILE A 1 147 ? -25.403 5.530 51.329 1.00 97.69 147 ILE A O 1
ATOM 1177 N N . ARG A 1 148 ? -25.148 4.363 53.229 1.00 97.88 148 ARG A N 1
ATOM 1178 C CA . ARG A 1 148 ? -23.676 4.262 53.139 1.00 97.88 148 ARG A CA 1
ATOM 1179 C C . ARG A 1 148 ? -23.269 3.296 52.024 1.00 97.88 148 ARG A C 1
ATOM 1181 O O . ARG A 1 148 ? -22.461 3.673 51.177 1.00 97.88 148 ARG A O 1
ATOM 1188 N N . ASP A 1 149 ? -23.895 2.126 51.964 1.00 97.81 149 ASP A N 1
ATOM 1189 C CA . ASP A 1 149 ? -23.583 1.082 50.983 1.00 97.81 149 ASP A CA 1
ATOM 1190 C C . ASP A 1 149 ? -23.916 1.535 49.551 1.00 97.81 149 ASP A C 1
ATOM 1192 O O . ASP A 1 149 ? -23.085 1.431 48.645 1.00 97.81 149 ASP A O 1
ATOM 1196 N N . LEU A 1 150 ? -25.088 2.155 49.352 1.00 97.44 150 LEU A N 1
ATOM 1197 C CA . LEU A 1 150 ? -25.468 2.764 48.073 1.00 97.44 150 LEU A CA 1
ATOM 1198 C C . LEU A 1 150 ? -24.526 3.909 47.670 1.00 97.44 150 LEU A C 1
ATOM 1200 O O . LEU A 1 150 ? -24.223 4.056 46.487 1.00 97.44 150 LEU A O 1
ATOM 1204 N N . LYS A 1 151 ? -24.023 4.708 48.623 1.00 97.81 151 LYS A N 1
ATOM 1205 C CA . LYS A 1 151 ? -23.024 5.753 48.334 1.00 97.81 151 LYS A CA 1
ATOM 1206 C C . LYS A 1 151 ? -21.679 5.172 47.901 1.00 97.81 151 LYS A C 1
ATOM 1208 O O . LYS A 1 151 ? -21.082 5.745 46.991 1.00 97.81 151 LYS A O 1
ATOM 1213 N N . SER A 1 152 ? -21.229 4.059 48.492 1.00 97.75 152 SER A N 1
ATOM 1214 C CA . SER A 1 152 ? -20.045 3.343 47.995 1.00 97.75 152 SER A CA 1
ATOM 1215 C C . SER A 1 152 ? -20.302 2.851 46.578 1.00 97.75 152 SER A C 1
ATOM 1217 O O . SER A 1 152 ? -19.625 3.290 45.661 1.00 97.75 152 SER A O 1
ATOM 1219 N N . SER A 1 153 ? -21.369 2.076 46.358 1.00 97.69 153 SER A N 1
ATOM 1220 C CA . SER A 1 153 ? -21.665 1.494 45.044 1.00 97.69 153 SER A CA 1
ATOM 1221 C C . SER A 1 153 ? -21.793 2.547 43.929 1.00 97.69 153 SER A C 1
ATOM 1223 O O . SER A 1 153 ? -21.254 2.360 42.840 1.00 97.69 153 SER A O 1
ATOM 1225 N N . VAL A 1 154 ? -22.418 3.700 44.203 1.00 98.31 154 VAL A N 1
ATOM 1226 C CA . VAL A 1 154 ? -22.488 4.837 43.261 1.00 98.31 154 VAL A CA 1
ATOM 1227 C C . VAL A 1 154 ? -21.127 5.516 43.052 1.00 98.31 154 VAL A C 1
ATOM 1229 O O . VAL A 1 154 ? -20.866 6.021 41.962 1.00 98.31 154 VAL A O 1
ATOM 1232 N N . SER A 1 155 ? -20.252 5.547 44.060 1.00 97.94 155 SER A N 1
ATOM 1233 C CA . SER A 1 155 ? -18.861 5.991 43.901 1.00 97.94 155 SER A CA 1
ATOM 1234 C C . SER A 1 155 ? -18.080 5.017 43.015 1.00 97.94 155 SER A C 1
ATOM 1236 O O . SER A 1 155 ? -17.456 5.436 42.042 1.00 97.94 155 SER A O 1
ATOM 1238 N N . ASP A 1 156 ? -18.166 3.720 43.293 1.00 98.06 156 ASP A N 1
ATOM 1239 C CA . ASP A 1 156 ? -17.436 2.666 42.585 1.00 98.06 156 ASP A CA 1
ATOM 1240 C C . ASP A 1 156 ? -17.855 2.603 41.102 1.00 98.06 156 ASP A C 1
ATOM 1242 O O . ASP A 1 156 ? -17.010 2.592 40.206 1.00 98.06 156 ASP A O 1
ATOM 1246 N N . GLN A 1 157 ? -19.162 2.700 40.824 1.00 97.69 157 GLN A N 1
ATOM 1247 C CA . GLN A 1 157 ? -19.706 2.797 39.463 1.00 97.69 157 GLN A CA 1
ATOM 1248 C C . GLN A 1 157 ? -19.252 4.057 38.708 1.00 97.69 157 GLN A C 1
ATOM 1250 O O . GLN A 1 157 ? -19.061 3.995 37.494 1.00 97.69 157 GLN A O 1
ATOM 1255 N N . LYS A 1 158 ? -19.053 5.195 39.391 1.00 98.19 158 LYS A N 1
ATOM 1256 C CA . LYS A 1 158 ? -18.520 6.416 38.759 1.00 98.19 158 LYS A CA 1
ATOM 1257 C C . LYS A 1 158 ? -17.054 6.265 38.373 1.00 98.19 158 LYS A C 1
ATOM 1259 O O . LYS A 1 158 ? -16.705 6.597 37.246 1.00 98.19 158 LYS A O 1
ATOM 1264 N N . HIS A 1 159 ? -16.222 5.718 39.258 1.00 98.56 159 HIS A N 1
ATOM 1265 C CA . HIS A 1 159 ? -14.812 5.466 38.947 1.00 98.56 159 HIS A CA 1
ATOM 1266 C C . HIS A 1 159 ? -14.663 4.469 37.785 1.00 98.56 159 HIS A C 1
ATOM 1268 O O . HIS A 1 159 ? -13.820 4.667 36.910 1.00 98.56 159 HIS A O 1
ATOM 1274 N N . GLU A 1 160 ? -15.514 3.439 37.718 1.00 98.25 160 GLU A N 1
ATOM 1275 C CA . GLU A 1 160 ? -15.536 2.505 36.586 1.00 98.25 160 GLU A CA 1
ATOM 1276 C C . GLU A 1 160 ? -16.014 3.169 35.283 1.00 98.25 160 GLU A C 1
ATOM 1278 O O . GLU A 1 160 ? -15.397 2.974 34.235 1.00 98.25 160 GLU A O 1
ATOM 1283 N N . LEU A 1 161 ? -17.051 4.014 35.331 1.00 98.31 161 LEU A N 1
ATOM 1284 C CA . LEU A 1 161 ? -17.493 4.797 34.172 1.00 98.31 161 LEU A CA 1
ATOM 1285 C C . LEU A 1 161 ? -16.380 5.726 33.661 1.00 98.31 161 LEU A C 1
ATOM 1287 O O . LEU A 1 161 ? -16.105 5.751 32.463 1.00 98.31 161 LEU A O 1
ATOM 1291 N N . GLU A 1 162 ? -15.699 6.443 34.556 1.00 98.56 162 GLU A N 1
ATOM 1292 C CA . GLU A 1 162 ? -14.565 7.304 34.207 1.00 98.56 162 GLU A CA 1
ATOM 1293 C C . GLU A 1 162 ? -13.401 6.502 33.605 1.00 98.56 162 GLU A C 1
ATOM 1295 O O . GLU A 1 162 ? -12.811 6.936 32.612 1.00 98.56 162 GLU A O 1
ATOM 1300 N N . ARG A 1 163 ? -13.106 5.304 34.133 1.00 98.62 163 ARG A N 1
ATOM 1301 C CA . ARG A 1 163 ? -12.095 4.386 33.581 1.00 98.62 163 ARG A CA 1
ATOM 1302 C C . ARG A 1 163 ? -12.448 3.944 32.158 1.00 98.62 163 ARG A C 1
ATOM 1304 O O . ARG A 1 163 ? -11.599 4.012 31.267 1.00 98.62 163 ARG A O 1
ATOM 1311 N N . LEU A 1 164 ? -13.694 3.530 31.928 1.00 98.19 164 LEU A N 1
ATOM 1312 C CA . LEU A 1 164 ? -14.189 3.104 30.615 1.00 98.19 164 LEU A CA 1
ATOM 1313 C C . LEU A 1 164 ? -14.237 4.269 29.614 1.00 98.19 164 LEU A C 1
ATOM 1315 O O . LEU A 1 164 ? -13.879 4.100 28.446 1.00 98.19 164 LEU A O 1
ATOM 1319 N N . GLU A 1 165 ? -14.603 5.474 30.055 1.00 98.50 165 GLU A N 1
ATOM 1320 C CA . GLU A 1 165 ? -14.528 6.676 29.224 1.00 98.50 165 GLU A CA 1
ATOM 1321 C C . GLU A 1 165 ? -13.088 7.038 28.848 1.00 98.50 165 GLU A C 1
ATOM 1323 O O . GLU A 1 165 ? -12.831 7.366 27.689 1.00 98.50 165 GLU A O 1
ATOM 1328 N N . GLN A 1 166 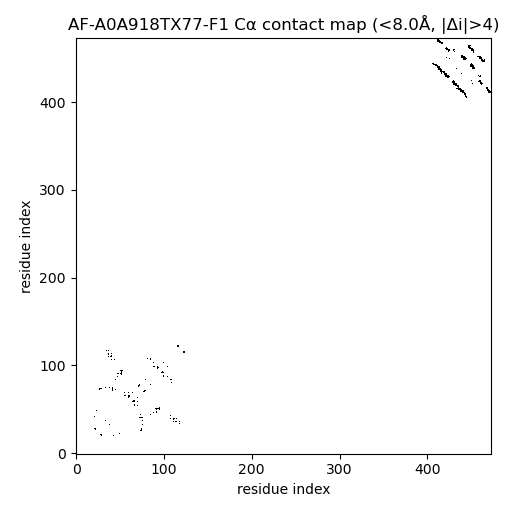? -12.135 6.955 29.780 1.00 98.50 166 GLN A N 1
ATOM 1329 C CA . GLN A 1 166 ? -10.716 7.184 29.491 1.00 98.50 166 GLN A CA 1
ATOM 1330 C C . GLN A 1 166 ? -10.180 6.162 28.477 1.00 98.50 166 GLN A C 1
ATOM 1332 O O . GLN A 1 166 ? -9.552 6.558 27.493 1.00 98.50 166 GLN A O 1
ATOM 1337 N N . GLN A 1 167 ? -10.504 4.875 28.642 1.00 98.19 167 GLN A N 1
ATOM 1338 C CA . GLN A 1 167 ? -10.152 3.820 27.682 1.00 98.19 167 GLN A CA 1
ATOM 1339 C C . GLN A 1 167 ? -10.754 4.086 26.294 1.00 98.19 167 GLN A C 1
ATOM 1341 O O . GLN A 1 167 ? -10.032 4.069 25.297 1.00 98.19 167 GLN A O 1
ATOM 1346 N N . LYS A 1 168 ? -12.048 4.424 26.213 1.00 98.38 168 LYS A N 1
ATOM 1347 C CA . LYS A 1 168 ? -12.718 4.794 24.954 1.00 98.38 168 LYS A CA 1
ATOM 1348 C C . LYS A 1 168 ? -12.055 6.002 24.284 1.00 98.38 168 LYS A C 1
ATOM 1350 O O . LYS A 1 168 ? -11.860 5.996 23.067 1.00 98.38 168 LYS A O 1
ATOM 1355 N N . ARG A 1 169 ? -11.703 7.037 25.057 1.00 98.25 169 ARG A N 1
ATOM 1356 C CA . ARG A 1 169 ? -11.018 8.243 24.559 1.00 98.25 169 ARG A CA 1
ATOM 1357 C C . ARG A 1 169 ? -9.629 7.908 24.008 1.00 98.25 169 ARG A C 1
ATOM 1359 O O . ARG A 1 169 ? -9.284 8.432 22.952 1.00 98.25 169 ARG A O 1
ATOM 1366 N N . GLU A 1 170 ? -8.861 7.022 24.647 1.00 98.12 170 GLU A N 1
ATOM 1367 C CA . GLU A 1 170 ? -7.533 6.645 24.138 1.00 98.12 170 GLU A CA 1
ATOM 136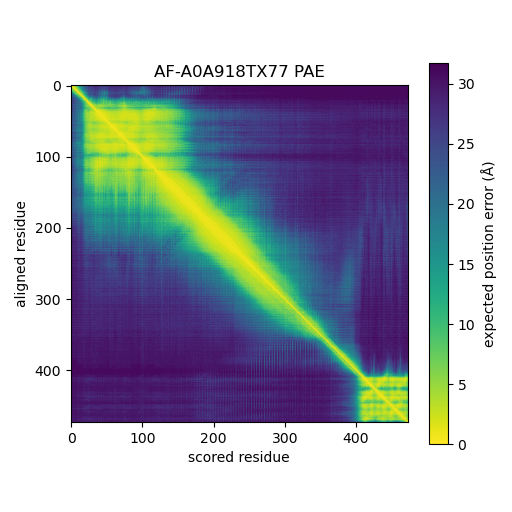8 C C . GLU A 1 170 ? -7.605 5.729 22.909 1.00 98.12 170 GLU A C 1
ATOM 1370 O O . GLU A 1 170 ? -6.935 6.025 21.926 1.00 98.12 170 GLU A O 1
ATOM 1375 N N . ILE A 1 171 ? -8.500 4.732 22.873 1.00 97.94 171 ILE A N 1
ATOM 1376 C CA . ILE A 1 171 ? -8.752 3.917 21.663 1.00 97.94 171 ILE A CA 1
ATOM 1377 C C . ILE A 1 171 ? -9.172 4.806 20.477 1.00 97.94 171 ILE A C 1
ATOM 1379 O O . ILE A 1 171 ? -8.751 4.597 19.340 1.00 97.94 171 ILE A O 1
ATOM 1383 N N . THR A 1 172 ? -9.966 5.851 20.735 1.00 98.12 172 THR A N 1
ATOM 1384 C CA . THR A 1 172 ? -10.346 6.829 19.701 1.00 98.12 172 THR A CA 1
ATOM 1385 C C . THR A 1 172 ? -9.134 7.633 19.207 1.00 98.12 172 THR A C 1
ATOM 1387 O O . THR A 1 172 ? -9.042 7.932 18.017 1.00 98.12 172 THR A O 1
ATOM 1390 N N . ARG A 1 173 ? -8.178 7.963 20.089 1.00 98.25 173 ARG A N 1
ATOM 1391 C CA . ARG A 1 173 ? -6.937 8.677 19.736 1.00 98.25 173 ARG A CA 1
ATOM 1392 C C . ARG A 1 173 ? -5.942 7.799 18.981 1.00 98.25 173 ARG A C 1
ATOM 1394 O O . ARG A 1 173 ? -5.333 8.301 18.041 1.00 98.25 173 ARG A O 1
ATOM 1401 N N . THR A 1 174 ? -5.758 6.531 19.356 1.00 97.75 174 THR A N 1
ATOM 1402 C CA . THR A 1 174 ? -4.857 5.619 18.627 1.00 97.75 174 THR A CA 1
ATOM 1403 C C . THR A 1 174 ? -5.391 5.369 17.221 1.00 97.75 174 THR A C 1
ATOM 1405 O O . THR A 1 174 ? -4.696 5.686 16.261 1.00 97.75 174 THR A O 1
ATOM 1408 N N . ALA A 1 175 ? -6.674 5.019 17.083 1.00 96.69 175 ALA A N 1
ATOM 1409 C CA . ALA A 1 175 ? -7.318 4.847 15.780 1.00 96.69 175 ALA A CA 1
ATOM 1410 C C . ALA A 1 175 ? -7.289 6.124 14.912 1.00 96.69 175 ALA A C 1
ATOM 1412 O O . ALA A 1 175 ? -7.204 6.043 13.687 1.00 96.69 175 ALA A O 1
ATOM 1413 N N . ALA A 1 176 ? -7.344 7.319 15.515 1.00 97.06 176 ALA A N 1
ATOM 1414 C CA . ALA A 1 176 ? -7.176 8.580 14.787 1.00 97.06 176 ALA A CA 1
ATOM 1415 C C . ALA A 1 176 ? -5.725 8.807 14.316 1.00 97.06 176 ALA A C 1
ATOM 1417 O O . ALA A 1 176 ? -5.522 9.232 13.180 1.00 97.06 176 ALA A O 1
ATOM 1418 N N . ARG A 1 177 ? -4.721 8.494 15.152 1.00 97.50 177 ARG A N 1
ATOM 1419 C CA . ARG A 1 177 ? -3.290 8.556 14.790 1.00 97.50 177 ARG A CA 1
ATOM 1420 C C . ARG A 1 177 ? -2.944 7.559 13.683 1.00 97.50 177 ARG A C 1
ATOM 1422 O O . ARG A 1 177 ? -2.288 7.940 12.722 1.00 97.50 177 ARG A O 1
ATOM 1429 N N . GLU A 1 178 ? -3.422 6.322 13.794 1.00 96.25 178 GLU A N 1
ATOM 1430 C CA . GLU A 1 178 ? -3.244 5.255 12.799 1.00 96.25 178 GLU A CA 1
ATOM 1431 C C . GLU A 1 178 ? -3.809 5.679 11.437 1.00 96.25 178 GLU A C 1
ATOM 1433 O O . GLU A 1 178 ? -3.095 5.660 10.438 1.00 96.25 178 GLU A O 1
ATOM 1438 N N . ARG A 1 179 ? -5.054 6.178 11.399 1.00 97.12 179 ARG A N 1
ATOM 1439 C CA . ARG A 1 179 ? -5.668 6.703 10.165 1.00 97.12 179 ARG A CA 1
ATOM 1440 C C . ARG A 1 179 ? -4.909 7.893 9.584 1.00 97.12 179 ARG A C 1
ATOM 1442 O O . ARG A 1 179 ? -4.772 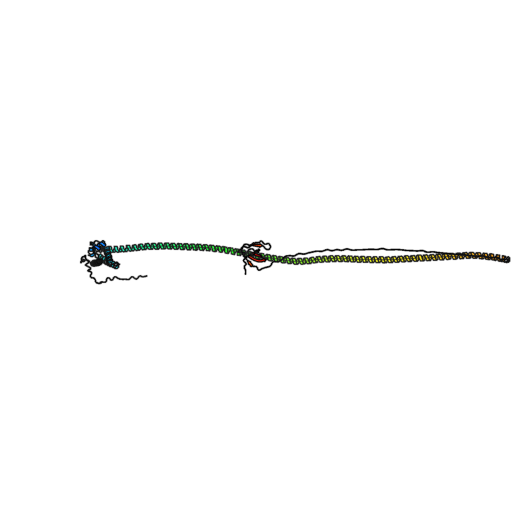7.970 8.368 1.00 97.12 179 ARG A O 1
ATOM 1449 N N . ALA A 1 180 ? -4.420 8.810 10.420 1.00 96.94 180 ALA A N 1
ATOM 1450 C CA . ALA A 1 180 ? -3.627 9.949 9.959 1.00 96.94 180 ALA A CA 1
ATOM 1451 C C . ALA A 1 180 ? -2.286 9.502 9.350 1.00 96.94 180 ALA A C 1
ATOM 1453 O O . ALA A 1 180 ? -1.902 10.007 8.298 1.00 96.94 180 ALA A O 1
ATOM 1454 N N . TYR A 1 181 ? -1.618 8.519 9.963 1.00 96.50 181 TYR A N 1
ATOM 1455 C CA . TYR A 1 181 ? -0.392 7.916 9.438 1.00 96.50 181 TYR A CA 1
ATOM 1456 C C . TYR A 1 181 ? -0.638 7.226 8.089 1.00 96.50 181 TYR A C 1
ATOM 1458 O O . TYR A 1 181 ? -0.016 7.595 7.097 1.00 96.50 181 TYR A O 1
ATOM 1466 N N . SER A 1 182 ? -1.612 6.310 8.015 1.00 95.31 182 SER A N 1
ATOM 1467 C CA . SER A 1 182 ? -1.960 5.624 6.763 1.00 95.31 182 SER A CA 1
ATOM 1468 C C . SER A 1 182 ? -2.426 6.591 5.670 1.00 95.31 182 SER A C 1
ATOM 1470 O O . SER A 1 182 ? -2.129 6.378 4.501 1.00 95.31 182 SER A O 1
ATOM 1472 N N . SER A 1 183 ? -3.123 7.678 6.020 1.00 97.12 183 SER A N 1
ATOM 1473 C CA . SER A 1 183 ? -3.517 8.703 5.046 1.00 97.12 183 SER A CA 1
ATOM 1474 C C . SER A 1 183 ? -2.318 9.487 4.507 1.00 97.12 183 SER A C 1
ATOM 1476 O O . SER A 1 183 ? -2.304 9.804 3.321 1.00 97.12 183 SER A O 1
ATOM 1478 N N . ALA A 1 184 ? -1.321 9.798 5.341 1.00 97.06 184 ALA A N 1
ATOM 1479 C CA . ALA A 1 184 ? -0.095 10.461 4.898 1.00 97.06 184 ALA A CA 1
ATOM 1480 C C . ALA A 1 184 ? 0.764 9.537 4.016 1.00 97.06 184 ALA A C 1
ATOM 1482 O O . ALA A 1 184 ? 1.320 9.980 3.014 1.00 97.06 184 ALA A O 1
ATOM 1483 N N . GLU A 1 185 ? 0.823 8.246 4.349 1.00 97.44 185 GLU A N 1
ATOM 1484 C CA . GLU A 1 185 ? 1.490 7.221 3.543 1.00 97.44 185 GLU A CA 1
ATOM 1485 C C . GLU A 1 185 ? 0.813 7.037 2.169 1.00 97.44 185 GLU A C 1
ATOM 1487 O O . GLU A 1 185 ? 1.493 7.029 1.142 1.00 97.44 185 GLU A O 1
ATOM 1492 N N . ILE A 1 186 ? -0.524 6.983 2.124 1.00 97.50 186 ILE A N 1
ATOM 1493 C CA . ILE A 1 186 ? -1.296 6.926 0.871 1.00 97.50 186 ILE A CA 1
ATOM 1494 C C . ILE A 1 186 ? -1.054 8.172 0.006 1.00 97.50 186 ILE A C 1
ATOM 1496 O O . ILE A 1 186 ? -0.822 8.035 -1.194 1.00 97.50 186 ILE A O 1
ATOM 1500 N N . GLU A 1 187 ? -1.066 9.378 0.582 1.00 97.50 187 GLU A N 1
ATOM 1501 C CA . GLU A 1 187 ? -0.793 10.607 -0.180 1.00 97.50 187 GLU A CA 1
ATOM 1502 C C . GLU A 1 187 ? 0.659 10.695 -0.673 1.00 97.50 187 GLU A C 1
ATOM 1504 O O . GLU A 1 187 ? 0.892 11.173 -1.782 1.00 97.50 187 GLU A O 1
ATOM 1509 N N . HIS A 1 188 ? 1.630 10.169 0.080 1.00 97.94 188 HIS A N 1
ATOM 1510 C CA . HIS A 1 188 ? 3.014 10.040 -0.381 1.00 97.94 188 HIS A CA 1
ATOM 1511 C C . HIS A 1 188 ? 3.124 9.107 -1.601 1.00 97.94 188 HIS A C 1
ATOM 1513 O O . HIS A 1 188 ? 3.743 9.477 -2.601 1.00 97.94 188 HIS A O 1
ATOM 1519 N N . TYR A 1 189 ? 2.485 7.931 -1.569 1.00 97.25 189 TYR A N 1
ATOM 1520 C CA . TYR A 1 189 ? 2.486 7.030 -2.727 1.00 97.25 189 TYR A CA 1
ATOM 1521 C C . TYR A 1 189 ? 1.733 7.619 -3.931 1.00 97.25 189 TYR A C 1
ATOM 1523 O O . TYR A 1 189 ? 2.243 7.521 -5.041 1.00 97.25 189 TYR A O 1
ATOM 1531 N N . ARG A 1 190 ? 0.607 8.318 -3.724 1.00 98.06 190 ARG A N 1
ATOM 1532 C CA . ARG A 1 190 ? -0.112 9.069 -4.778 1.00 98.06 190 ARG A CA 1
ATOM 1533 C C . ARG A 1 190 ? 0.667 10.263 -5.327 1.00 98.06 190 ARG A C 1
ATOM 1535 O O . ARG A 1 190 ? 0.405 10.703 -6.443 1.00 98.06 190 ARG A O 1
ATOM 1542 N N . GLY A 1 191 ? 1.563 10.858 -4.541 1.00 98.19 191 GLY A N 1
ATOM 1543 C CA . GLY A 1 191 ? 2.541 11.833 -5.032 1.00 98.19 191 GLY A CA 1
ATOM 1544 C C . GLY A 1 191 ? 3.454 11.164 -6.051 1.00 98.19 191 GLY A C 1
ATOM 1545 O O . GLY A 1 191 ? 3.384 11.475 -7.235 1.00 98.19 191 GLY A O 1
ATOM 1546 N N . ARG A 1 192 ? 4.176 10.131 -5.604 1.00 98.44 192 ARG A N 1
ATOM 1547 C CA . ARG A 1 192 ? 5.104 9.361 -6.441 1.00 98.44 192 ARG A CA 1
ATOM 1548 C C . ARG A 1 192 ? 4.452 8.729 -7.678 1.00 98.44 192 ARG A C 1
ATOM 1550 O O . ARG A 1 192 ? 5.112 8.609 -8.703 1.00 98.44 192 ARG A O 1
ATOM 1557 N N . GLU A 1 193 ? 3.195 8.301 -7.589 1.00 98.31 193 GLU A N 1
ATOM 1558 C CA . GLU A 1 193 ? 2.416 7.792 -8.724 1.00 98.31 193 GLU A CA 1
ATOM 1559 C C . GLU A 1 193 ? 2.269 8.872 -9.805 1.00 98.31 193 GLU A C 1
ATOM 1561 O O . GLU A 1 193 ? 2.722 8.660 -10.926 1.00 98.31 193 GLU A O 1
ATOM 1566 N N . ARG A 1 194 ? 1.794 10.072 -9.441 1.00 98.50 194 ARG A N 1
ATOM 1567 C CA . ARG A 1 194 ? 1.699 11.226 -10.354 1.00 98.50 194 ARG A CA 1
ATOM 1568 C C . ARG A 1 194 ? 3.058 11.690 -10.880 1.00 98.50 194 ARG A C 1
ATOM 1570 O O . ARG A 1 194 ? 3.161 12.040 -12.051 1.00 98.50 194 ARG A O 1
ATOM 1577 N N . ASP A 1 195 ? 4.101 11.669 -10.049 1.00 98.31 195 ASP A N 1
ATOM 1578 C CA . ASP A 1 195 ? 5.463 12.026 -10.472 1.00 98.31 195 ASP A CA 1
ATOM 1579 C C . ASP A 1 195 ? 5.989 11.054 -11.547 1.00 98.31 195 ASP A C 1
ATOM 1581 O O . ASP A 1 195 ? 6.676 11.466 -12.483 1.00 98.31 195 ASP A O 1
ATOM 1585 N N . LEU A 1 196 ? 5.657 9.761 -11.430 1.00 98.25 196 LEU A N 1
ATOM 1586 C CA . LEU A 1 196 ? 5.999 8.729 -12.413 1.00 98.25 196 LEU A CA 1
ATOM 1587 C C . LEU A 1 196 ? 5.109 8.795 -13.660 1.00 98.25 196 LEU A C 1
ATOM 1589 O O . LEU A 1 196 ? 5.612 8.570 -14.758 1.00 98.25 196 LEU A O 1
ATOM 1593 N N . GLU A 1 197 ? 3.821 9.123 -13.525 1.00 98.44 197 GLU A N 1
ATOM 1594 C CA . GLU A 1 197 ? 2.924 9.386 -14.659 1.00 98.44 197 GLU A CA 1
ATOM 1595 C C . GLU A 1 197 ? 3.412 10.582 -15.489 1.00 98.44 197 GLU A C 1
ATOM 1597 O O . GLU A 1 197 ? 3.461 10.483 -16.714 1.00 98.44 197 GLU A O 1
ATOM 1602 N N . ALA A 1 198 ? 3.845 11.667 -14.835 1.00 98.38 198 ALA A N 1
ATOM 1603 C CA . ALA A 1 198 ? 4.442 12.830 -15.488 1.00 98.38 198 ALA A CA 1
ATOM 1604 C C . ALA A 1 198 ? 5.727 12.457 -16.246 1.00 98.38 198 ALA A C 1
ATOM 1606 O O . ALA A 1 198 ? 5.808 12.695 -17.447 1.00 98.38 198 ALA A O 1
ATOM 1607 N N . GLN A 1 199 ? 6.673 11.761 -15.602 1.00 98.44 199 GLN A N 1
ATOM 1608 C CA . GLN A 1 199 ? 7.886 11.254 -16.268 1.00 98.44 199 GLN A CA 1
ATOM 1609 C C . GLN A 1 199 ? 7.558 10.326 -17.451 1.00 98.44 199 GLN A C 1
ATOM 1611 O O . GLN A 1 199 ? 8.204 10.382 -18.494 1.00 98.44 199 GLN A O 1
ATOM 1616 N N . CYS A 1 200 ? 6.530 9.482 -17.323 1.00 98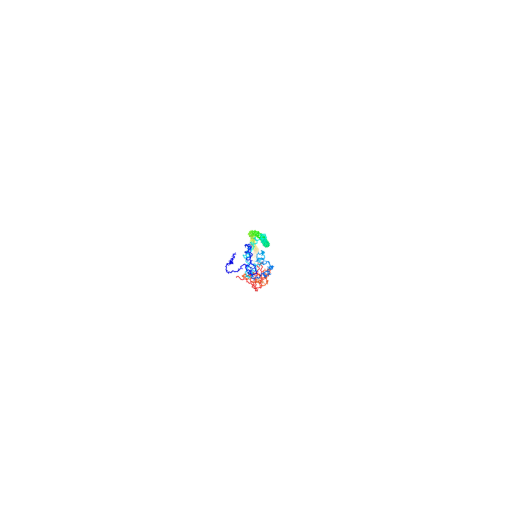.38 200 CYS A N 1
ATOM 1617 C CA . CYS A 1 200 ? 6.067 8.619 -18.410 1.00 98.38 200 CYS A CA 1
ATOM 1618 C C . CYS A 1 200 ? 5.398 9.396 -19.555 1.00 98.38 200 CYS A C 1
ATOM 1620 O O . CYS A 1 200 ? 5.371 8.892 -20.676 1.00 98.38 200 CYS A O 1
ATOM 1622 N N . HIS A 1 201 ? 4.850 10.585 -19.299 1.00 98.56 201 HIS A N 1
ATOM 1623 C CA . HIS A 1 201 ? 4.309 11.476 -20.324 1.00 98.56 201 HIS A CA 1
ATOM 1624 C C . HIS A 1 201 ? 5.428 12.260 -21.021 1.00 98.56 201 HIS A C 1
ATOM 1626 O O . HIS A 1 201 ? 5.470 12.263 -22.249 1.00 98.56 201 HIS A O 1
ATOM 1632 N N . GLU A 1 202 ? 6.361 12.843 -20.263 1.00 98.44 202 GLU A N 1
ATOM 1633 C CA . GLU A 1 202 ? 7.538 13.559 -20.779 1.00 98.44 202 GLU A CA 1
ATOM 1634 C C . GLU A 1 202 ? 8.393 12.659 -21.685 1.00 98.44 202 GLU A C 1
ATOM 1636 O O . GLU A 1 202 ? 8.754 13.051 -22.793 1.00 98.44 202 GLU A O 1
ATOM 1641 N N . LEU A 1 203 ? 8.657 11.417 -21.256 1.00 98.38 203 LEU A N 1
ATOM 1642 C CA . LEU A 1 203 ? 9.405 10.440 -22.052 1.00 98.38 203 LEU A CA 1
ATOM 1643 C C . LEU A 1 203 ? 8.658 9.993 -23.317 1.00 98.38 203 LEU A C 1
ATOM 1645 O O . LEU A 1 203 ? 9.311 9.644 -24.294 1.00 98.38 203 LEU A O 1
ATOM 1649 N N . ARG A 1 204 ? 7.318 10.003 -23.326 1.00 98.56 204 ARG A N 1
ATOM 1650 C CA . ARG A 1 204 ? 6.538 9.731 -24.547 1.00 98.56 204 ARG A CA 1
ATOM 1651 C C . ARG A 1 204 ? 6.624 10.894 -25.521 1.00 98.56 204 ARG A C 1
ATOM 1653 O O . ARG A 1 204 ? 6.939 10.654 -26.674 1.00 98.56 204 ARG A O 1
ATOM 1660 N N . GLU A 1 205 ? 6.452 12.131 -25.057 1.00 98.56 205 GLU A N 1
ATOM 1661 C CA . GLU A 1 205 ? 6.610 13.304 -25.926 1.00 98.56 205 GLU A CA 1
ATOM 1662 C C . GLU A 1 205 ? 8.027 13.418 -26.509 1.00 98.56 205 GLU A C 1
ATOM 1664 O O . GLU A 1 205 ? 8.188 13.874 -27.636 1.00 98.56 205 GLU A O 1
ATOM 1669 N N . GLU A 1 206 ? 9.057 13.009 -25.763 1.00 98.38 206 GLU A N 1
ATOM 1670 C CA . GLU A 1 206 ? 10.431 12.959 -26.273 1.00 98.38 206 GLU A CA 1
ATOM 1671 C C . GLU A 1 206 ? 10.630 11.839 -27.308 1.00 98.38 206 GLU A C 1
ATOM 1673 O O . GLU A 1 206 ? 11.295 12.061 -28.316 1.00 98.38 206 GLU A O 1
ATOM 1678 N N . ILE A 1 207 ? 10.021 10.662 -27.115 1.00 98.44 207 ILE A N 1
ATOM 1679 C CA . ILE A 1 207 ? 10.016 9.595 -28.131 1.00 98.44 207 ILE A CA 1
ATOM 1680 C C . ILE A 1 207 ? 9.277 10.064 -29.392 1.00 98.44 207 ILE A C 1
ATOM 1682 O O . ILE A 1 207 ? 9.843 9.980 -30.477 1.00 98.44 207 ILE A O 1
ATOM 1686 N N . ASP A 1 208 ? 8.078 10.637 -29.254 1.00 98.50 208 ASP A N 1
ATOM 1687 C CA . ASP A 1 208 ? 7.280 11.158 -30.370 1.00 98.50 208 ASP A CA 1
ATOM 1688 C C . ASP A 1 208 ? 8.045 12.253 -31.150 1.00 98.50 208 ASP A C 1
ATOM 1690 O O . ASP A 1 208 ? 7.992 12.297 -32.382 1.00 98.50 208 ASP A O 1
ATOM 1694 N N . ARG A 1 209 ? 8.810 13.116 -30.454 1.00 98.62 209 ARG A N 1
ATOM 1695 C CA . ARG A 1 209 ? 9.733 14.086 -31.078 1.00 98.62 209 ARG A CA 1
ATOM 1696 C C . ARG A 1 209 ? 10.855 13.394 -31.852 1.00 98.62 209 ARG A C 1
ATOM 1698 O O . ARG A 1 209 ? 11.059 13.705 -33.024 1.00 98.62 209 ARG A O 1
ATOM 1705 N N . LEU A 1 210 ? 11.572 12.465 -31.221 1.00 98.25 210 LEU A N 1
ATOM 1706 C CA . LEU A 1 210 ? 12.729 11.795 -31.821 1.00 98.25 210 LEU A CA 1
ATOM 1707 C C . LEU A 1 210 ? 12.343 10.886 -33.000 1.00 98.25 210 LEU A C 1
ATOM 1709 O O . LEU A 1 210 ? 13.100 10.793 -33.964 1.00 98.25 210 LEU A O 1
ATOM 1713 N N . GLU A 1 211 ? 11.165 10.256 -32.974 1.00 98.38 211 GLU A N 1
ATOM 1714 C CA . GLU A 1 211 ? 10.632 9.492 -34.110 1.00 98.38 211 GLU A CA 1
ATOM 1715 C C . GLU A 1 211 ? 10.265 10.408 -35.292 1.00 98.38 211 GLU A C 1
ATOM 1717 O O . GLU A 1 211 ? 10.531 10.060 -36.447 1.00 98.38 211 GLU A O 1
ATOM 1722 N N . ALA A 1 212 ? 9.737 11.610 -35.031 1.00 98.25 212 ALA A N 1
ATOM 1723 C CA . ALA A 1 212 ? 9.480 12.609 -36.069 1.00 98.25 212 ALA A CA 1
ATOM 1724 C C . ALA A 1 212 ? 10.781 13.183 -36.670 1.00 98.25 212 ALA A C 1
ATOM 1726 O O . ALA A 1 212 ? 10.899 13.273 -37.894 1.00 98.25 212 ALA A O 1
ATOM 1727 N N . GLU A 1 213 ? 11.775 13.517 -35.839 1.00 98.38 213 GLU A N 1
ATOM 1728 C CA . GLU A 1 213 ? 13.101 13.971 -36.292 1.00 98.38 213 GLU A CA 1
ATOM 1729 C C . GLU A 1 213 ? 13.829 12.891 -37.106 1.00 98.38 213 GLU A C 1
ATOM 1731 O O . GLU A 1 213 ? 14.387 13.188 -38.165 1.00 98.38 213 GLU A O 1
ATOM 1736 N N . LEU A 1 214 ? 13.769 11.626 -36.671 1.00 98.19 214 LEU A N 1
ATOM 1737 C CA . LEU A 1 214 ? 14.306 10.491 -37.422 1.00 98.19 214 LEU A CA 1
ATOM 1738 C C . LEU A 1 214 ? 13.621 10.353 -38.786 1.00 98.19 214 LEU A C 1
ATOM 1740 O O . LEU A 1 214 ? 14.308 10.266 -39.801 1.00 98.19 214 LEU A O 1
ATOM 1744 N N . THR A 1 215 ? 12.285 10.392 -38.826 1.00 98.56 215 THR A N 1
ATOM 1745 C CA . THR A 1 215 ? 11.508 10.282 -40.073 1.00 98.56 215 THR A CA 1
ATOM 1746 C C . THR A 1 215 ? 11.878 11.388 -41.071 1.00 98.56 215 THR A C 1
ATOM 1748 O O . THR A 1 215 ? 12.039 11.119 -42.262 1.00 98.56 215 THR A O 1
ATOM 1751 N N . GLN A 1 216 ? 12.072 12.621 -40.592 1.00 98.06 216 GLN A N 1
ATOM 1752 C CA . GLN A 1 216 ? 12.529 13.743 -41.416 1.00 98.06 216 GLN A CA 1
ATOM 1753 C C . GLN A 1 216 ? 13.958 13.523 -41.944 1.00 98.06 216 GLN A C 1
ATOM 1755 O O . GLN A 1 216 ? 14.208 13.711 -43.135 1.00 98.06 216 GLN A O 1
ATOM 1760 N N . ALA A 1 217 ? 14.885 13.068 -41.097 1.00 97.44 217 ALA A N 1
ATOM 1761 C CA . ALA A 1 217 ? 16.263 12.783 -41.501 1.00 97.44 217 ALA A CA 1
ATOM 1762 C C . ALA A 1 217 ? 16.368 11.610 -42.499 1.00 97.44 217 ALA A C 1
ATOM 1764 O O . ALA A 1 217 ? 17.220 11.628 -43.389 1.00 97.44 217 ALA A O 1
ATOM 1765 N N . GLU A 1 218 ? 15.499 10.598 -42.393 1.00 97.81 218 GLU A N 1
ATOM 1766 C CA . GLU A 1 218 ? 15.397 9.519 -43.383 1.00 97.81 218 GLU A CA 1
ATOM 1767 C C . GLU A 1 218 ? 14.852 10.019 -44.729 1.00 97.81 218 GLU A C 1
ATOM 1769 O O . GLU A 1 218 ? 15.392 9.650 -45.774 1.00 97.81 218 GLU A O 1
ATOM 1774 N N . TYR A 1 219 ? 13.849 10.904 -44.719 1.00 98.00 219 TYR A N 1
ATOM 1775 C CA . TYR A 1 219 ? 13.343 11.545 -45.934 1.00 98.00 219 TYR A CA 1
ATOM 1776 C C . TYR A 1 219 ? 14.430 12.391 -46.626 1.00 98.00 219 TYR A C 1
ATOM 1778 O O . TYR A 1 219 ? 14.677 12.221 -47.820 1.00 98.00 219 TYR A O 1
ATOM 1786 N N . GLU A 1 220 ? 15.141 13.248 -45.882 1.00 98.00 220 GLU A N 1
ATOM 1787 C CA . GLU A 1 220 ? 16.228 14.084 -46.422 1.00 98.00 220 GLU A CA 1
ATOM 1788 C C . GLU A 1 220 ? 17.383 13.243 -46.988 1.00 98.00 220 GLU A C 1
ATOM 1790 O O . GLU A 1 220 ? 17.923 13.553 -48.054 1.00 98.00 220 GLU A O 1
ATOM 1795 N N . ARG A 1 221 ? 17.731 12.138 -46.314 1.00 98.25 221 ARG A N 1
ATOM 1796 C CA . ARG A 1 221 ? 18.696 11.144 -46.804 1.00 98.25 221 ARG A CA 1
ATOM 1797 C C . ARG A 1 221 ? 18.262 10.559 -48.148 1.00 98.25 221 ARG A C 1
ATOM 1799 O O . ARG A 1 221 ? 19.100 10.427 -49.042 1.00 98.25 221 ARG A O 1
ATOM 1806 N N . ASP A 1 222 ? 16.997 10.181 -48.293 1.00 98.00 222 ASP A N 1
ATOM 1807 C CA . ASP A 1 222 ? 16.511 9.481 -49.484 1.00 98.00 222 ASP A CA 1
ATOM 1808 C C . ASP A 1 222 ? 16.257 10.436 -50.665 1.00 98.00 222 ASP A C 1
ATOM 1810 O O . ASP A 1 222 ? 16.519 10.064 -51.815 1.00 98.00 222 ASP A O 1
ATOM 1814 N N . GLU A 1 223 ? 15.886 11.695 -50.404 1.00 98.38 223 GLU A N 1
ATOM 1815 C CA . GLU A 1 223 ? 15.911 12.773 -51.403 1.00 98.38 223 GLU A CA 1
ATOM 1816 C C . GLU A 1 223 ? 17.350 13.032 -51.887 1.00 98.38 223 GLU A C 1
ATOM 1818 O O . GLU A 1 223 ? 17.611 13.033 -53.094 1.00 98.38 223 GLU A O 1
ATOM 1823 N N . ALA A 1 224 ? 18.312 13.163 -50.965 1.00 96.44 224 ALA A N 1
ATOM 1824 C CA . ALA A 1 224 ? 19.720 13.366 -51.305 1.00 96.44 224 ALA A CA 1
ATOM 1825 C C . ALA A 1 224 ? 20.306 12.188 -52.105 1.00 96.44 224 ALA A C 1
ATOM 1827 O O . ALA A 1 224 ? 20.965 12.414 -53.119 1.00 96.44 224 ALA A O 1
ATOM 1828 N N . GLN A 1 225 ? 20.025 10.936 -51.721 1.00 96.81 225 GLN A N 1
ATOM 1829 C CA . GLN A 1 225 ? 20.435 9.753 -52.491 1.00 96.81 225 GLN A CA 1
ATOM 1830 C C . GLN A 1 225 ? 19.829 9.731 -53.897 1.00 96.81 225 GLN A C 1
ATOM 1832 O O . GLN A 1 225 ? 20.520 9.387 -54.856 1.00 96.81 225 GLN A O 1
ATOM 1837 N N . SER A 1 226 ? 18.548 10.084 -54.029 1.00 97.94 226 SER A N 1
ATOM 1838 C CA . SER A 1 226 ? 17.871 10.135 -55.328 1.00 97.94 226 SER A CA 1
ATOM 1839 C C . SER A 1 226 ? 18.509 11.191 -56.230 1.00 97.94 226 SER A C 1
ATOM 1841 O O . SER A 1 226 ? 18.816 10.908 -57.386 1.00 97.94 226 SER A O 1
ATOM 1843 N N . ARG A 1 227 ? 18.826 12.364 -55.667 1.00 97.00 227 ARG A N 1
ATOM 1844 C CA . ARG A 1 227 ? 19.554 13.437 -56.351 1.00 97.00 227 ARG A CA 1
ATOM 1845 C C . ARG A 1 227 ? 20.989 13.055 -56.727 1.00 97.00 227 ARG A C 1
ATOM 1847 O O . ARG A 1 227 ? 21.444 13.478 -57.785 1.00 97.00 227 ARG A O 1
ATOM 1854 N N . CYS A 1 228 ? 21.694 12.272 -55.907 1.00 95.00 228 CYS A N 1
ATOM 1855 C CA . CYS A 1 228 ? 23.016 11.749 -56.261 1.00 95.00 228 CYS A CA 1
ATOM 1856 C C . CYS A 1 228 ? 22.935 10.823 -57.478 1.00 95.00 228 CYS A C 1
ATOM 1858 O O . CYS A 1 228 ? 23.615 11.097 -58.459 1.00 95.00 228 CYS A O 1
ATOM 1860 N N . ARG A 1 229 ? 22.037 9.824 -57.474 1.00 97.56 229 ARG A N 1
ATOM 1861 C CA . ARG A 1 229 ? 21.825 8.923 -58.629 1.00 97.56 229 ARG A CA 1
ATOM 1862 C C . ARG A 1 229 ? 21.477 9.701 -59.895 1.00 97.56 229 ARG A C 1
ATOM 1864 O O . ARG A 1 229 ? 22.087 9.512 -60.937 1.00 97.56 229 ARG A O 1
ATOM 1871 N N . GLU A 1 230 ? 20.569 10.666 -59.774 1.00 97.94 230 GLU A N 1
ATOM 1872 C CA . GLU A 1 230 ? 20.208 11.573 -60.864 1.00 97.94 230 GLU A CA 1
ATOM 1873 C C . GLU A 1 230 ? 21.385 12.391 -61.421 1.00 97.94 230 GLU A C 1
ATOM 1875 O O . GLU A 1 230 ? 21.300 12.857 -62.557 1.00 97.94 230 GLU A O 1
ATOM 1880 N N . LEU A 1 231 ? 22.424 12.660 -60.630 1.00 96.50 231 LEU A N 1
ATOM 1881 C CA . LEU A 1 231 ? 23.627 13.372 -61.065 1.00 96.50 231 LEU A CA 1
ATOM 1882 C C . LEU A 1 231 ? 24.700 12.408 -61.583 1.00 96.50 231 LEU A C 1
ATOM 1884 O O . LEU A 1 231 ? 25.390 12.767 -62.527 1.00 96.50 231 LEU A O 1
ATOM 1888 N N . GLU A 1 232 ? 24.791 11.197 -61.032 1.00 96.88 232 GLU A N 1
ATOM 1889 C CA . GLU A 1 232 ? 25.630 10.097 -61.524 1.00 96.88 232 GLU A CA 1
ATOM 1890 C C . GLU A 1 232 ? 25.193 9.669 -62.937 1.00 96.88 232 GLU A C 1
ATOM 1892 O O . GLU A 1 232 ? 26.019 9.650 -63.845 1.00 96.88 232 GLU A O 1
ATOM 1897 N N . ASP A 1 233 ? 23.890 9.458 -63.166 1.00 97.38 233 ASP A N 1
ATOM 1898 C CA . ASP A 1 233 ? 23.323 9.143 -64.489 1.00 97.38 233 ASP A CA 1
ATOM 1899 C C . ASP A 1 233 ? 23.608 10.256 -65.516 1.00 97.38 233 ASP A C 1
ATOM 1901 O O . ASP A 1 233 ? 23.975 9.993 -66.662 1.00 97.38 233 ASP A O 1
ATOM 1905 N N . LYS A 1 234 ? 23.454 11.527 -65.112 1.00 96.44 234 LYS A N 1
ATOM 1906 C CA . LYS A 1 234 ? 23.727 12.687 -65.981 1.00 96.44 234 LYS A CA 1
ATOM 1907 C C . LYS A 1 234 ? 25.222 12.856 -66.254 1.00 96.44 234 LYS A C 1
ATOM 1909 O O . LYS A 1 234 ? 25.580 13.241 -67.363 1.00 96.44 234 LYS A O 1
ATOM 1914 N N . LEU A 1 235 ? 26.075 12.580 -65.267 1.00 95.56 235 LEU A N 1
ATOM 1915 C CA . LEU A 1 235 ? 27.525 12.629 -65.416 1.00 95.56 235 LEU A CA 1
ATOM 1916 C C . LEU A 1 235 ? 27.997 11.546 -66.387 1.00 95.56 235 LEU A C 1
ATOM 1918 O O . LEU A 1 235 ? 28.701 11.884 -67.326 1.00 95.56 235 LEU A O 1
ATOM 1922 N N . ALA A 1 236 ? 27.528 10.303 -66.245 1.00 95.94 236 ALA A N 1
ATOM 1923 C CA . ALA A 1 236 ? 27.892 9.201 -67.136 1.00 95.94 236 ALA A CA 1
ATOM 1924 C C . ALA A 1 236 ? 27.552 9.486 -68.613 1.00 95.94 236 ALA A C 1
ATOM 1926 O O . ALA A 1 236 ? 28.350 9.184 -69.495 1.00 95.94 236 ALA A O 1
ATOM 1927 N N . VAL A 1 237 ? 26.407 10.123 -68.897 1.00 96.75 237 VAL A N 1
ATOM 1928 C CA . VAL A 1 237 ? 26.055 10.549 -70.267 1.00 96.75 237 VAL A CA 1
ATOM 1929 C C . VAL A 1 237 ? 26.999 11.640 -70.785 1.00 96.75 237 VAL A C 1
ATOM 1931 O O . VAL A 1 237 ? 27.430 11.575 -71.933 1.00 96.75 237 VAL A O 1
ATOM 1934 N N . VAL A 1 238 ? 27.347 12.627 -69.952 1.00 96.62 238 VAL A N 1
ATOM 1935 C CA . VAL A 1 238 ? 28.272 13.712 -70.330 1.00 96.62 238 VAL A CA 1
ATOM 1936 C C . VAL A 1 238 ? 29.712 13.207 -70.484 1.00 96.62 238 VAL A C 1
ATOM 1938 O O . VAL A 1 238 ? 30.420 13.680 -71.368 1.00 96.62 238 VAL A O 1
ATOM 1941 N N . GLU A 1 239 ? 30.136 12.236 -69.675 1.00 93.88 239 GLU A N 1
ATOM 1942 C CA . GLU A 1 239 ? 31.426 11.552 -69.803 1.00 93.88 239 GLU A CA 1
ATOM 1943 C C . GLU A 1 239 ? 31.469 10.697 -71.078 1.00 93.88 239 GLU A C 1
ATOM 1945 O O . GLU A 1 239 ? 32.423 10.820 -71.839 1.00 93.88 239 GLU A O 1
ATOM 1950 N N . GLU A 1 240 ? 30.419 9.924 -71.394 1.00 94.38 240 GLU A N 1
ATOM 1951 C CA . GLU A 1 240 ? 30.332 9.197 -72.670 1.00 94.38 240 GLU A CA 1
ATOM 1952 C C . GLU A 1 240 ? 30.372 10.134 -73.887 1.00 94.38 240 GLU A C 1
ATOM 1954 O O . GLU A 1 240 ? 31.054 9.828 -74.865 1.00 94.38 240 GLU A O 1
ATOM 1959 N N . ASP A 1 241 ? 29.659 11.264 -73.863 1.00 93.06 241 ASP A N 1
ATOM 1960 C CA . ASP A 1 241 ? 29.683 12.221 -74.975 1.00 93.06 241 ASP A CA 1
ATOM 1961 C C . ASP A 1 241 ? 31.036 12.951 -75.086 1.00 93.06 241 ASP A C 1
ATOM 1963 O O . ASP A 1 241 ? 31.528 13.131 -76.201 1.00 93.06 241 ASP A O 1
ATOM 1967 N N . ALA A 1 242 ? 31.702 13.268 -73.971 1.00 92.50 242 ALA A N 1
ATOM 1968 C CA . ALA A 1 242 ? 33.057 13.827 -73.976 1.00 92.50 242 ALA A CA 1
ATOM 1969 C C . ALA A 1 242 ? 34.114 12.827 -74.489 1.00 92.50 242 ALA A C 1
ATOM 1971 O O . ALA A 1 242 ? 34.949 13.193 -75.319 1.00 92.50 242 ALA A O 1
ATOM 1972 N N . ASP A 1 243 ? 34.052 11.557 -74.072 1.00 93.25 243 ASP A N 1
ATOM 1973 C CA . ASP A 1 243 ? 34.918 10.480 -74.575 1.00 93.25 243 ASP A CA 1
ATOM 1974 C C . ASP A 1 243 ? 34.715 10.260 -76.086 1.00 93.25 243 ASP A C 1
ATOM 1976 O O . ASP A 1 243 ? 35.677 10.029 -76.827 1.00 93.25 243 ASP A O 1
ATOM 1980 N N . ARG A 1 244 ? 33.469 10.364 -76.575 1.00 92.88 244 ARG A N 1
ATOM 1981 C CA . ARG A 1 244 ? 33.151 10.310 -78.013 1.00 92.88 244 ARG A CA 1
ATOM 1982 C C . ARG A 1 244 ? 33.707 11.519 -78.763 1.00 92.88 244 ARG A C 1
ATOM 1984 O O . ARG A 1 244 ? 34.244 11.329 -79.854 1.00 92.88 244 ARG A O 1
ATOM 1991 N N . GLU A 1 245 ? 33.607 12.730 -78.213 1.00 91.88 245 GLU A N 1
ATOM 1992 C CA . GLU A 1 245 ? 34.201 13.933 -78.811 1.00 91.88 245 GLU A CA 1
ATOM 1993 C C . GLU A 1 245 ? 35.734 13.840 -78.867 1.00 91.88 245 GLU A C 1
ATOM 1995 O O . GLU A 1 245 ? 36.314 14.119 -79.920 1.00 91.88 245 GLU A O 1
ATOM 2000 N N . GLU A 1 246 ? 36.405 13.371 -77.806 1.00 91.81 246 GLU A N 1
ATOM 2001 C CA . GLU A 1 246 ? 37.864 13.194 -77.825 1.00 91.81 246 GLU A CA 1
ATOM 2002 C C . GLU A 1 246 ? 38.291 12.091 -78.807 1.00 91.81 246 GLU A C 1
ATOM 2004 O O . GLU A 1 246 ? 39.235 12.266 -79.584 1.00 91.81 246 GLU A O 1
ATOM 2009 N N . LEU A 1 247 ? 37.574 10.961 -78.837 1.00 92.19 247 LEU A N 1
ATOM 2010 C CA . LEU A 1 247 ? 37.838 9.883 -79.789 1.00 92.19 247 LEU A CA 1
ATOM 2011 C C . LEU A 1 247 ? 37.622 10.344 -81.238 1.00 92.19 247 LEU A C 1
ATOM 2013 O O . LEU A 1 247 ? 38.431 10.013 -82.106 1.00 92.19 247 LEU A O 1
ATOM 2017 N N . GLN A 1 248 ? 36.576 11.131 -81.505 1.00 92.88 248 GLN A N 1
ATOM 2018 C CA . GLN A 1 248 ? 36.315 11.697 -82.828 1.00 92.88 248 GLN A CA 1
ATOM 2019 C C . GLN A 1 248 ? 37.400 12.706 -83.230 1.00 92.88 248 GLN A C 1
ATOM 2021 O O . GLN A 1 248 ? 37.885 12.643 -84.360 1.00 92.88 248 GLN A O 1
ATOM 2026 N N . ALA A 1 249 ? 37.850 13.566 -82.311 1.00 91.44 249 ALA A N 1
ATOM 2027 C CA . ALA A 1 249 ? 38.957 14.491 -82.554 1.00 91.44 249 ALA A CA 1
ATOM 2028 C C . ALA A 1 249 ? 40.258 13.749 -82.911 1.00 91.44 249 ALA A C 1
ATOM 2030 O O . ALA A 1 249 ? 40.898 14.087 -83.906 1.00 91.44 249 ALA A O 1
ATOM 2031 N N . ARG A 1 250 ? 40.602 12.678 -82.179 1.00 91.94 250 ARG A N 1
ATOM 2032 C CA . ARG A 1 250 ? 41.747 11.801 -82.497 1.00 91.94 250 ARG A CA 1
ATOM 2033 C C . ARG A 1 250 ? 41.586 11.091 -83.851 1.00 91.94 250 ARG A C 1
ATOM 2035 O O . ARG A 1 250 ? 42.561 10.924 -84.581 1.00 91.94 250 ARG A O 1
ATOM 2042 N N . VAL A 1 251 ? 40.370 10.673 -84.214 1.00 93.31 251 VAL A N 1
ATOM 2043 C CA . VAL A 1 251 ? 40.078 10.066 -85.528 1.00 93.31 251 VAL A CA 1
ATOM 2044 C C . VAL A 1 251 ? 40.248 11.078 -86.664 1.00 93.31 251 VAL A C 1
ATOM 2046 O O . VAL A 1 251 ? 40.783 10.715 -87.713 1.00 93.31 251 VAL A O 1
ATOM 2049 N N . ASP A 1 252 ? 39.833 12.332 -86.477 1.00 91.69 252 ASP A N 1
ATOM 2050 C CA . ASP A 1 252 ? 40.019 13.394 -87.471 1.00 91.69 252 ASP A CA 1
ATOM 2051 C C . ASP A 1 252 ? 41.473 13.888 -87.557 1.00 91.69 252 ASP A C 1
ATOM 2053 O O . ASP A 1 252 ? 41.943 14.187 -88.656 1.00 91.69 252 ASP A O 1
ATOM 2057 N N . GLU A 1 253 ? 42.223 13.881 -86.451 1.00 91.81 253 GLU A N 1
ATOM 2058 C CA . GLU A 1 253 ? 43.675 14.104 -86.438 1.00 91.81 253 GLU A CA 1
ATOM 2059 C C . GLU A 1 253 ? 44.403 13.035 -87.269 1.00 91.81 253 GLU A C 1
ATOM 2061 O O . GLU A 1 253 ? 45.062 13.368 -88.254 1.00 91.81 253 GLU A O 1
ATOM 2066 N N . VAL A 1 254 ? 44.193 11.746 -86.975 1.00 92.81 254 VAL A N 1
ATOM 2067 C CA . VAL A 1 254 ? 44.798 10.632 -87.735 1.00 92.81 254 VAL A CA 1
ATOM 2068 C C . VAL A 1 254 ? 44.340 10.627 -89.201 1.00 92.81 254 VAL A C 1
ATOM 2070 O O . VAL A 1 254 ? 45.128 10.336 -90.102 1.00 92.81 254 VAL A O 1
ATOM 2073 N N . ARG A 1 255 ? 43.087 10.998 -89.491 1.00 93.31 255 ARG A N 1
ATOM 2074 C CA . ARG A 1 255 ? 42.590 11.187 -90.868 1.00 93.31 255 ARG A CA 1
ATOM 2075 C C . ARG A 1 255 ? 43.323 12.323 -91.588 1.00 93.31 255 ARG A C 1
ATOM 2077 O O . ARG A 1 255 ? 43.615 12.188 -92.776 1.00 93.31 255 ARG A O 1
ATOM 2084 N N . SER A 1 256 ? 43.628 13.415 -90.888 1.00 88.31 256 SER A N 1
ATOM 2085 C CA . SER A 1 256 ? 44.420 14.534 -91.408 1.00 88.31 256 SER A CA 1
ATOM 2086 C C . SER A 1 256 ? 45.866 14.108 -91.688 1.00 88.31 256 SER A C 1
ATOM 2088 O O . SER A 1 256 ? 46.375 14.372 -92.778 1.00 88.31 256 SER A O 1
ATOM 2090 N N . GLU A 1 257 ? 46.499 13.361 -90.776 1.00 90.06 257 GLU A N 1
ATOM 2091 C CA . GLU A 1 257 ? 47.836 12.786 -90.984 1.00 90.06 257 GLU A CA 1
ATOM 2092 C C . GLU A 1 257 ? 47.883 11.852 -92.200 1.00 90.06 257 GLU A C 1
ATOM 2094 O O . GLU A 1 257 ? 48.767 11.995 -93.046 1.00 90.06 257 GLU A O 1
ATOM 2099 N N . ILE A 1 258 ? 46.912 10.939 -92.334 1.00 89.25 258 ILE A N 1
ATOM 2100 C CA . ILE A 1 258 ? 46.797 10.040 -93.494 1.00 89.25 258 ILE A CA 1
ATOM 2101 C C . ILE A 1 258 ? 46.607 10.854 -94.778 1.00 89.25 258 ILE A C 1
ATOM 2103 O O . ILE A 1 258 ? 47.352 10.656 -95.733 1.00 89.25 258 ILE A O 1
ATOM 2107 N N . SER A 1 259 ? 45.693 11.830 -94.798 1.00 88.50 259 SER A N 1
ATOM 2108 C CA . SER A 1 259 ? 45.477 12.676 -95.978 1.00 88.50 259 SER A CA 1
ATOM 2109 C C . SER A 1 259 ? 46.709 13.515 -96.343 1.00 88.50 259 SER A C 1
ATOM 2111 O O . SER A 1 259 ? 46.932 13.787 -97.525 1.00 88.50 259 SER A O 1
ATOM 2113 N N . ALA A 1 260 ? 47.514 13.933 -95.363 1.00 88.62 260 ALA A N 1
ATOM 2114 C CA . ALA A 1 260 ? 48.772 14.637 -95.591 1.00 88.62 260 ALA A CA 1
ATOM 2115 C C . ALA A 1 260 ? 49.875 13.691 -96.097 1.00 88.62 260 ALA A C 1
ATOM 2117 O O . ALA A 1 260 ? 50.660 14.077 -96.966 1.00 88.62 260 ALA A O 1
ATOM 2118 N N . ALA A 1 261 ? 49.925 12.452 -95.602 1.00 86.94 261 ALA A N 1
ATOM 2119 C CA . ALA A 1 261 ? 50.831 11.413 -96.081 1.00 86.94 261 ALA A CA 1
ATOM 2120 C C . ALA A 1 261 ? 50.489 10.977 -97.516 1.00 86.94 261 ALA A C 1
ATOM 2122 O O . ALA A 1 261 ? 51.393 10.884 -98.346 1.00 86.94 261 ALA A O 1
ATOM 2123 N N . ASP A 1 262 ? 49.205 10.809 -97.840 1.00 86.94 262 ASP A N 1
ATOM 2124 C CA . ASP A 1 262 ? 48.716 10.522 -99.192 1.00 86.94 262 ASP A CA 1
ATOM 2125 C C . ASP A 1 262 ? 49.011 11.682 -100.152 1.00 86.94 262 ASP A C 1
ATOM 2127 O O . ASP A 1 262 ? 49.484 11.456 -101.266 1.00 86.94 262 ASP A O 1
ATOM 2131 N N . ALA A 1 263 ? 48.831 12.937 -99.721 1.00 85.25 263 ALA A N 1
ATOM 2132 C CA . ALA A 1 263 ? 49.213 14.106 -100.514 1.00 85.25 263 ALA A CA 1
ATOM 2133 C C . ALA A 1 263 ? 50.734 14.172 -100.762 1.00 85.25 263 ALA A C 1
ATOM 2135 O O . ALA A 1 263 ? 51.166 14.465 -101.878 1.00 85.25 263 ALA A O 1
ATOM 2136 N N . GLN A 1 264 ? 51.562 13.844 -99.761 1.00 85.56 264 GLN A N 1
ATOM 2137 C CA . GLN A 1 264 ? 53.017 13.726 -99.928 1.00 85.56 264 GLN A CA 1
ATOM 2138 C C . GLN A 1 264 ? 53.409 12.552 -100.837 1.00 85.56 264 GLN A C 1
ATOM 2140 O O . GLN A 1 264 ? 54.352 12.674 -101.618 1.00 85.56 264 GLN A O 1
ATOM 2145 N N . ALA A 1 265 ? 52.702 11.422 -100.767 1.00 82.50 265 ALA A N 1
ATOM 2146 C CA . ALA A 1 265 ? 52.921 10.276 -101.642 1.00 82.50 265 ALA A CA 1
ATOM 2147 C C . ALA A 1 265 ? 52.545 10.610 -103.093 1.00 82.50 265 ALA A C 1
ATOM 2149 O O . ALA A 1 265 ? 53.337 10.356 -103.997 1.00 82.50 265 ALA A O 1
ATOM 2150 N N . ALA A 1 266 ? 51.399 11.258 -103.316 1.00 85.56 266 ALA A N 1
ATOM 2151 C CA . ALA A 1 266 ? 50.969 11.739 -104.626 1.00 85.56 266 ALA A CA 1
ATOM 2152 C C . ALA A 1 266 ? 51.939 12.782 -105.207 1.00 85.56 266 ALA A C 1
ATOM 2154 O O . ALA A 1 266 ? 52.283 12.699 -106.385 1.00 85.56 266 ALA A O 1
ATOM 2155 N N . ALA A 1 267 ? 52.448 13.708 -104.384 1.00 86.56 267 ALA A N 1
ATOM 2156 C CA . ALA A 1 267 ? 53.490 14.650 -104.792 1.00 86.56 267 ALA A CA 1
ATOM 2157 C C . ALA A 1 267 ? 54.773 13.919 -105.224 1.00 86.56 267 ALA A C 1
ATOM 2159 O O . ALA A 1 267 ? 55.251 14.146 -106.331 1.00 86.56 267 ALA A O 1
ATOM 2160 N N . ARG A 1 268 ? 55.264 12.960 -104.421 1.00 85.56 268 ARG A N 1
ATOM 2161 C CA . ARG A 1 268 ? 56.427 12.125 -104.777 1.00 85.56 268 ARG A CA 1
ATOM 2162 C C . ARG A 1 268 ? 56.205 11.314 -106.054 1.00 85.56 268 ARG A C 1
ATOM 2164 O O . ARG A 1 268 ? 57.133 11.191 -106.840 1.00 85.56 268 ARG A O 1
ATOM 2171 N N . VAL A 1 269 ? 55.004 10.781 -106.287 1.00 87.25 269 VAL A N 1
ATOM 2172 C CA . VAL A 1 269 ? 54.662 10.086 -107.541 1.00 87.25 269 VAL A CA 1
ATOM 2173 C C . VAL A 1 269 ? 54.673 11.057 -108.724 1.00 87.25 269 VAL A C 1
ATOM 2175 O O . VAL A 1 269 ? 55.230 10.723 -109.763 1.00 87.25 269 VAL A O 1
ATOM 2178 N N . ALA A 1 270 ? 54.141 12.272 -108.573 1.00 85.75 270 ALA A N 1
ATOM 2179 C CA . ALA A 1 270 ? 54.168 13.290 -109.623 1.00 85.75 270 ALA A CA 1
ATOM 2180 C C . ALA A 1 270 ? 55.581 13.855 -109.887 1.00 85.75 270 ALA A C 1
ATOM 2182 O O . ALA A 1 270 ? 55.882 14.237 -111.016 1.00 85.75 270 ALA A O 1
ATOM 2183 N N . ASP A 1 271 ? 56.443 13.920 -108.867 1.00 83.75 271 ASP A N 1
ATOM 2184 C CA . ASP A 1 271 ? 57.863 14.267 -109.002 1.00 83.75 271 ASP A CA 1
ATOM 2185 C C . ASP A 1 271 ? 58.646 13.135 -109.685 1.00 83.75 271 ASP A C 1
ATOM 2187 O O . ASP A 1 271 ? 59.437 13.404 -110.585 1.00 83.75 271 ASP A O 1
ATOM 2191 N N . LEU A 1 272 ? 58.384 11.870 -109.328 1.00 84.56 272 LEU A N 1
ATOM 2192 C CA . LEU A 1 272 ? 58.953 10.698 -110.004 1.00 84.56 272 LEU A CA 1
ATOM 2193 C C . LEU A 1 272 ? 58.521 10.628 -111.472 1.00 84.56 272 LEU A C 1
ATOM 2195 O O . LEU A 1 272 ? 59.370 10.431 -112.329 1.00 84.56 272 LEU A O 1
ATOM 2199 N N . GLN A 1 273 ? 57.244 10.864 -111.782 1.00 87.50 273 GLN A N 1
ATOM 2200 C CA . GLN A 1 273 ? 56.748 10.907 -113.163 1.00 87.50 273 GLN A CA 1
ATOM 2201 C C . GLN A 1 273 ? 57.384 12.040 -113.978 1.00 87.50 273 GLN A C 1
ATOM 2203 O O . GLN A 1 273 ? 57.687 11.842 -115.153 1.00 87.50 273 GLN A O 1
ATOM 2208 N N . ARG A 1 274 ? 57.635 13.209 -113.370 1.00 86.00 274 ARG A N 1
ATOM 2209 C CA . ARG A 1 274 ? 58.413 14.279 -114.016 1.00 86.00 274 ARG A CA 1
ATOM 2210 C C . ARG A 1 274 ? 59.869 13.870 -114.228 1.00 86.00 274 ARG A C 1
ATOM 2212 O O . ARG A 1 274 ? 60.367 14.045 -115.329 1.00 86.00 274 ARG A O 1
ATOM 2219 N N . ALA A 1 275 ? 60.516 13.237 -113.251 1.00 83.44 275 ALA A N 1
ATOM 2220 C CA . ALA A 1 275 ? 61.877 12.723 -113.408 1.00 83.44 275 ALA A CA 1
ATOM 2221 C C . ALA A 1 275 ? 61.982 11.595 -114.459 1.00 83.44 275 ALA A C 1
ATOM 2223 O O . ALA A 1 275 ? 62.980 11.515 -115.169 1.00 83.44 275 ALA A O 1
ATOM 2224 N N . GLU A 1 276 ? 60.960 10.743 -114.602 1.00 83.62 276 GLU A N 1
ATOM 2225 C CA . GLU A 1 276 ? 60.860 9.742 -115.673 1.00 83.62 276 GLU A CA 1
ATOM 2226 C C . GLU A 1 276 ? 60.684 10.403 -117.048 1.00 83.62 276 GLU A C 1
ATOM 2228 O O . GLU A 1 276 ? 61.361 10.013 -117.998 1.00 83.62 276 GLU A O 1
ATOM 2233 N N . GLN A 1 277 ? 59.838 11.435 -117.152 1.00 83.75 277 GLN A N 1
ATOM 2234 C CA . GLN A 1 277 ? 59.658 12.222 -118.378 1.00 83.75 277 GLN A CA 1
ATOM 2235 C C . GLN A 1 277 ? 60.936 12.979 -118.763 1.00 83.75 277 GLN A C 1
ATOM 2237 O O . GLN A 1 277 ? 61.376 12.870 -119.902 1.00 83.75 277 GLN A O 1
ATOM 2242 N N . GLU A 1 278 ? 61.585 13.665 -117.821 1.00 82.88 278 GLU A N 1
ATOM 2243 C CA . GLU A 1 278 ? 62.875 14.338 -118.025 1.00 82.88 278 GLU A CA 1
ATOM 2244 C C . GLU A 1 278 ? 63.970 13.337 -118.435 1.00 82.88 278 GLU A C 1
ATOM 2246 O O . GLU A 1 278 ? 64.740 13.602 -119.357 1.00 82.88 278 GLU A O 1
ATOM 2251 N N . ALA A 1 279 ? 64.024 12.153 -117.814 1.00 79.75 279 ALA A N 1
ATOM 2252 C CA . ALA A 1 279 ? 64.968 11.103 -118.192 1.00 79.75 279 ALA A CA 1
ATOM 2253 C C . ALA A 1 279 ? 64.679 10.515 -119.587 1.00 79.75 279 ALA A C 1
ATOM 2255 O O . ALA A 1 279 ? 65.620 10.198 -120.318 1.00 79.75 279 ALA A O 1
ATOM 2256 N N . GLU A 1 280 ? 63.410 10.386 -119.985 1.00 84.88 280 GLU A N 1
ATOM 2257 C CA . GLU A 1 280 ? 63.013 9.983 -121.338 1.00 84.88 280 GLU A CA 1
ATOM 2258 C C . GLU A 1 280 ? 63.331 11.081 -122.368 1.00 84.88 280 GLU A C 1
ATOM 2260 O O . GLU A 1 280 ? 63.898 10.769 -123.414 1.00 84.88 280 GLU A O 1
ATOM 2265 N N . GLU A 1 281 ? 63.077 12.358 -122.073 1.00 83.69 281 GLU A N 1
ATOM 2266 C CA . GLU A 1 281 ? 63.465 13.485 -122.932 1.00 83.69 281 GLU A CA 1
ATOM 2267 C C . GLU A 1 281 ? 64.986 13.563 -123.109 1.00 83.69 281 GLU A C 1
ATOM 2269 O O . GLU A 1 281 ? 65.461 13.642 -124.241 1.00 83.69 281 GLU A O 1
ATOM 2274 N N . ILE A 1 282 ? 65.766 13.443 -122.029 1.00 83.69 282 ILE A N 1
ATOM 2275 C CA . ILE A 1 282 ? 67.236 13.378 -122.084 1.00 83.69 282 ILE A CA 1
ATOM 2276 C C . ILE A 1 282 ? 67.695 12.153 -122.889 1.00 83.69 282 ILE A C 1
ATOM 2278 O O . ILE A 1 282 ? 68.641 12.248 -123.672 1.00 83.69 282 ILE A O 1
ATOM 2282 N N . ARG A 1 283 ? 67.021 11.002 -122.760 1.00 83.00 283 ARG A N 1
ATOM 2283 C CA . ARG A 1 283 ? 67.312 9.795 -123.552 1.00 83.00 283 ARG A CA 1
ATOM 2284 C C . ARG A 1 283 ? 67.013 10.005 -125.038 1.00 83.00 283 ARG A C 1
ATOM 2286 O O . ARG A 1 283 ? 67.802 9.571 -125.875 1.00 83.00 283 ARG A O 1
ATOM 2293 N N . LEU A 1 284 ? 65.911 10.673 -125.373 1.00 83.62 284 LEU A N 1
ATOM 2294 C CA . LEU A 1 284 ? 65.525 11.005 -126.747 1.00 83.62 284 LEU A CA 1
ATOM 2295 C C . LEU A 1 284 ? 66.470 12.047 -127.361 1.00 83.62 284 LEU A C 1
ATOM 2297 O O . LEU A 1 284 ? 66.913 11.855 -128.491 1.00 83.62 284 LEU A O 1
ATOM 2301 N N . GLN A 1 285 ? 66.857 13.081 -126.608 1.00 82.44 285 GLN A N 1
ATOM 2302 C CA . GLN A 1 285 ? 67.884 14.048 -127.007 1.00 82.44 285 GLN A CA 1
ATOM 2303 C C . GLN A 1 285 ? 69.237 13.364 -127.222 1.00 82.44 285 GLN A C 1
ATOM 2305 O O . GLN A 1 285 ? 69.839 13.543 -128.272 1.00 82.44 285 GLN A O 1
ATOM 2310 N N . ALA A 1 286 ? 69.689 12.504 -126.306 1.00 76.62 286 ALA A N 1
ATOM 2311 C CA . ALA A 1 286 ? 70.942 11.764 -126.465 1.00 76.62 286 ALA A CA 1
ATOM 2312 C C . ALA A 1 286 ? 70.927 10.812 -127.679 1.00 76.62 286 ALA A C 1
ATOM 2314 O O . ALA A 1 286 ? 71.960 10.614 -128.318 1.00 76.62 286 ALA A O 1
ATOM 2315 N N . VAL A 1 287 ? 69.766 10.242 -128.029 1.00 80.12 287 VAL A N 1
ATOM 2316 C CA . VAL A 1 287 ? 69.582 9.457 -129.263 1.00 80.12 287 VAL A CA 1
ATOM 2317 C C . VAL A 1 287 ? 69.598 10.351 -130.507 1.00 80.12 287 VAL A C 1
ATOM 2319 O O . VAL A 1 287 ? 70.224 9.974 -131.497 1.00 80.12 287 VAL A O 1
ATOM 2322 N N . ALA A 1 288 ? 68.978 11.533 -130.465 1.00 78.38 288 ALA A N 1
ATOM 2323 C CA . ALA A 1 288 ? 69.003 12.506 -131.558 1.00 78.38 288 ALA A CA 1
ATOM 2324 C C . ALA A 1 288 ? 70.415 13.076 -131.791 1.00 78.38 288 ALA A C 1
ATOM 2326 O O . ALA A 1 288 ? 70.892 13.068 -132.920 1.00 78.38 288 ALA A O 1
ATOM 2327 N N . ASP A 1 289 ? 71.134 13.453 -130.734 1.00 76.00 289 ASP A N 1
ATOM 2328 C CA . ASP A 1 289 ? 72.538 13.880 -130.775 1.00 76.00 289 ASP A CA 1
ATOM 2329 C C . ASP A 1 289 ? 73.460 12.774 -131.305 1.00 76.00 289 ASP A C 1
ATOM 2331 O O . ASP A 1 289 ? 74.405 13.045 -132.048 1.00 76.00 289 ASP A O 1
ATOM 2335 N N . ALA A 1 290 ? 73.204 11.515 -130.935 1.00 74.12 290 ALA A N 1
ATOM 2336 C CA . ALA A 1 290 ? 73.934 10.365 -131.463 1.00 74.12 290 ALA A CA 1
ATOM 2337 C C . ALA A 1 290 ? 73.585 10.059 -132.932 1.00 74.12 290 ALA A C 1
ATOM 2339 O O . ALA A 1 290 ? 74.411 9.473 -133.633 1.00 74.12 290 ALA A O 1
ATOM 2340 N N . HIS A 1 291 ? 72.399 10.453 -133.407 1.00 75.38 291 HIS A N 1
ATOM 2341 C CA . HIS A 1 291 ? 72.030 10.407 -134.822 1.00 75.38 291 HIS A CA 1
ATOM 2342 C C . HIS A 1 291 ? 72.719 11.534 -135.599 1.00 75.38 291 HIS A C 1
ATOM 2344 O O . HIS A 1 291 ? 73.436 11.254 -136.553 1.00 75.38 291 HIS A O 1
ATOM 2350 N N . ALA A 1 292 ? 72.619 12.777 -135.123 1.00 77.94 292 ALA A N 1
ATOM 2351 C CA . ALA A 1 292 ? 73.269 13.937 -135.725 1.00 77.94 292 ALA A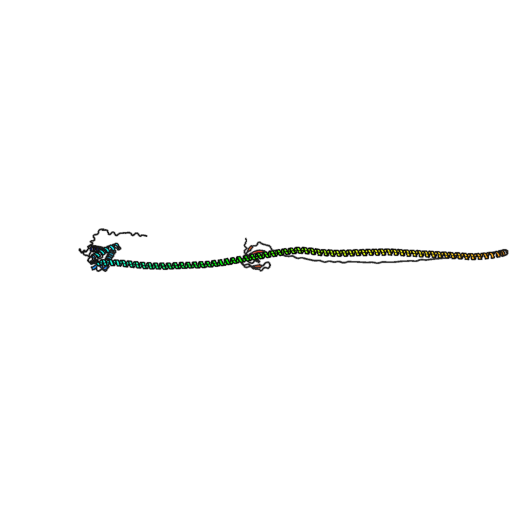 CA 1
ATOM 2352 C C . ALA A 1 292 ? 74.791 13.745 -135.829 1.00 77.94 292 ALA A C 1
ATOM 2354 O O . ALA A 1 292 ? 75.360 13.937 -136.896 1.00 77.94 292 ALA A O 1
ATOM 2355 N N . LYS A 1 293 ? 75.454 13.245 -134.776 1.00 76.94 293 LYS A N 1
ATOM 2356 C CA . LYS A 1 293 ? 76.896 12.927 -134.810 1.00 76.94 293 LYS A CA 1
ATOM 2357 C C . LYS A 1 293 ? 77.256 11.750 -135.721 1.00 76.94 293 LYS A C 1
ATOM 2359 O O . LYS A 1 293 ? 78.411 11.645 -136.130 1.00 76.94 293 LYS A O 1
ATOM 2364 N N . ARG A 1 294 ? 76.308 10.862 -136.046 1.00 71.69 294 ARG A N 1
ATOM 2365 C CA . ARG A 1 294 ? 76.493 9.859 -137.109 1.00 71.69 294 ARG A CA 1
ATOM 2366 C C . ARG A 1 294 ? 76.360 10.497 -138.482 1.00 71.69 294 ARG A C 1
ATOM 2368 O O . ARG A 1 294 ? 77.234 10.275 -139.300 1.00 71.69 294 ARG A O 1
ATOM 2375 N N . GLU A 1 295 ? 75.357 11.340 -138.705 1.00 73.06 295 GLU A N 1
ATOM 2376 C CA . GLU A 1 295 ? 75.187 12.066 -139.970 1.00 73.06 295 GLU A CA 1
ATOM 2377 C C . GLU A 1 295 ? 76.356 13.028 -140.247 1.00 73.06 295 GLU A C 1
ATOM 2379 O O . GLU A 1 295 ? 76.832 13.093 -141.376 1.00 73.06 295 GLU A O 1
ATOM 2384 N N . GLU A 1 296 ? 76.901 13.700 -139.227 1.00 73.38 296 GLU A N 1
ATOM 2385 C CA . GLU A 1 296 ? 78.145 14.480 -139.317 1.00 73.38 296 GLU A CA 1
ATOM 2386 C C . GLU A 1 296 ? 79.357 13.597 -139.660 1.00 73.38 296 GLU A C 1
ATOM 2388 O O . GLU A 1 296 ? 80.168 13.962 -140.514 1.00 73.38 296 GLU A O 1
ATOM 2393 N N . ALA A 1 297 ? 79.492 12.427 -139.026 1.00 69.62 297 ALA A N 1
ATOM 2394 C CA . ALA A 1 297 ? 80.581 11.494 -139.311 1.00 69.62 297 ALA A CA 1
ATOM 2395 C C . ALA A 1 297 ? 80.474 10.898 -140.724 1.00 69.62 297 ALA A C 1
ATOM 2397 O O . ALA A 1 297 ? 81.469 10.857 -141.444 1.00 69.62 297 ALA A O 1
ATOM 2398 N N . ASP A 1 298 ? 79.277 10.496 -141.151 1.00 70.94 298 ASP A N 1
ATOM 2399 C CA . ASP A 1 298 ? 78.999 9.965 -142.485 1.00 70.94 298 ASP A CA 1
ATOM 2400 C C . ASP A 1 298 ? 79.171 11.052 -143.560 1.00 70.94 298 ASP A C 1
ATOM 2402 O O . ASP A 1 298 ? 79.731 10.777 -144.621 1.00 70.94 298 ASP A O 1
ATOM 2406 N N . ALA A 1 299 ? 78.817 12.310 -143.269 1.00 75.00 299 ALA A N 1
ATOM 2407 C CA . ALA A 1 299 ? 79.119 13.453 -144.131 1.00 75.00 299 ALA A CA 1
ATOM 2408 C C . ALA A 1 299 ? 80.631 13.716 -144.245 1.00 75.00 299 ALA A C 1
ATOM 2410 O O . ALA A 1 299 ? 81.114 14.009 -145.338 1.00 75.00 299 ALA A O 1
ATOM 2411 N N . LEU A 1 300 ? 81.405 13.562 -143.164 1.00 74.06 300 LEU A N 1
ATOM 2412 C CA . LEU A 1 300 ? 82.874 13.632 -143.201 1.00 74.06 300 LEU A CA 1
ATOM 2413 C C . LEU A 1 300 ? 83.497 12.433 -143.941 1.00 74.06 300 LEU A C 1
ATOM 2415 O O . LEU A 1 300 ? 84.502 12.598 -144.640 1.00 74.06 300 LEU A O 1
ATOM 2419 N N . PHE A 1 301 ? 82.905 11.238 -143.853 1.00 69.00 301 PHE A N 1
ATOM 2420 C CA . PHE A 1 301 ? 83.312 10.082 -144.657 1.00 69.00 301 PHE A CA 1
ATOM 2421 C C . PHE A 1 301 ? 83.006 10.289 -146.146 1.00 69.00 301 PHE A C 1
ATOM 2423 O O . PHE A 1 301 ? 83.870 10.017 -146.979 1.00 69.00 301 PHE A O 1
ATOM 2430 N N . GLU A 1 302 ? 81.847 10.844 -146.502 1.00 73.88 302 GLU A N 1
ATOM 2431 C CA . GLU A 1 302 ? 81.551 11.254 -147.878 1.00 73.88 302 GLU A CA 1
ATOM 2432 C C . GLU A 1 302 ? 82.478 12.385 -148.348 1.00 73.88 302 GLU A C 1
ATOM 2434 O O . GLU A 1 302 ? 83.024 12.307 -149.447 1.00 73.88 302 GLU A O 1
ATOM 2439 N N . GLU A 1 303 ? 82.753 13.413 -147.541 1.00 75.25 303 GLU A N 1
ATOM 2440 C CA . GLU A 1 303 ? 83.654 14.503 -147.938 1.00 75.25 303 GLU A CA 1
ATOM 2441 C C . GLU A 1 303 ? 85.092 13.999 -148.169 1.00 75.25 303 GLU A C 1
ATOM 2443 O O . GLU A 1 303 ? 85.728 14.348 -149.167 1.00 75.25 303 GLU A O 1
ATOM 2448 N N . THR A 1 304 ? 85.605 13.126 -147.295 1.00 71.62 304 THR A N 1
ATOM 2449 C CA . THR A 1 304 ? 86.941 12.524 -147.457 1.00 71.62 304 THR A CA 1
ATOM 2450 C C . THR A 1 304 ? 87.002 11.539 -148.627 1.00 71.62 304 THR A C 1
ATOM 2452 O O . THR A 1 304 ? 87.987 11.547 -149.370 1.00 71.62 304 THR A O 1
ATOM 2455 N N . ARG A 1 305 ? 85.940 10.762 -148.871 1.00 76.19 305 ARG A N 1
ATOM 2456 C CA . ARG A 1 305 ? 85.785 9.905 -150.060 1.00 76.19 305 ARG A CA 1
ATOM 2457 C C . ARG A 1 305 ? 85.779 10.719 -151.354 1.00 76.19 305 ARG A C 1
ATOM 2459 O O . ARG A 1 305 ? 86.483 10.365 -152.299 1.00 76.19 305 ARG A O 1
ATOM 2466 N N . ASN A 1 306 ? 85.037 11.823 -151.389 1.00 74.25 306 ASN A N 1
ATOM 2467 C CA . ASN A 1 306 ? 84.957 12.704 -152.551 1.00 74.25 306 ASN A CA 1
ATOM 2468 C C . ASN A 1 306 ? 86.290 13.437 -152.793 1.00 74.25 306 ASN A C 1
ATOM 2470 O O . ASN A 1 306 ? 86.765 13.464 -153.928 1.00 74.25 306 ASN A O 1
ATOM 2474 N N . LYS A 1 307 ? 86.980 13.903 -151.740 1.00 71.44 307 LYS A N 1
ATOM 2475 C CA . LYS A 1 307 ? 88.360 14.427 -151.833 1.00 71.44 307 LYS A CA 1
ATOM 2476 C C . LYS A 1 307 ? 89.352 13.382 -152.366 1.00 71.44 307 LYS A C 1
ATOM 2478 O O . LYS A 1 307 ? 90.201 13.718 -153.189 1.00 71.44 307 LYS A O 1
ATOM 2483 N N . ALA A 1 308 ? 89.234 12.116 -151.957 1.00 64.50 308 ALA A N 1
ATOM 2484 C CA . ALA A 1 308 ? 90.072 11.030 -152.472 1.00 64.50 308 ALA A CA 1
ATOM 2485 C C . ALA A 1 308 ? 89.792 10.718 -153.957 1.00 64.50 308 ALA A C 1
ATOM 2487 O O . ALA A 1 308 ? 90.731 10.529 -154.732 1.00 64.50 308 ALA A O 1
ATOM 2488 N N . ALA A 1 309 ? 88.523 10.724 -154.378 1.00 65.75 309 ALA A N 1
ATOM 2489 C CA . ALA A 1 309 ? 88.141 10.568 -155.783 1.00 65.75 309 ALA A CA 1
ATOM 2490 C C . ALA A 1 309 ? 88.640 11.738 -156.654 1.00 65.75 309 ALA A C 1
ATOM 2492 O O . ALA A 1 309 ? 89.135 11.528 -157.762 1.00 65.75 309 ALA A O 1
ATOM 2493 N N . GLN A 1 310 ? 88.577 12.966 -156.135 1.00 67.00 310 GLN A N 1
ATOM 2494 C CA . GLN A 1 310 ? 89.064 14.163 -156.820 1.00 67.00 310 GLN A CA 1
ATOM 2495 C C . GLN A 1 310 ? 90.595 14.141 -156.979 1.00 67.00 310 GLN A C 1
ATOM 2497 O O . GLN A 1 310 ? 91.102 14.370 -158.076 1.00 67.00 310 GLN A O 1
ATOM 2502 N N . ALA A 1 311 ? 91.330 13.726 -155.940 1.00 64.56 311 ALA A N 1
ATOM 2503 C CA . ALA A 1 311 ? 92.775 13.510 -156.018 1.00 64.56 311 ALA A CA 1
ATOM 2504 C C . ALA A 1 311 ? 93.171 12.421 -157.039 1.00 64.56 311 ALA A C 1
ATOM 2506 O O . ALA A 1 311 ? 94.208 12.543 -157.694 1.00 64.56 311 ALA A O 1
ATOM 2507 N N . ALA A 1 312 ? 92.352 11.378 -157.223 1.00 61.00 312 ALA A N 1
ATOM 2508 C CA . ALA A 1 312 ? 92.577 10.374 -158.265 1.00 61.00 312 ALA A CA 1
ATOM 2509 C C . ALA A 1 312 ? 92.425 10.969 -159.681 1.00 61.00 312 ALA A C 1
ATOM 2511 O O . ALA A 1 312 ? 93.293 10.756 -160.530 1.00 61.00 312 ALA A O 1
ATOM 2512 N N . ALA A 1 313 ? 91.392 11.785 -159.919 1.00 67.00 313 ALA A N 1
ATOM 2513 C CA . ALA A 1 313 ? 91.194 12.482 -161.194 1.00 67.00 313 ALA A CA 1
ATOM 2514 C C . ALA A 1 313 ? 92.328 13.486 -161.509 1.00 67.00 313 ALA A C 1
ATOM 2516 O O . ALA A 1 313 ? 92.783 13.591 -162.654 1.00 67.00 313 ALA A O 1
ATOM 2517 N N . ASP A 1 314 ? 92.854 14.181 -160.496 1.00 65.06 314 ASP A N 1
ATOM 2518 C CA . ASP A 1 314 ? 94.020 15.062 -160.650 1.00 65.06 314 ASP A CA 1
ATOM 2519 C C . ASP A 1 314 ? 95.313 14.284 -160.968 1.00 65.06 314 ASP A C 1
ATOM 2521 O O . ASP A 1 314 ? 96.181 14.784 -161.694 1.00 65.06 314 ASP A O 1
ATOM 2525 N N . PHE A 1 315 ? 95.441 13.033 -160.515 1.00 66.69 315 PHE A N 1
ATOM 2526 C CA . PHE A 1 315 ? 96.522 12.138 -160.943 1.00 66.69 315 PHE A CA 1
ATOM 2527 C C . PHE A 1 315 ? 96.363 11.691 -162.405 1.00 66.69 315 PHE A C 1
ATOM 2529 O O . PHE A 1 315 ? 97.330 11.759 -163.172 1.00 66.69 315 PHE A O 1
ATOM 2536 N N . GLU A 1 316 ? 95.163 11.282 -162.825 1.00 65.81 316 GLU A N 1
ATOM 2537 C CA . GLU A 1 316 ? 94.905 10.841 -164.204 1.00 65.81 316 GLU A CA 1
ATOM 2538 C C . GLU A 1 316 ? 95.097 11.971 -165.226 1.00 65.81 316 GLU A C 1
ATOM 2540 O O . GLU A 1 316 ? 95.749 11.774 -166.256 1.00 65.81 316 GLU A O 1
ATOM 2545 N N . THR A 1 317 ? 94.628 13.186 -164.928 1.00 68.56 317 THR A N 1
ATOM 2546 C CA . THR A 1 317 ? 94.815 14.348 -165.818 1.00 68.56 317 THR A CA 1
ATOM 2547 C C . THR A 1 317 ? 96.280 14.792 -165.920 1.00 68.56 317 THR A C 1
ATOM 2549 O O . THR A 1 317 ? 96.720 15.216 -166.994 1.00 68.56 317 THR A O 1
ATOM 2552 N N . ASN A 1 318 ? 97.082 14.642 -164.859 1.00 66.44 318 ASN A N 1
ATOM 2553 C CA . ASN A 1 318 ? 98.535 14.842 -164.929 1.00 66.44 318 ASN A CA 1
ATOM 2554 C C . ASN A 1 318 ? 99.242 13.742 -165.740 1.00 66.44 318 ASN A C 1
ATOM 2556 O O . ASN A 1 318 ? 100.187 14.030 -166.483 1.00 66.44 318 ASN A O 1
ATOM 2560 N N . LEU A 1 319 ? 98.778 12.493 -165.649 1.00 71.50 319 LEU A N 1
ATOM 2561 C CA . LEU A 1 319 ? 99.311 11.377 -166.432 1.00 71.50 319 LEU A CA 1
ATOM 2562 C C . LEU A 1 319 ? 98.979 11.519 -167.930 1.00 71.50 319 LEU A C 1
ATOM 2564 O O . LEU A 1 319 ? 99.836 11.244 -168.772 1.00 71.50 319 LEU A O 1
ATOM 2568 N N . ALA A 1 320 ? 97.792 12.033 -168.265 1.00 64.88 320 ALA A N 1
ATOM 2569 C CA . ALA A 1 320 ? 97.400 12.377 -169.632 1.00 64.88 320 ALA A CA 1
ATOM 2570 C C . ALA A 1 320 ? 98.298 13.477 -170.235 1.00 64.88 320 ALA A C 1
ATOM 2572 O O . ALA A 1 320 ? 98.894 13.266 -171.292 1.00 64.88 320 ALA A O 1
ATOM 2573 N N . LYS A 1 321 ? 98.491 14.602 -169.526 1.00 65.31 321 LYS A N 1
ATOM 2574 C CA . LYS A 1 321 ? 99.368 15.708 -169.971 1.00 65.31 321 LYS A CA 1
ATOM 2575 C C . LYS A 1 321 ? 100.805 15.249 -170.253 1.00 65.31 321 LYS A C 1
ATOM 2577 O O . LYS A 1 321 ? 101.416 15.686 -171.226 1.00 65.31 321 LYS A O 1
ATOM 2582 N N . ARG A 1 322 ? 101.345 14.329 -169.442 1.00 62.38 322 ARG A N 1
ATOM 2583 C CA . ARG A 1 322 ? 102.692 13.763 -169.657 1.00 62.38 322 ARG A CA 1
ATOM 2584 C C . ARG A 1 322 ? 102.795 12.872 -170.902 1.00 62.38 322 ARG A C 1
ATOM 2586 O O . ARG A 1 322 ? 103.866 12.843 -171.505 1.00 62.38 322 ARG A O 1
ATOM 2593 N N . ARG A 1 323 ? 101.720 12.182 -171.307 1.00 62.75 323 ARG A N 1
ATOM 2594 C CA . ARG A 1 323 ? 101.672 11.412 -172.569 1.00 62.75 323 ARG A CA 1
ATOM 2595 C C . ARG A 1 323 ? 101.624 12.338 -173.786 1.00 62.75 323 ARG A C 1
ATOM 2597 O O . ARG A 1 323 ? 102.476 12.242 -174.659 1.00 62.75 323 ARG A O 1
ATOM 2604 N N . GLU A 1 324 ? 100.719 13.314 -173.784 1.00 66.12 324 GLU A N 1
ATOM 2605 C CA . GLU A 1 324 ? 100.593 14.312 -174.861 1.00 66.12 324 GLU A CA 1
ATOM 2606 C C . GLU A 1 324 ? 101.918 15.068 -175.113 1.00 66.12 324 GLU A C 1
ATOM 2608 O O . GLU A 1 324 ? 102.295 15.366 -176.251 1.00 66.12 324 GLU A O 1
ATOM 2613 N N . GLN A 1 325 ? 102.668 15.359 -174.044 1.00 67.88 325 GLN A N 1
ATOM 2614 C CA . GLN A 1 325 ? 103.966 16.022 -174.139 1.00 67.88 325 GLN A CA 1
ATOM 2615 C C . GLN A 1 325 ? 105.070 15.109 -174.705 1.00 67.88 325 GLN A C 1
ATOM 2617 O O . GLN A 1 325 ? 105.899 15.593 -175.477 1.00 67.88 325 GLN A O 1
ATOM 2622 N N . SER A 1 326 ? 105.077 13.805 -174.394 1.00 62.69 326 SER A N 1
ATOM 2623 C CA . SER A 1 326 ? 106.061 12.866 -174.958 1.00 62.69 326 SER A CA 1
ATOM 2624 C C . SER A 1 326 ? 105.811 12.568 -176.441 1.00 62.69 326 SER A C 1
ATOM 2626 O O . SER A 1 326 ? 106.767 12.462 -177.211 1.00 62.69 326 SER A O 1
ATOM 2628 N N . GLU A 1 327 ? 104.548 12.524 -176.871 1.00 62.62 327 GLU A N 1
ATOM 2629 C CA . GLU A 1 327 ? 104.155 12.360 -178.278 1.00 62.62 327 GLU A CA 1
ATOM 2630 C C . GLU A 1 327 ? 104.604 13.548 -179.144 1.00 62.62 327 GLU A C 1
ATOM 2632 O O . GLU A 1 327 ? 105.175 13.354 -180.223 1.00 62.62 327 GLU A O 1
ATOM 2637 N N . ARG A 1 328 ? 104.436 14.787 -178.654 1.00 66.81 328 ARG A N 1
ATOM 2638 C CA . ARG A 1 328 ? 104.942 15.995 -179.336 1.00 66.81 328 ARG A CA 1
ATOM 2639 C C . ARG A 1 328 ? 106.461 15.981 -179.491 1.00 66.81 328 ARG A C 1
ATOM 2641 O O . ARG A 1 328 ? 106.974 16.330 -180.558 1.00 66.81 328 ARG A O 1
ATOM 2648 N N . ASP A 1 329 ? 107.177 15.552 -178.456 1.00 68.50 329 ASP A N 1
ATOM 2649 C CA . ASP A 1 329 ? 108.637 15.475 -178.480 1.00 68.50 329 ASP A CA 1
ATOM 2650 C C . ASP A 1 329 ? 109.127 14.412 -179.479 1.00 68.50 329 ASP A C 1
ATOM 2652 O O . ASP A 1 329 ? 110.050 14.678 -180.257 1.00 68.50 329 ASP A O 1
ATOM 2656 N N . LEU A 1 330 ? 108.457 13.252 -179.541 1.00 65.06 330 LEU A N 1
ATOM 2657 C CA . LEU A 1 330 ? 108.727 12.187 -180.513 1.00 65.06 330 LEU A CA 1
ATOM 2658 C C . LEU A 1 330 ? 108.500 12.661 -181.960 1.00 65.06 330 LEU A C 1
ATOM 2660 O O . LEU A 1 330 ? 109.391 12.518 -182.801 1.00 65.06 330 LEU A O 1
ATOM 2664 N N . ALA A 1 331 ? 107.363 13.310 -182.232 1.00 66.12 331 ALA A N 1
ATOM 2665 C CA . ALA A 1 331 ? 107.034 13.855 -183.551 1.00 66.12 331 ALA A CA 1
ATOM 2666 C C . ALA A 1 331 ? 108.026 14.945 -184.006 1.00 66.12 331 ALA A C 1
ATOM 2668 O O . ALA A 1 331 ? 108.355 15.047 -185.192 1.00 66.12 331 ALA A O 1
ATOM 2669 N N . SER A 1 332 ? 108.563 15.742 -183.071 1.00 68.25 332 SER A N 1
ATOM 2670 C CA . SER A 1 332 ? 109.601 16.738 -183.377 1.00 68.25 332 SER A CA 1
ATOM 2671 C C . SER A 1 332 ? 110.929 16.098 -183.813 1.00 68.25 332 SER A C 1
ATOM 2673 O O . SER A 1 332 ? 111.638 16.646 -184.664 1.00 68.25 332 SER A O 1
ATOM 2675 N N . ARG A 1 333 ? 111.254 14.921 -183.259 1.00 60.53 333 ARG A N 1
ATOM 2676 C CA . ARG A 1 333 ? 112.456 14.143 -183.593 1.00 60.53 333 ARG A CA 1
ATOM 2677 C C . ARG A 1 333 ? 112.278 13.408 -184.918 1.00 60.53 333 ARG A C 1
ATOM 2679 O O . ARG A 1 333 ? 113.188 13.467 -185.740 1.00 60.53 333 ARG A O 1
ATOM 2686 N N . GLN A 1 334 ? 111.102 12.829 -185.171 1.00 64.94 334 GLN A N 1
ATOM 2687 C CA . GLN A 1 334 ? 110.752 12.217 -186.461 1.00 64.94 334 GLN A CA 1
ATOM 2688 C C . GLN A 1 334 ? 110.894 13.223 -187.613 1.00 64.94 334 GLN A C 1
ATOM 2690 O O . GLN A 1 334 ? 111.687 12.986 -188.518 1.00 64.94 334 GLN A O 1
ATOM 2695 N N . ARG A 1 335 ? 110.293 14.418 -187.515 1.00 69.25 335 ARG A N 1
ATOM 2696 C CA . ARG A 1 335 ? 110.415 15.469 -188.553 1.00 69.25 335 ARG A CA 1
ATOM 2697 C C . ARG A 1 335 ? 111.842 15.985 -188.786 1.00 69.25 335 ARG A C 1
ATOM 2699 O O . ARG A 1 335 ? 112.144 16.510 -189.857 1.00 69.25 335 ARG A O 1
ATOM 2706 N N . LYS A 1 336 ? 112.735 15.860 -187.797 1.00 66.69 336 LYS A N 1
ATOM 2707 C CA . LYS A 1 336 ? 114.173 16.156 -187.951 1.00 66.69 336 LYS A CA 1
ATOM 2708 C C . LYS A 1 336 ? 114.959 14.980 -188.541 1.00 66.69 336 LYS A C 1
ATOM 2710 O O . LYS A 1 336 ? 115.955 15.221 -189.218 1.00 66.69 336 LYS A O 1
ATOM 2715 N N . ALA A 1 337 ? 114.520 13.743 -188.316 1.00 58.81 337 ALA A N 1
ATOM 2716 C CA . ALA A 1 337 ? 115.075 12.553 -188.955 1.00 58.81 337 ALA A CA 1
ATOM 2717 C C . ALA A 1 337 ? 114.670 12.469 -190.437 1.00 58.81 337 ALA A C 1
ATOM 2719 O O . ALA A 1 337 ? 115.537 12.250 -191.272 1.00 58.81 337 ALA A O 1
ATOM 2720 N N . GLU A 1 338 ? 113.406 12.743 -190.775 1.00 57.91 338 GLU A N 1
ATOM 2721 C CA . GLU A 1 338 ? 112.891 12.781 -192.155 1.00 57.91 338 GLU A CA 1
ATOM 2722 C C . GLU A 1 338 ? 113.667 13.771 -193.034 1.00 57.91 338 GLU A C 1
ATOM 2724 O O . GLU A 1 338 ? 114.131 13.411 -194.111 1.00 57.91 338 GLU A O 1
ATOM 2729 N N . LYS A 1 339 ? 113.893 15.006 -192.558 1.00 63.31 339 LYS A N 1
ATOM 2730 C CA . LYS A 1 339 ? 114.687 15.991 -193.313 1.00 63.31 339 LYS A CA 1
ATOM 2731 C C . LYS A 1 339 ? 116.129 15.539 -193.548 1.00 63.31 339 LYS A C 1
ATOM 2733 O O . LYS A 1 339 ? 116.639 15.718 -194.648 1.00 63.31 339 LYS A O 1
ATOM 2738 N N . ARG A 1 340 ? 116.754 14.907 -192.548 1.00 59.50 340 ARG A N 1
ATOM 2739 C CA . ARG A 1 340 ? 118.098 14.330 -192.694 1.00 59.50 340 ARG A CA 1
ATOM 2740 C C . ARG A 1 340 ? 118.114 13.117 -193.617 1.00 59.50 340 ARG A C 1
ATOM 2742 O O . ARG A 1 340 ? 119.094 12.945 -194.323 1.00 59.50 340 ARG A O 1
ATOM 2749 N N . LEU A 1 341 ? 117.057 12.305 -193.642 1.00 56.84 341 LEU A N 1
ATOM 2750 C CA . LEU A 1 341 ? 116.921 11.201 -194.592 1.00 56.84 341 LEU A CA 1
ATOM 2751 C C . LEU A 1 341 ? 116.862 11.722 -196.029 1.00 56.84 341 LEU A C 1
ATOM 2753 O O . LEU A 1 341 ? 117.630 11.237 -196.844 1.00 56.84 341 LEU A O 1
ATOM 2757 N N . VAL A 1 342 ? 116.084 12.770 -196.317 1.00 66.00 342 VAL A N 1
ATOM 2758 C CA . VAL A 1 342 ? 116.029 13.373 -197.665 1.00 66.00 342 VAL A CA 1
ATOM 2759 C C . VAL A 1 342 ? 117.372 14.003 -198.079 1.00 66.00 342 VAL A C 1
ATOM 2761 O O . VAL A 1 342 ? 117.797 13.849 -199.223 1.00 66.00 342 VAL A O 1
ATOM 2764 N N . GLU A 1 343 ? 118.085 14.671 -197.162 1.00 60.06 343 GLU A N 1
ATOM 2765 C CA . GLU A 1 343 ? 119.452 15.162 -197.424 1.00 60.06 343 GLU A CA 1
ATOM 2766 C C . GLU A 1 343 ? 120.441 14.007 -197.683 1.00 60.06 343 GLU A C 1
ATOM 2768 O O . GLU A 1 343 ? 121.248 14.075 -198.613 1.00 60.06 343 GLU A O 1
ATOM 2773 N N . ILE A 1 344 ? 120.352 12.928 -196.899 1.00 59.12 344 ILE A N 1
ATOM 2774 C CA . ILE A 1 344 ? 121.188 11.729 -197.039 1.00 59.12 344 ILE A CA 1
ATOM 2775 C C . ILE A 1 344 ? 120.844 10.952 -198.313 1.00 59.12 344 ILE A C 1
ATOM 2777 O O . ILE A 1 344 ? 121.758 10.438 -198.940 1.00 59.12 344 ILE A O 1
ATOM 2781 N N . GLU A 1 345 ? 119.586 10.885 -198.747 1.00 56.50 345 GLU A N 1
ATOM 2782 C CA . GLU A 1 345 ? 119.182 10.231 -199.998 1.00 56.50 345 GLU A CA 1
ATOM 2783 C C . GLU A 1 345 ? 119.739 10.975 -201.217 1.00 56.50 345 GLU A C 1
ATOM 2785 O O . GLU A 1 345 ? 120.327 10.346 -202.100 1.00 56.50 345 GLU A O 1
ATOM 2790 N N . LEU A 1 346 ? 119.683 12.312 -201.219 1.00 58.41 346 LEU A N 1
ATOM 2791 C CA . LEU A 1 346 ? 120.277 13.134 -202.278 1.00 58.41 346 LEU A CA 1
ATOM 2792 C C . LEU A 1 346 ? 121.812 12.990 -202.340 1.00 58.41 346 LEU A C 1
ATOM 2794 O O . LEU A 1 346 ? 122.394 12.971 -203.426 1.00 58.41 346 LEU A O 1
ATOM 2798 N N . GLN A 1 347 ? 122.479 12.836 -201.191 1.00 50.03 347 GLN A N 1
ATOM 2799 C CA . GLN A 1 347 ? 123.914 12.520 -201.129 1.00 50.03 347 GLN A CA 1
ATOM 2800 C C . GLN A 1 347 ? 124.215 11.044 -201.458 1.00 50.03 347 GLN A C 1
ATOM 2802 O O . GLN A 1 347 ? 125.257 10.737 -202.039 1.00 50.03 347 GLN A O 1
ATOM 2807 N N . ALA A 1 348 ? 123.301 10.122 -201.153 1.00 47.69 348 ALA A N 1
ATOM 2808 C CA . ALA A 1 348 ? 123.451 8.695 -201.412 1.00 47.69 348 ALA A CA 1
ATOM 2809 C C . ALA A 1 348 ? 123.257 8.343 -202.890 1.00 47.69 348 ALA A C 1
ATOM 2811 O O . ALA A 1 348 ? 123.903 7.410 -203.351 1.00 47.69 348 ALA A O 1
ATOM 2812 N N . GLU A 1 349 ? 122.456 9.077 -203.668 1.00 54.66 349 GLU A N 1
ATOM 2813 C CA . GLU A 1 349 ? 122.455 8.925 -205.134 1.00 54.66 349 GLU A CA 1
ATOM 2814 C C . GLU A 1 349 ? 123.781 9.371 -205.766 1.00 54.66 349 GLU A C 1
ATOM 2816 O O . GLU A 1 349 ? 124.248 8.762 -206.732 1.00 54.66 349 GLU A O 1
ATOM 2821 N N . GLN A 1 350 ? 124.426 10.398 -205.203 1.00 49.28 350 GLN A N 1
ATOM 2822 C CA . GLN A 1 350 ? 125.744 10.852 -205.654 1.00 49.28 350 GLN A CA 1
ATOM 2823 C C . GLN A 1 350 ? 126.845 9.846 -205.273 1.00 49.28 350 GLN A C 1
ATOM 2825 O O . GLN A 1 350 ? 127.705 9.543 -206.099 1.00 49.28 350 GLN A O 1
ATOM 2830 N N . LEU A 1 351 ? 126.783 9.254 -204.074 1.00 45.25 351 LEU A N 1
ATOM 2831 C CA . LEU A 1 351 ? 127.757 8.255 -203.610 1.00 45.25 351 LEU A CA 1
ATOM 2832 C C . LEU A 1 351 ? 127.500 6.827 -204.132 1.00 45.25 351 LEU A C 1
ATOM 2834 O O . LEU A 1 351 ? 128.456 6.082 -204.334 1.00 45.25 351 LEU A O 1
ATOM 2838 N N . ARG A 1 352 ? 126.260 6.447 -204.472 1.00 48.69 352 ARG A N 1
ATOM 2839 C CA . ARG A 1 352 ? 125.951 5.176 -205.167 1.00 48.69 352 ARG A CA 1
ATOM 2840 C C . ARG A 1 352 ? 126.510 5.105 -206.591 1.00 48.69 352 ARG A C 1
ATOM 2842 O O . ARG A 1 352 ? 126.594 4.015 -207.140 1.00 48.69 352 ARG A O 1
ATOM 2849 N N . LYS A 1 353 ? 126.939 6.231 -207.170 1.00 49.19 353 LYS A N 1
ATOM 2850 C CA . LYS A 1 353 ? 127.743 6.268 -208.406 1.00 49.19 353 LYS A CA 1
ATOM 2851 C C . LYS A 1 353 ? 129.255 6.147 -208.161 1.00 49.19 353 LYS A C 1
ATOM 2853 O O . LYS A 1 353 ? 130.008 6.115 -209.127 1.00 49.19 353 LYS A O 1
ATOM 2858 N N . ALA A 1 354 ? 129.699 6.116 -206.901 1.00 42.41 354 ALA A N 1
ATOM 2859 C CA . ALA A 1 354 ? 131.109 6.215 -206.520 1.00 42.41 354 ALA A CA 1
ATOM 2860 C C . ALA A 1 354 ? 131.638 5.026 -205.695 1.00 42.41 354 ALA A C 1
ATOM 2862 O O . ALA A 1 354 ? 132.813 4.694 -205.824 1.00 42.41 354 ALA A O 1
ATOM 2863 N N . THR A 1 355 ? 130.818 4.379 -204.855 1.00 41.00 355 THR A N 1
ATOM 2864 C CA . THR A 1 355 ? 131.289 3.332 -203.925 1.00 41.00 355 THR A CA 1
ATOM 2865 C C . THR A 1 355 ? 130.636 1.970 -204.140 1.00 41.00 355 THR A C 1
ATOM 2867 O O . THR A 1 355 ? 130.026 1.405 -203.232 1.00 41.00 355 THR A O 1
ATOM 2870 N N . ASP A 1 356 ? 130.892 1.386 -205.308 1.00 50.53 356 ASP A N 1
ATOM 2871 C CA . ASP A 1 356 ? 130.775 -0.060 -205.579 1.00 50.53 356 ASP A CA 1
ATOM 2872 C C . ASP A 1 356 ? 131.891 -0.869 -204.842 1.00 50.53 356 ASP A C 1
ATOM 2874 O O . ASP A 1 356 ? 132.473 -1.815 -205.370 1.00 50.53 356 ASP A O 1
ATOM 2878 N N . VAL A 1 357 ? 132.283 -0.431 -203.625 1.00 42.78 357 VAL A N 1
ATOM 2879 C CA . VAL A 1 357 ? 133.536 -0.815 -202.933 1.00 42.78 357 VAL A CA 1
ATOM 2880 C C . VAL A 1 357 ? 133.399 -0.907 -201.380 1.00 42.78 357 VAL A C 1
ATOM 2882 O O . VAL A 1 357 ? 133.838 -0.027 -200.650 1.00 42.78 357 VAL A O 1
ATOM 2885 N N . LEU A 1 358 ? 132.844 -2.030 -200.886 1.00 41.03 358 LEU A N 1
ATOM 2886 C CA . LEU A 1 358 ? 133.282 -2.849 -199.709 1.00 41.03 358 LEU A CA 1
ATOM 2887 C C . LEU A 1 358 ? 133.243 -2.372 -198.191 1.00 41.03 358 LEU A C 1
ATOM 2889 O O . LEU A 1 358 ? 134.250 -1.909 -197.671 1.00 41.03 358 LEU A O 1
ATOM 2893 N N . ALA A 1 359 ? 132.181 -2.779 -197.435 1.00 42.59 359 ALA A N 1
ATOM 2894 C CA . ALA A 1 359 ? 132.133 -3.584 -196.143 1.00 42.59 359 ALA A CA 1
ATOM 2895 C C . ALA A 1 359 ? 132.387 -3.082 -194.638 1.00 42.59 359 ALA A C 1
ATOM 2897 O O . ALA A 1 359 ? 133.194 -2.189 -194.425 1.00 42.59 359 ALA A O 1
ATOM 2898 N N . VAL A 1 360 ? 131.791 -3.796 -193.598 1.00 39.12 360 VAL A N 1
ATOM 2899 C CA . VAL A 1 360 ? 132.275 -4.201 -192.174 1.00 39.12 360 VAL A CA 1
ATOM 2900 C C . VAL A 1 360 ? 131.535 -3.836 -190.760 1.00 39.12 360 VAL A C 1
ATOM 2902 O O . VAL A 1 360 ? 131.729 -2.730 -190.285 1.00 39.12 360 VAL A O 1
ATOM 2905 N N . LYS A 1 361 ? 130.837 -4.807 -190.029 1.00 40.84 361 LYS A N 1
ATOM 2906 C CA . LYS A 1 361 ? 130.712 -5.369 -188.548 1.00 40.84 361 LYS A CA 1
ATOM 2907 C C . LYS A 1 361 ? 130.275 -4.719 -187.081 1.00 40.84 361 LYS A C 1
ATOM 2909 O O . LYS A 1 361 ? 130.883 -3.726 -186.717 1.00 40.84 361 LYS A O 1
ATOM 2914 N N . ARG A 1 362 ? 129.427 -5.431 -186.184 1.00 42.28 362 ARG A N 1
ATOM 2915 C CA . ARG A 1 362 ? 128.965 -5.546 -184.638 1.00 42.28 362 ARG A CA 1
ATOM 2916 C C . ARG A 1 362 ? 128.238 -4.407 -183.728 1.00 42.28 362 ARG A C 1
ATOM 2918 O O . ARG A 1 362 ? 128.041 -3.369 -184.339 1.00 42.28 362 ARG A O 1
ATOM 2925 N N . ALA A 1 363 ? 127.723 -4.403 -182.410 1.00 41.56 363 ALA A N 1
ATOM 2926 C CA . ALA A 1 363 ? 127.702 -5.149 -181.036 1.00 41.56 363 ALA A CA 1
ATOM 2927 C C . ALA A 1 363 ? 126.526 -4.879 -179.918 1.00 41.56 363 ALA A C 1
ATOM 2929 O O . ALA A 1 363 ? 125.634 -4.108 -180.255 1.00 41.56 363 ALA A O 1
ATOM 2930 N N . ASP A 1 364 ? 126.489 -5.455 -178.635 1.00 42.84 364 ASP A N 1
ATOM 2931 C CA . ASP A 1 364 ? 125.282 -5.707 -177.668 1.00 42.84 364 ASP A CA 1
ATOM 2932 C C . ASP A 1 364 ? 125.434 -5.755 -176.019 1.00 42.84 364 ASP A C 1
ATOM 2934 O O . ASP A 1 364 ? 126.553 -5.511 -175.581 1.00 42.84 364 ASP A O 1
ATOM 2938 N N . GLU A 1 365 ? 124.389 -6.098 -175.125 1.00 43.78 365 GLU A N 1
ATOM 2939 C CA . GLU A 1 365 ? 124.301 -6.609 -173.613 1.00 43.78 365 GLU A CA 1
ATOM 2940 C C . GLU A 1 365 ? 123.858 -5.666 -172.323 1.00 43.78 365 GLU A C 1
ATOM 2942 O O . GLU A 1 365 ? 124.007 -4.467 -172.526 1.00 43.78 365 GLU A O 1
ATOM 2947 N N . GLU A 1 366 ? 123.352 -5.870 -171.002 1.00 45.50 366 GLU A N 1
ATOM 2948 C CA . GLU A 1 366 ? 122.620 -6.809 -169.954 1.00 45.50 366 GLU A CA 1
ATOM 2949 C C . GLU A 1 366 ? 122.089 -6.157 -168.505 1.00 45.50 366 GLU A C 1
ATOM 2951 O O . GLU A 1 366 ? 122.383 -4.975 -168.341 1.00 45.50 366 GLU A O 1
ATOM 2956 N N . ALA A 1 367 ? 121.343 -6.770 -167.458 1.00 46.31 367 ALA A N 1
ATOM 2957 C CA . ALA A 1 367 ? 120.791 -6.182 -166.087 1.00 46.31 367 ALA A CA 1
ATOM 2958 C C . ALA A 1 367 ? 120.067 -7.051 -164.860 1.00 46.31 367 ALA A C 1
ATOM 2960 O O . ALA A 1 367 ? 119.671 -8.177 -165.141 1.00 46.31 367 ALA A O 1
ATOM 2961 N N . ARG A 1 368 ? 119.822 -6.592 -163.530 1.00 47.50 368 ARG A N 1
ATOM 2962 C CA . ARG A 1 368 ? 119.184 -7.255 -162.213 1.00 47.50 368 ARG A CA 1
ATOM 2963 C C . ARG A 1 368 ? 118.636 -6.283 -160.997 1.00 47.50 368 ARG A C 1
ATOM 2965 O O . ARG A 1 368 ? 118.832 -5.106 -161.267 1.00 47.50 368 ARG A O 1
ATOM 2972 N N . ALA A 1 369 ? 118.079 -6.425 -159.691 1.00 47.41 369 ALA A N 1
ATOM 2973 C CA . ALA A 1 369 ? 117.377 -7.278 -158.550 1.00 47.41 369 ALA A CA 1
ATOM 2974 C C . ALA A 1 369 ? 116.950 -6.405 -157.196 1.00 47.41 369 ALA A C 1
ATOM 2976 O O . ALA A 1 369 ? 117.263 -5.229 -157.333 1.00 47.41 369 ALA A O 1
ATOM 2977 N N . ALA A 1 370 ? 116.378 -6.600 -155.902 1.00 46.78 370 ALA A N 1
ATOM 2978 C CA . ALA A 1 370 ? 115.618 -7.459 -154.807 1.00 46.78 370 ALA A CA 1
ATOM 2979 C C . ALA A 1 370 ? 115.173 -6.599 -153.449 1.00 46.78 370 ALA A C 1
ATOM 2981 O O . ALA A 1 370 ? 115.476 -5.419 -153.574 1.00 46.78 370 ALA A O 1
ATOM 2982 N N . ARG A 1 371 ? 114.579 -6.801 -152.162 1.00 43.44 371 ARG A N 1
ATOM 2983 C CA . ARG A 1 371 ? 113.875 -7.698 -151.047 1.00 43.44 371 ARG A CA 1
ATOM 2984 C C . ARG A 1 371 ? 113.195 -6.829 -149.803 1.00 43.44 371 ARG A C 1
ATOM 2986 O O . ARG A 1 371 ? 113.217 -5.639 -150.075 1.00 43.44 371 ARG A O 1
ATOM 2993 N N . THR A 1 372 ? 112.609 -7.013 -148.516 1.00 43.00 372 THR A N 1
ATOM 2994 C CA . THR A 1 372 ? 112.232 -7.907 -147.249 1.00 43.00 372 THR A CA 1
ATOM 2995 C C . THR A 1 372 ? 111.068 -7.267 -146.252 1.00 43.00 372 THR A C 1
ATOM 2997 O O . THR A 1 372 ? 110.449 -6.399 -146.848 1.00 43.00 372 THR A O 1
ATOM 3000 N N . ALA A 1 373 ? 110.568 -7.406 -144.921 1.00 43.22 373 ALA A N 1
ATOM 3001 C CA . ALA A 1 373 ? 110.660 -8.044 -143.479 1.00 43.22 373 ALA A CA 1
ATOM 3002 C C . ALA A 1 373 ? 109.387 -7.874 -142.402 1.00 43.22 373 ALA A C 1
ATOM 3004 O O . ALA A 1 373 ? 108.363 -7.430 -142.905 1.00 43.22 373 ALA A O 1
ATOM 3005 N N . LEU A 1 374 ? 109.352 -8.198 -141.015 1.00 43.25 374 LEU A N 1
ATOM 3006 C CA . LEU A 1 374 ? 108.149 -8.282 -139.967 1.00 43.25 374 LEU A CA 1
ATOM 3007 C C . LEU A 1 374 ? 108.316 -8.274 -138.313 1.00 43.25 374 LEU A C 1
ATOM 3009 O O . LEU A 1 374 ? 109.446 -8.561 -137.927 1.00 43.25 374 LEU A O 1
ATOM 3013 N N . ALA A 1 375 ? 107.289 -8.062 -137.345 1.00 38.12 375 ALA A N 1
ATOM 3014 C CA . ALA A 1 375 ? 107.252 -8.272 -135.766 1.00 38.12 375 ALA A CA 1
ATOM 3015 C C . ALA A 1 375 ? 105.920 -8.049 -134.790 1.00 38.12 375 ALA A C 1
ATOM 3017 O O . ALA A 1 375 ? 104.955 -7.501 -135.311 1.00 38.12 375 ALA A O 1
ATOM 3018 N N . GLU A 1 376 ? 105.841 -8.401 -133.420 1.00 33.22 376 GLU A N 1
ATOM 3019 C CA . GLU A 1 376 ? 104.679 -8.379 -132.328 1.00 33.22 376 GLU A CA 1
ATOM 3020 C C . GLU A 1 376 ? 105.080 -8.179 -130.741 1.00 33.22 376 GLU A C 1
ATOM 3022 O O . GLU A 1 376 ? 106.218 -7.700 -130.683 1.00 33.22 376 GLU A O 1
ATOM 3027 N N . PRO A 1 377 ? 104.466 -8.470 -129.464 1.00 62.72 377 PRO A N 1
ATOM 3028 C CA . PRO A 1 377 ? 103.142 -8.902 -128.714 1.00 62.72 377 PRO A CA 1
ATOM 3029 C C . PRO A 1 377 ? 102.740 -8.480 -127.137 1.00 62.72 377 PRO A C 1
ATOM 3031 O O . PRO A 1 377 ? 103.482 -7.712 -126.533 1.00 62.72 377 PRO A O 1
ATOM 3034 N N . VAL A 1 378 ? 101.664 -9.049 -126.413 1.00 40.06 378 VAL A N 1
ATOM 3035 C CA . VAL A 1 378 ? 101.184 -9.235 -124.886 1.00 40.06 378 VAL A CA 1
ATOM 3036 C C . VAL A 1 378 ? 100.474 -8.140 -123.893 1.00 40.06 378 VAL A C 1
ATOM 3038 O O . VAL A 1 378 ? 100.490 -7.000 -124.331 1.00 40.06 378 VAL A O 1
ATOM 3041 N N . ARG A 1 379 ? 99.832 -8.197 -122.616 1.00 35.25 379 ARG A N 1
ATOM 3042 C CA . ARG A 1 379 ? 99.330 -9.042 -121.362 1.00 35.25 379 ARG A CA 1
ATOM 3043 C C . ARG A 1 379 ? 98.265 -8.264 -120.361 1.00 35.25 379 ARG A C 1
ATOM 3045 O O . ARG A 1 379 ? 97.873 -7.229 -120.873 1.00 35.25 379 ARG A O 1
ATOM 3052 N N . ALA A 1 380 ? 97.691 -8.430 -119.071 1.00 33.44 380 ALA A N 1
ATOM 3053 C CA . ALA A 1 380 ? 97.550 -9.253 -117.739 1.00 33.44 380 ALA A CA 1
ATOM 3054 C C . ALA A 1 380 ? 96.357 -8.845 -116.645 1.00 33.44 380 ALA A C 1
ATOM 3056 O O . ALA A 1 380 ? 95.675 -7.880 -116.964 1.00 33.44 380 ALA A O 1
ATOM 3057 N N . ALA A 1 381 ? 96.073 -9.470 -115.405 1.00 33.66 381 ALA A N 1
ATOM 3058 C CA . ALA A 1 381 ? 95.008 -9.175 -114.261 1.00 33.66 381 ALA A CA 1
ATOM 3059 C C . ALA A 1 381 ? 95.141 -9.960 -112.819 1.00 33.66 381 ALA A C 1
ATOM 3061 O O . ALA A 1 381 ? 96.200 -10.597 -112.804 1.00 33.66 381 ALA A O 1
ATOM 3062 N N . PRO A 1 382 ? 94.288 -10.130 -111.668 1.00 58.75 382 PRO A N 1
ATOM 3063 C CA . PRO A 1 382 ? 93.055 -9.584 -110.851 1.00 58.75 382 PRO A CA 1
ATOM 3064 C C . PRO A 1 382 ? 93.005 -9.623 -109.180 1.00 58.75 382 PRO A C 1
ATOM 3066 O O . PRO A 1 382 ? 94.095 -9.647 -108.621 1.00 58.75 382 PRO A O 1
ATOM 3069 N N . SER A 1 383 ? 91.858 -9.604 -108.340 1.00 36.31 383 SER A N 1
ATOM 3070 C CA . SER A 1 383 ? 91.740 -9.587 -106.753 1.00 36.31 383 SER A CA 1
ATOM 3071 C C . SER A 1 383 ? 90.358 -9.894 -105.886 1.00 36.31 383 SER A C 1
ATOM 3073 O O . SER A 1 383 ? 89.366 -10.191 -106.545 1.00 36.31 383 SER A O 1
ATOM 3075 N N . THR A 1 384 ? 90.237 -9.848 -104.475 1.00 37.75 384 THR A N 1
ATOM 3076 C CA . THR A 1 384 ? 89.118 -10.299 -103.424 1.00 37.75 384 THR A CA 1
ATOM 3077 C C . THR A 1 384 ? 89.122 -9.699 -101.897 1.00 37.75 384 THR A C 1
ATOM 3079 O O . THR A 1 384 ? 90.120 -9.021 -101.689 1.00 37.75 384 THR A O 1
ATOM 3082 N N . ALA A 1 385 ? 88.352 -9.860 -100.712 1.00 34.31 385 ALA A N 1
ATOM 3083 C CA . ALA A 1 385 ? 87.019 -10.296 -99.984 1.00 34.31 385 ALA A CA 1
ATOM 3084 C C . ALA A 1 385 ? 87.051 -10.161 -98.327 1.00 34.31 385 ALA A C 1
ATOM 3086 O O . ALA A 1 385 ? 88.174 -9.878 -97.928 1.00 34.31 385 ALA A O 1
ATOM 3087 N N . SER A 1 386 ? 86.168 -10.368 -97.229 1.00 33.16 386 SER A N 1
ATOM 3088 C CA . SER A 1 386 ? 84.687 -10.392 -96.684 1.00 33.16 386 SER A CA 1
ATOM 3089 C C . SER A 1 386 ? 84.399 -10.664 -95.063 1.00 33.16 386 SER A C 1
ATOM 3091 O O . SER A 1 386 ? 85.380 -11.051 -94.437 1.00 33.16 386 SER A O 1
ATOM 3093 N N . ALA A 1 387 ? 83.149 -10.569 -94.392 1.00 35.19 387 ALA A N 1
ATOM 3094 C CA . ALA A 1 387 ? 82.532 -11.108 -93.014 1.00 35.19 387 ALA A CA 1
ATOM 3095 C C . ALA A 1 387 ? 82.088 -10.202 -91.696 1.00 35.19 387 ALA A C 1
ATOM 3097 O O . ALA A 1 387 ? 82.518 -9.057 -91.743 1.00 35.19 387 ALA A O 1
ATOM 3098 N N . VAL A 1 388 ? 81.379 -10.443 -90.473 1.00 34.00 388 VAL A N 1
ATOM 3099 C CA . VAL A 1 388 ? 80.285 -11.269 -89.647 1.00 34.00 388 VAL A CA 1
ATOM 3100 C C . VAL A 1 388 ? 80.197 -10.911 -88.022 1.00 34.00 388 VAL A C 1
ATOM 3102 O O . VAL A 1 388 ? 81.225 -10.362 -87.654 1.00 34.00 388 VAL A O 1
ATOM 3105 N N . ARG A 1 389 ? 79.323 -11.078 -86.895 1.00 32.78 389 ARG A N 1
ATOM 3106 C CA . ARG A 1 389 ? 77.904 -11.412 -86.244 1.00 32.78 389 ARG A CA 1
ATOM 3107 C C . ARG A 1 389 ? 77.622 -10.869 -84.700 1.00 32.78 389 ARG A C 1
ATOM 3109 O O . ARG A 1 389 ? 78.392 -10.004 -84.309 1.00 32.78 389 ARG A O 1
ATOM 3116 N N . ALA A 1 390 ? 76.599 -11.294 -83.825 1.00 36.38 390 ALA A N 1
ATOM 3117 C CA . ALA A 1 390 ? 76.060 -10.727 -82.459 1.00 36.38 390 ALA A CA 1
ATOM 3118 C C . ALA A 1 390 ? 75.196 -11.650 -81.410 1.00 36.38 390 ALA A C 1
ATOM 3120 O O . ALA A 1 390 ? 75.033 -12.792 -81.816 1.00 36.38 390 ALA A O 1
ATOM 3121 N N . ASP A 1 391 ? 74.653 -11.254 -80.165 1.00 31.88 391 ASP A N 1
ATOM 3122 C CA . ASP A 1 391 ? 73.385 -11.737 -79.345 1.00 31.88 391 ASP A CA 1
ATOM 3123 C C . ASP A 1 391 ? 73.017 -11.241 -77.822 1.00 31.88 391 ASP A C 1
ATOM 3125 O O . ASP A 1 391 ? 73.729 -10.370 -77.327 1.00 31.88 391 ASP A O 1
ATOM 3129 N N . SER A 1 392 ? 71.933 -11.735 -77.086 1.00 33.47 392 SER A N 1
ATOM 3130 C CA . SER A 1 392 ? 71.177 -11.189 -75.835 1.00 33.47 392 SER A CA 1
ATOM 3131 C C . SER A 1 392 ? 70.490 -12.156 -74.727 1.00 33.47 392 SER A C 1
ATOM 3133 O O . SER A 1 392 ? 70.412 -13.345 -75.014 1.00 33.47 392 SER A O 1
ATOM 3135 N N . ALA A 1 393 ? 69.963 -11.720 -73.506 1.00 33.06 393 ALA A N 1
ATOM 3136 C CA . ALA A 1 393 ? 68.995 -12.421 -72.510 1.00 33.06 393 ALA A CA 1
ATOM 3137 C C . ALA A 1 393 ? 68.612 -11.743 -71.087 1.00 33.06 393 ALA A C 1
ATOM 3139 O O . ALA A 1 393 ? 69.470 -11.028 -70.577 1.00 33.06 393 ALA A O 1
ATOM 3140 N N . ALA A 1 394 ? 67.434 -12.006 -70.382 1.00 31.16 394 ALA A N 1
ATOM 3141 C CA . ALA A 1 394 ? 67.067 -11.716 -68.900 1.00 31.16 394 ALA A CA 1
ATOM 3142 C C . ALA A 1 394 ? 65.611 -12.126 -68.318 1.00 31.16 394 ALA A C 1
ATOM 3144 O O . ALA A 1 394 ? 64.715 -12.193 -69.152 1.00 31.16 394 ALA A O 1
ATOM 3145 N N . ALA A 1 395 ? 65.313 -12.323 -66.963 1.00 30.11 395 ALA A N 1
ATOM 3146 C CA . ALA A 1 395 ? 63.927 -12.427 -66.267 1.00 30.11 395 ALA A CA 1
ATOM 3147 C C . ALA A 1 395 ? 63.777 -12.590 -64.658 1.00 30.11 395 ALA A C 1
ATOM 3149 O O . ALA A 1 395 ? 64.769 -12.448 -63.948 1.00 30.11 395 ALA A O 1
ATOM 3150 N N . ARG A 1 396 ? 62.544 -12.847 -64.069 1.00 31.77 396 ARG A N 1
ATOM 3151 C CA . ARG A 1 396 ? 62.032 -12.804 -62.606 1.00 31.77 396 ARG A CA 1
ATOM 3152 C C . ARG A 1 396 ? 60.757 -13.745 -62.336 1.00 31.77 396 ARG A C 1
ATOM 3154 O O . ARG A 1 396 ? 60.516 -14.445 -63.317 1.00 31.77 396 ARG A O 1
ATOM 3161 N N . PRO A 1 397 ? 59.852 -13.810 -61.257 1.00 47.38 397 PRO A N 1
ATOM 3162 C CA . PRO A 1 397 ? 59.677 -13.366 -59.802 1.00 47.38 397 PRO A CA 1
ATOM 3163 C C . PRO A 1 397 ? 58.904 -14.353 -58.758 1.00 47.38 397 PRO A C 1
ATOM 3165 O O . PRO A 1 397 ? 58.835 -15.544 -59.028 1.00 47.38 397 PRO A O 1
ATOM 3168 N N . ALA A 1 398 ? 58.260 -13.859 -57.635 1.00 26.27 398 ALA A N 1
ATOM 3169 C CA . ALA A 1 398 ? 57.222 -14.444 -56.649 1.00 26.27 398 ALA A CA 1
ATOM 3170 C C . ALA A 1 398 ? 57.649 -15.399 -55.446 1.00 26.27 398 ALA A C 1
ATOM 3172 O O . ALA A 1 398 ? 58.847 -15.685 -55.445 1.00 26.27 398 ALA A O 1
ATOM 3173 N N . PRO A 1 399 ? 56.835 -15.926 -54.428 1.00 43.47 399 PRO A N 1
ATOM 3174 C CA . PRO A 1 399 ? 55.417 -15.784 -53.873 1.00 43.47 399 PRO A CA 1
ATOM 3175 C C . PRO A 1 399 ? 55.219 -15.766 -52.263 1.00 43.47 399 PRO A C 1
ATOM 3177 O O . PRO A 1 399 ? 56.196 -15.491 -51.575 1.00 43.47 399 PRO A O 1
ATOM 3180 N N . ALA A 1 400 ? 54.020 -16.045 -51.623 1.00 30.44 400 ALA A N 1
ATOM 3181 C CA . ALA A 1 400 ? 53.725 -16.097 -50.117 1.00 30.44 400 ALA A CA 1
ATOM 3182 C C . ALA A 1 400 ? 52.412 -16.869 -49.617 1.00 30.44 400 ALA A C 1
ATOM 3184 O O . ALA A 1 400 ? 51.728 -17.437 -50.463 1.00 30.44 400 ALA A O 1
ATOM 3185 N N . SER A 1 401 ? 52.028 -16.920 -48.293 1.00 31.84 401 SER A N 1
ATOM 3186 C CA . SER A 1 401 ? 50.751 -17.541 -47.728 1.00 31.84 401 SER A CA 1
ATOM 3187 C C . SER A 1 401 ? 50.234 -17.053 -46.311 1.00 31.84 401 SER A C 1
ATOM 3189 O O . SER A 1 401 ? 50.886 -16.210 -45.699 1.00 31.84 401 SER A O 1
ATOM 3191 N N . SER A 1 402 ? 49.052 -17.502 -45.794 1.00 30.27 402 SER A N 1
ATOM 3192 C CA . SER A 1 402 ? 48.238 -16.889 -44.672 1.00 30.27 402 SER A CA 1
ATOM 3193 C C . SER A 1 402 ? 47.462 -17.889 -43.725 1.00 30.27 402 SER A C 1
ATOM 3195 O O . SER A 1 402 ? 47.497 -19.080 -44.020 1.00 30.27 402 SER A O 1
ATOM 3197 N N . PRO A 1 403 ? 46.799 -17.471 -42.596 1.00 41.62 403 PRO A N 1
ATOM 3198 C CA . PRO A 1 403 ? 46.328 -18.360 -41.490 1.00 41.62 403 PRO A CA 1
ATOM 3199 C C . PRO A 1 403 ? 44.803 -18.705 -41.410 1.00 41.62 403 PRO A C 1
ATOM 3201 O O . PRO A 1 403 ? 44.019 -18.312 -42.268 1.00 41.62 403 PRO A O 1
ATOM 3204 N N . GLU A 1 404 ? 44.390 -19.454 -40.363 1.00 31.95 404 GLU A N 1
ATOM 3205 C CA . GLU A 1 404 ? 43.140 -20.259 -40.257 1.00 31.95 404 GLU A CA 1
ATOM 3206 C C . GLU A 1 404 ? 42.038 -19.723 -39.277 1.00 31.95 404 GLU A C 1
ATOM 3208 O O . GLU A 1 404 ? 42.218 -18.708 -38.603 1.00 31.95 404 GLU A O 1
ATOM 3213 N N . ALA A 1 405 ? 40.861 -20.377 -39.230 1.00 36.75 405 ALA A N 1
ATOM 3214 C CA . ALA A 1 405 ? 39.547 -19.791 -38.890 1.00 36.75 405 ALA A CA 1
ATOM 3215 C C . ALA A 1 405 ? 38.925 -20.110 -37.494 1.00 36.75 405 ALA A C 1
ATOM 3217 O O . ALA A 1 405 ? 39.444 -20.885 -36.694 1.00 36.75 405 ALA A O 1
ATOM 3218 N N . ILE A 1 406 ? 37.761 -19.495 -37.213 1.00 40.97 406 ILE A N 1
ATOM 3219 C CA . ILE A 1 406 ? 36.960 -19.599 -35.969 1.00 40.97 406 ILE A CA 1
ATOM 3220 C C . ILE A 1 406 ? 35.661 -20.394 -36.226 1.00 40.97 406 ILE A C 1
ATOM 3222 O O . ILE A 1 406 ? 35.116 -20.350 -37.327 1.00 40.97 406 ILE A O 1
ATOM 3226 N N . ARG A 1 407 ? 35.135 -21.104 -35.213 1.00 47.59 407 ARG A N 1
ATOM 3227 C CA . ARG A 1 407 ? 33.933 -21.958 -35.306 1.00 47.59 407 ARG A CA 1
ATOM 3228 C C . ARG A 1 407 ? 32.812 -21.470 -34.374 1.00 47.59 407 ARG A C 1
ATOM 3230 O O . ARG A 1 407 ? 33.074 -21.141 -33.223 1.00 47.59 407 ARG A O 1
ATOM 3237 N N . ALA A 1 408 ? 31.569 -21.440 -34.858 1.00 49.81 408 ALA A N 1
ATOM 3238 C CA . ALA A 1 408 ? 30.404 -21.014 -34.074 1.00 49.81 408 ALA A CA 1
ATOM 3239 C C . ALA A 1 408 ? 29.796 -22.162 -33.239 1.00 49.81 408 ALA A C 1
ATOM 3241 O O . ALA A 1 408 ? 29.802 -23.319 -33.663 1.00 49.81 408 ALA A O 1
ATOM 3242 N N . VAL A 1 409 ? 29.238 -21.825 -32.071 1.00 57.47 409 VAL A N 1
ATOM 3243 C CA .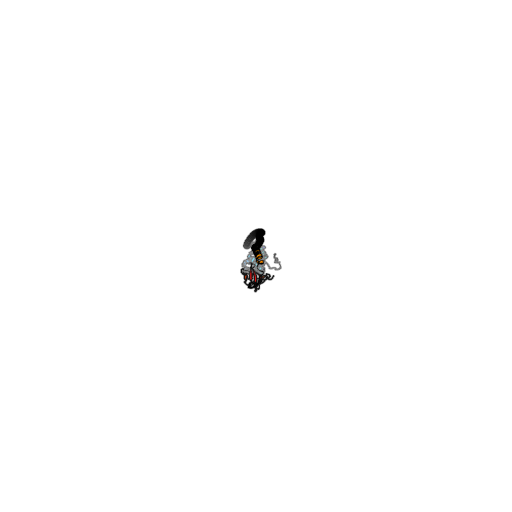 VAL A 1 409 ? 28.595 -22.742 -31.108 1.00 57.47 409 VAL A CA 1
ATOM 3244 C C . VAL A 1 409 ? 27.265 -22.124 -30.648 1.00 57.47 409 VAL A C 1
ATOM 3246 O O . VAL A 1 409 ? 27.108 -20.906 -30.702 1.00 57.47 409 VAL A O 1
ATOM 3249 N N . LYS A 1 410 ? 26.283 -22.936 -30.225 1.00 73.06 410 LYS A N 1
ATOM 3250 C CA . LYS A 1 410 ? 25.021 -22.415 -29.665 1.00 73.06 410 LYS A CA 1
ATOM 3251 C C . LYS A 1 410 ? 25.285 -21.646 -28.357 1.00 73.06 410 LYS A C 1
ATOM 3253 O O . LYS A 1 410 ? 25.996 -22.183 -27.505 1.00 73.06 410 LYS A O 1
ATOM 3258 N N . PRO A 1 411 ? 24.696 -20.454 -28.160 1.00 85.19 411 PRO A N 1
ATOM 3259 C CA . PRO A 1 411 ? 24.918 -19.672 -26.951 1.00 85.19 411 PRO A CA 1
ATOM 3260 C C . PRO A 1 411 ? 24.220 -20.281 -25.726 1.00 85.19 411 PRO A C 1
ATOM 3262 O O . PRO A 1 411 ? 23.158 -20.892 -25.851 1.00 85.19 411 PRO A O 1
ATOM 3265 N N . PHE A 1 412 ? 24.805 -20.101 -24.539 1.00 87.38 412 PHE A N 1
ATOM 3266 C CA . PHE A 1 412 ? 24.269 -20.612 -23.268 1.00 87.38 412 PHE A CA 1
ATOM 3267 C C . PHE A 1 412 ? 24.607 -19.695 -22.083 1.00 87.38 412 PHE A C 1
ATOM 3269 O O . PHE A 1 412 ? 25.612 -18.986 -22.094 1.00 87.38 412 PHE A O 1
ATOM 3276 N N . TRP A 1 413 ? 23.780 -19.722 -21.036 1.00 92.19 413 TRP A N 1
ATOM 3277 C CA . TRP A 1 413 ? 24.001 -18.936 -19.817 1.00 92.19 413 TRP A CA 1
ATOM 3278 C C . TRP A 1 413 ? 24.935 -19.656 -18.844 1.00 92.19 413 TRP A C 1
ATOM 3280 O O . TRP A 1 413 ? 24.802 -20.864 -18.628 1.00 92.19 413 TRP A O 1
ATOM 3290 N N . PHE A 1 414 ? 25.853 -18.923 -18.214 1.00 91.06 414 PHE A N 1
ATOM 3291 C CA . PHE A 1 414 ? 26.726 -19.462 -17.172 1.00 91.06 414 PHE A CA 1
ATOM 3292 C C . PHE A 1 414 ? 27.024 -18.459 -16.048 1.00 91.06 414 PHE A C 1
ATOM 3294 O O . PHE A 1 414 ? 26.919 -17.248 -16.232 1.00 91.06 414 PHE A O 1
ATOM 3301 N N . ALA A 1 415 ? 27.434 -18.973 -14.889 1.00 91.19 415 ALA A N 1
ATOM 3302 C CA . ALA A 1 415 ? 27.906 -18.198 -13.742 1.00 91.19 415 ALA A CA 1
ATOM 3303 C C . ALA A 1 415 ? 29.285 -18.698 -13.270 1.00 91.19 415 ALA A C 1
ATOM 3305 O O . ALA A 1 415 ? 29.636 -19.870 -13.452 1.00 91.19 415 ALA A O 1
ATOM 3306 N N . VAL A 1 416 ? 30.080 -17.811 -12.661 1.00 89.69 416 VAL A N 1
ATOM 3307 C CA . VAL A 1 416 ? 31.435 -18.120 -12.163 1.00 89.69 416 VAL A CA 1
ATOM 3308 C C . VAL A 1 416 ? 31.451 -18.348 -10.639 1.00 89.69 416 VAL A C 1
ATOM 3310 O O . VAL A 1 416 ? 30.778 -17.618 -9.913 1.00 89.69 416 VAL A O 1
ATOM 3313 N N . PRO A 1 417 ? 32.234 -19.315 -10.117 1.00 84.94 417 PRO A N 1
ATOM 3314 C CA . PRO A 1 417 ? 32.300 -19.601 -8.675 1.00 84.94 417 PRO A CA 1
ATOM 3315 C C . PRO A 1 417 ? 33.218 -18.644 -7.889 1.00 84.94 417 PRO A C 1
ATOM 3317 O O . PRO A 1 417 ? 33.214 -18.644 -6.663 1.00 84.94 417 PRO A O 1
ATOM 3320 N N . GLY A 1 418 ? 34.024 -17.840 -8.584 1.00 86.50 418 GLY A N 1
ATOM 3321 C CA . GLY A 1 418 ? 34.944 -16.845 -8.027 1.00 86.50 418 GLY A CA 1
ATOM 3322 C C . GLY A 1 418 ? 35.205 -15.744 -9.065 1.00 86.50 418 GLY A C 1
ATOM 3323 O O . GLY A 1 418 ? 34.931 -15.983 -10.244 1.00 86.50 418 GLY A O 1
ATOM 3324 N N . PRO A 1 419 ? 35.708 -14.556 -8.676 1.00 88.12 419 PRO A N 1
ATOM 3325 C CA . PRO A 1 419 ? 35.959 -13.464 -9.617 1.00 88.12 419 PRO A CA 1
ATOM 3326 C C . PRO A 1 419 ? 36.944 -13.866 -10.724 1.00 88.12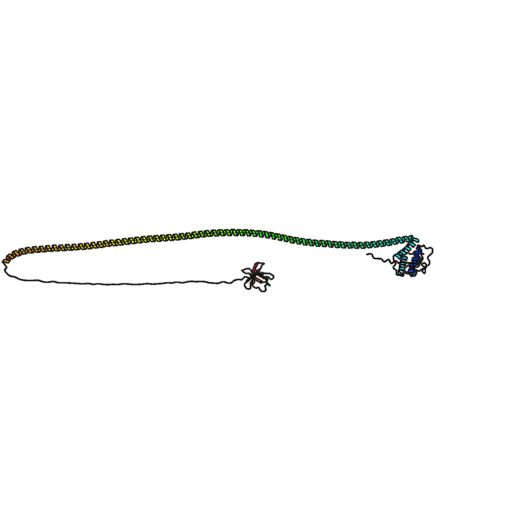 419 PRO A C 1
ATOM 3328 O O . PRO A 1 419 ? 37.982 -14.466 -10.439 1.00 88.12 419 PRO A O 1
ATOM 3331 N N . ARG A 1 420 ? 36.636 -13.548 -11.988 1.00 88.00 420 ARG A N 1
ATOM 3332 C CA . ARG A 1 420 ? 37.484 -13.889 -13.150 1.00 88.00 420 ARG A CA 1
ATOM 3333 C C . ARG A 1 420 ? 37.595 -12.734 -14.128 1.00 88.00 420 ARG A C 1
ATOM 3335 O O . ARG A 1 420 ? 36.621 -12.038 -14.370 1.00 88.00 420 ARG A O 1
ATOM 3342 N N . HIS A 1 421 ? 38.767 -12.554 -14.725 1.00 87.62 421 HIS A N 1
ATOM 3343 C CA . HIS A 1 421 ? 38.983 -11.535 -15.749 1.00 87.62 421 HIS A CA 1
ATOM 3344 C C . HIS A 1 421 ? 38.725 -12.112 -17.148 1.00 87.62 421 HIS A C 1
ATOM 3346 O O . HIS A 1 421 ? 39.359 -13.096 -17.534 1.00 87.62 421 HIS A O 1
ATOM 3352 N N . ALA A 1 422 ? 37.835 -11.488 -17.919 1.00 87.69 422 ALA A N 1
ATOM 3353 C CA . ALA A 1 422 ? 37.692 -11.727 -19.351 1.00 87.69 422 ALA A CA 1
ATOM 3354 C C . ALA A 1 422 ? 38.489 -10.671 -20.128 1.00 87.69 422 ALA A C 1
ATOM 3356 O O . ALA A 1 422 ? 38.362 -9.469 -19.892 1.00 87.69 422 ALA A O 1
ATOM 3357 N N . VAL A 1 423 ? 39.343 -11.122 -21.047 1.00 86.12 423 VAL A N 1
ATOM 3358 C CA . VAL A 1 423 ? 40.147 -10.238 -21.904 1.00 86.12 423 VAL A CA 1
ATOM 3359 C C . VAL A 1 423 ? 39.264 -9.770 -23.054 1.00 86.12 423 VAL A C 1
ATOM 3361 O O . VAL A 1 423 ? 38.703 -10.613 -23.745 1.00 86.12 423 VAL A O 1
ATOM 3364 N N . GLY A 1 424 ? 39.107 -8.461 -23.259 1.00 82.19 424 GLY A N 1
ATOM 3365 C CA . GLY A 1 424 ? 38.224 -7.944 -24.308 1.00 82.19 424 GLY A CA 1
ATOM 3366 C C . GLY A 1 424 ? 38.595 -8.500 -25.685 1.00 82.19 424 GLY A C 1
ATOM 3367 O O . GLY A 1 424 ? 39.773 -8.538 -26.047 1.00 82.19 424 GLY A O 1
ATOM 3368 N N . THR A 1 425 ? 37.601 -8.980 -26.434 1.00 70.62 425 THR A N 1
ATOM 3369 C CA . THR A 1 425 ? 37.827 -9.358 -27.834 1.00 70.62 425 THR A CA 1
ATOM 3370 C C . THR A 1 425 ? 37.870 -8.101 -28.698 1.00 70.62 425 THR A C 1
ATOM 3372 O O . THR A 1 425 ? 37.365 -7.046 -28.313 1.00 70.62 425 THR A O 1
ATOM 3375 N N . ASP A 1 426 ? 38.521 -8.207 -29.856 1.00 63.06 426 ASP A N 1
ATOM 3376 C CA . ASP A 1 426 ? 38.406 -7.228 -30.947 1.00 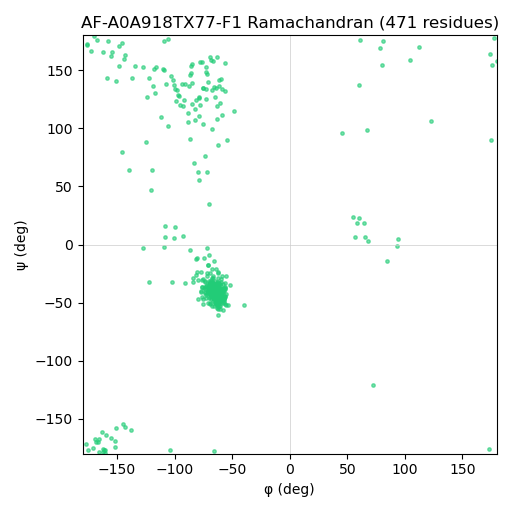63.06 426 ASP A CA 1
ATOM 3377 C C . ASP A 1 426 ? 38.837 -5.787 -30.577 1.00 63.06 426 ASP A C 1
ATOM 3379 O O . ASP A 1 426 ? 38.448 -4.818 -31.221 1.00 63.06 426 ASP A O 1
ATOM 3383 N N . GLY A 1 427 ? 39.682 -5.651 -29.545 1.00 61.69 427 GLY A N 1
ATOM 3384 C CA . GLY A 1 427 ? 40.237 -4.378 -29.063 1.00 61.69 427 GLY A CA 1
ATOM 3385 C C . GLY A 1 427 ? 39.456 -3.706 -27.925 1.00 61.69 427 GLY A C 1
ATOM 3386 O O . GLY A 1 427 ? 39.888 -2.666 -27.432 1.00 61.69 427 GLY A O 1
ATOM 3387 N N . GLY A 1 428 ? 38.337 -4.285 -27.476 1.00 66.31 428 GLY A N 1
ATOM 3388 C CA . GLY A 1 428 ? 37.553 -3.745 -26.362 1.00 66.31 428 GLY A CA 1
ATOM 3389 C C . GLY A 1 428 ? 38.263 -3.835 -24.996 1.00 66.31 428 GLY A C 1
ATOM 3390 O O . GLY A 1 428 ? 39.146 -4.674 -24.799 1.00 66.31 428 GLY A O 1
ATOM 3391 N N . PRO A 1 429 ? 37.871 -3.010 -24.004 1.00 71.75 429 PRO A N 1
ATOM 3392 C CA . PRO A 1 429 ? 38.373 -3.138 -22.640 1.00 71.75 429 PRO A CA 1
ATOM 3393 C C . PRO A 1 429 ? 37.870 -4.436 -21.990 1.00 71.75 429 PRO A C 1
ATOM 3395 O O . PRO A 1 429 ? 36.678 -4.745 -22.029 1.00 71.75 429 PRO A O 1
ATOM 3398 N N . GLY A 1 430 ? 38.778 -5.179 -21.351 1.00 80.69 430 GLY A N 1
ATOM 3399 C CA . GLY A 1 430 ? 38.423 -6.350 -20.545 1.00 80.69 430 GLY A CA 1
ATOM 3400 C C . GLY A 1 430 ? 37.557 -6.000 -19.329 1.00 80.69 430 GLY A C 1
ATOM 3401 O O . GLY A 1 430 ? 37.495 -4.847 -18.898 1.00 80.69 430 GLY A O 1
ATOM 3402 N N . PHE A 1 431 ? 36.884 -7.004 -18.768 1.00 86.94 431 PHE A N 1
ATOM 3403 C CA . PHE A 1 431 ? 36.009 -6.834 -17.606 1.00 86.94 431 PHE A CA 1
ATOM 3404 C C . PHE A 1 431 ? 36.083 -8.023 -16.644 1.00 86.94 431 PHE A C 1
ATOM 3406 O O . PHE A 1 431 ? 36.563 -9.105 -16.986 1.00 86.94 431 PHE A O 1
ATOM 3413 N N . MET A 1 432 ? 35.615 -7.810 -15.413 1.00 89.88 432 MET A N 1
ATOM 3414 C CA . MET A 1 432 ? 35.602 -8.831 -14.369 1.00 89.88 432 MET A CA 1
ATOM 3415 C C . MET A 1 432 ? 34.215 -9.469 -14.256 1.00 89.88 432 MET A C 1
ATOM 3417 O O . MET A 1 432 ? 33.228 -8.779 -14.013 1.00 89.88 432 MET A O 1
ATOM 3421 N N . LEU A 1 433 ? 34.159 -10.791 -14.395 1.00 89.00 433 LEU A N 1
ATOM 3422 C CA . LEU A 1 433 ? 32.992 -11.602 -14.082 1.00 89.00 433 LEU A CA 1
ATOM 3423 C C . LEU A 1 433 ? 32.930 -11.802 -12.566 1.00 89.00 433 LEU A C 1
ATOM 3425 O O . LEU A 1 433 ? 33.905 -12.266 -11.966 1.00 89.00 433 LEU A O 1
ATOM 3429 N N . THR A 1 434 ? 31.796 -11.470 -11.954 1.00 89.38 434 THR A N 1
ATOM 3430 C CA . THR A 1 434 ? 31.568 -11.580 -10.508 1.00 89.38 434 THR A CA 1
ATOM 3431 C C . THR A 1 434 ? 30.715 -12.807 -10.155 1.00 89.38 434 THR A C 1
ATOM 3433 O O . THR A 1 434 ? 29.811 -13.167 -10.913 1.00 89.38 434 THR A O 1
ATOM 3436 N N . PRO A 1 435 ? 30.963 -13.468 -9.005 1.00 89.44 435 PRO A N 1
ATOM 3437 C CA . PRO A 1 435 ? 30.094 -14.538 -8.517 1.00 89.44 435 PRO A CA 1
ATOM 3438 C C . PRO A 1 435 ? 28.661 -14.055 -8.288 1.00 89.44 435 PRO A C 1
ATOM 3440 O O . PRO A 1 435 ? 28.447 -12.937 -7.827 1.00 89.44 435 PRO A O 1
ATOM 3443 N N . GLY A 1 436 ? 27.685 -14.911 -8.593 1.00 83.00 436 GLY A N 1
ATOM 3444 C CA . GLY A 1 436 ? 26.255 -14.586 -8.511 1.00 83.00 436 GLY A CA 1
ATOM 3445 C C . GLY A 1 436 ? 25.686 -13.871 -9.745 1.00 83.00 436 GLY A C 1
ATOM 3446 O O . GLY A 1 436 ? 24.468 -13.852 -9.912 1.00 83.00 436 GLY A O 1
ATOM 3447 N N . THR A 1 437 ? 26.533 -13.356 -10.640 1.00 85.81 437 THR A N 1
ATOM 3448 C CA . THR A 1 437 ? 26.109 -12.759 -11.914 1.00 85.81 437 THR A CA 1
ATOM 3449 C C . THR A 1 437 ? 26.075 -13.814 -13.024 1.00 85.81 437 THR A C 1
ATOM 3451 O O . THR A 1 437 ? 26.976 -14.651 -13.128 1.00 85.81 437 THR A O 1
ATOM 3454 N N . TRP A 1 438 ? 25.040 -13.767 -13.867 1.00 90.31 438 TRP A N 1
ATOM 3455 C CA . TRP A 1 438 ? 24.888 -14.634 -15.039 1.00 90.31 438 TRP A CA 1
ATOM 3456 C C . TRP A 1 438 ? 25.372 -13.935 -16.312 1.00 90.31 438 TRP A C 1
ATOM 3458 O O . TRP A 1 438 ? 24.928 -12.833 -16.630 1.00 90.31 438 TRP A O 1
ATOM 3468 N N . TYR A 1 439 ? 26.237 -14.614 -17.061 1.00 90.19 439 TYR A N 1
ATOM 3469 C CA . TYR A 1 439 ? 26.842 -14.148 -18.308 1.00 90.19 439 TYR A CA 1
ATOM 3470 C C . TYR A 1 439 ? 26.444 -15.062 -19.469 1.00 90.19 439 TYR A C 1
ATOM 3472 O O . TYR A 1 439 ? 26.198 -16.257 -19.278 1.00 90.19 439 TYR A O 1
ATOM 3480 N N . LEU A 1 440 ? 26.383 -14.510 -20.681 1.00 90.62 440 LEU A N 1
ATOM 3481 C CA . LEU A 1 440 ? 26.047 -15.267 -21.885 1.00 90.62 440 LEU A CA 1
ATOM 3482 C C . LEU A 1 440 ? 27.334 -15.716 -22.583 1.00 90.62 440 LEU A C 1
ATOM 3484 O O . LEU A 1 440 ? 28.136 -14.883 -22.991 1.00 90.62 440 LEU A O 1
ATOM 3488 N N . ALA A 1 441 ? 27.546 -17.019 -22.751 1.00 88.88 441 ALA A N 1
ATOM 3489 C CA . ALA A 1 441 ? 28.566 -17.524 -23.665 1.00 88.88 441 ALA A CA 1
ATOM 3490 C C . ALA A 1 441 ? 28.020 -17.434 -25.096 1.00 88.88 441 ALA A C 1
ATOM 3492 O O . ALA A 1 441 ? 26.985 -18.030 -25.387 1.00 88.88 441 ALA A O 1
ATOM 3493 N N . VAL A 1 442 ? 28.696 -16.689 -25.974 1.00 85.38 442 VAL A N 1
ATOM 3494 C CA . VAL A 1 442 ? 28.249 -16.402 -27.353 1.00 85.38 442 VAL A CA 1
ATOM 3495 C C . VAL A 1 442 ? 28.989 -17.256 -28.390 1.00 85.38 442 VAL A C 1
ATOM 3497 O O . VAL A 1 442 ? 28.412 -17.635 -29.405 1.00 85.38 442 VAL A O 1
ATOM 3500 N N . ALA A 1 443 ? 30.255 -17.594 -28.131 1.00 81.25 443 ALA A N 1
ATOM 3501 C CA . ALA A 1 443 ? 31.063 -18.487 -28.963 1.00 81.25 443 ALA A CA 1
ATOM 3502 C C . ALA A 1 443 ? 32.176 -19.162 -28.142 1.00 81.25 443 ALA A C 1
ATOM 3504 O O . ALA A 1 443 ? 32.508 -18.716 -27.043 1.00 81.25 443 ALA A O 1
ATOM 3505 N N . GLU A 1 444 ? 32.785 -20.212 -28.694 1.00 77.69 444 GLU A N 1
ATOM 3506 C CA . GLU A 1 444 ? 33.896 -20.956 -28.088 1.00 77.69 444 GLU A CA 1
ATOM 3507 C C . GLU A 1 444 ? 35.089 -20.965 -29.056 1.00 77.69 444 GLU A C 1
ATOM 3509 O O . GLU A 1 444 ? 34.950 -21.301 -30.233 1.00 77.69 444 GLU A O 1
ATOM 3514 N N . LYS A 1 445 ? 36.266 -20.548 -28.580 1.00 72.06 445 LYS A N 1
ATOM 3515 C CA . LYS A 1 445 ? 37.491 -20.404 -29.380 1.00 72.06 445 LYS A CA 1
ATOM 3516 C C . LYS A 1 445 ? 38.607 -21.215 -28.726 1.00 72.06 445 LYS A C 1
ATOM 3518 O O . LYS A 1 445 ? 39.351 -20.717 -27.883 1.00 72.06 445 LYS A O 1
ATOM 3523 N N . GLY A 1 446 ? 38.691 -22.491 -29.100 1.00 74.31 446 GLY A N 1
ATOM 3524 C CA . GLY A 1 446 ? 39.562 -23.463 -28.437 1.00 74.31 446 GLY A CA 1
ATOM 3525 C C . GLY A 1 446 ? 39.009 -23.827 -27.059 1.00 74.31 446 GLY A C 1
ATOM 3526 O O . GLY A 1 446 ? 37.882 -24.293 -26.959 1.00 74.31 446 GLY A O 1
ATOM 3527 N N . THR A 1 447 ? 39.786 -23.598 -26.001 1.00 71.88 447 THR A N 1
ATOM 3528 C CA . THR A 1 447 ? 39.403 -23.881 -24.602 1.00 71.88 447 THR A CA 1
ATOM 3529 C C . THR A 1 447 ? 38.763 -22.688 -23.876 1.00 71.88 447 THR A C 1
ATOM 3531 O O . THR A 1 447 ? 38.567 -22.741 -22.662 1.00 71.88 447 THR A O 1
ATOM 3534 N N . ALA A 1 448 ? 38.477 -21.596 -24.591 1.00 80.50 448 ALA A N 1
ATOM 3535 C CA . ALA A 1 448 ? 38.030 -20.326 -24.027 1.00 80.50 448 ALA A CA 1
ATOM 3536 C C . ALA A 1 448 ? 36.669 -19.891 -24.589 1.00 80.50 448 ALA A C 1
ATOM 3538 O O . ALA A 1 448 ? 36.391 -20.055 -25.779 1.00 80.50 448 ALA A O 1
ATOM 3539 N N . LEU A 1 449 ? 35.841 -19.286 -23.736 1.00 87.50 449 LEU A N 1
ATOM 3540 C CA . LEU A 1 449 ? 34.499 -18.809 -24.088 1.00 87.50 449 LEU A CA 1
ATOM 3541 C C . LEU A 1 449 ? 34.513 -17.300 -24.334 1.00 87.50 449 LEU A C 1
ATOM 3543 O O . LEU A 1 449 ? 35.102 -16.559 -23.552 1.00 87.50 449 LEU A O 1
ATOM 3547 N N . ILE A 1 450 ? 33.822 -16.829 -25.371 1.00 89.69 450 ILE A N 1
ATOM 3548 C CA . ILE A 1 450 ? 33.491 -15.407 -25.516 1.00 89.69 450 ILE A CA 1
ATOM 3549 C C . ILE A 1 450 ? 32.244 -15.149 -24.671 1.00 89.69 450 ILE A C 1
ATOM 3551 O O . ILE A 1 450 ? 31.150 -15.596 -25.018 1.00 89.69 450 ILE A O 1
ATOM 3555 N N . ALA A 1 451 ? 32.437 -14.474 -23.543 1.00 87.69 451 ALA A N 1
ATOM 3556 C CA . ALA A 1 451 ? 31.400 -14.093 -22.599 1.00 87.69 451 ALA A CA 1
ATOM 3557 C C . ALA A 1 451 ? 30.890 -12.679 -22.898 1.00 87.69 451 ALA A C 1
ATOM 3559 O O . ALA A 1 451 ? 31.687 -11.773 -23.149 1.00 87.69 451 ALA A O 1
ATOM 3560 N N . GLU A 1 452 ? 29.578 -12.490 -22.822 1.00 89.56 452 GLU A N 1
ATOM 3561 C CA . GLU A 1 452 ? 28.895 -11.205 -22.936 1.00 89.56 452 GLU A CA 1
ATOM 3562 C C . GLU A 1 452 ? 28.176 -10.871 -21.622 1.00 89.56 452 GLU A C 1
ATOM 3564 O O . GLU A 1 452 ? 27.445 -11.696 -21.061 1.00 89.56 452 GLU A O 1
ATOM 3569 N N . ASP A 1 453 ? 28.398 -9.655 -21.124 1.00 87.38 453 ASP A N 1
ATOM 3570 C CA . ASP A 1 453 ? 27.657 -9.087 -19.999 1.00 87.38 453 ASP A CA 1
ATOM 3571 C C . ASP A 1 453 ? 26.399 -8.364 -20.496 1.00 87.38 453 ASP A C 1
ATOM 3573 O O . ASP A 1 453 ? 26.482 -7.306 -21.121 1.00 87.38 453 ASP A O 1
ATOM 3577 N N . ARG A 1 454 ? 25.220 -8.900 -20.158 1.00 82.00 454 ARG A N 1
ATOM 3578 C CA . ARG A 1 454 ? 23.922 -8.322 -20.540 1.00 82.00 454 ARG A CA 1
ATOM 3579 C C . ARG A 1 454 ? 23.683 -6.922 -19.957 1.00 82.00 454 ARG A C 1
ATOM 3581 O O . ARG A 1 454 ? 22.892 -6.178 -20.526 1.00 82.00 454 ARG A O 1
ATOM 3588 N N . ALA A 1 455 ? 24.328 -6.558 -18.846 1.00 76.88 455 ALA A N 1
ATOM 3589 C CA . ALA A 1 455 ? 24.146 -5.247 -18.221 1.00 76.88 455 ALA A CA 1
ATOM 3590 C C . ALA A 1 455 ? 24.968 -4.133 -18.895 1.00 76.88 455 ALA A C 1
ATOM 3592 O O . ALA A 1 455 ? 24.601 -2.966 -18.786 1.00 76.88 455 ALA A O 1
ATOM 3593 N N . THR A 1 456 ? 26.068 -4.469 -19.583 1.00 77.12 456 THR A N 1
ATOM 3594 C CA . THR A 1 456 ? 26.971 -3.473 -20.198 1.00 77.12 456 THR A CA 1
ATOM 3595 C C . THR A 1 456 ? 27.269 -3.698 -21.684 1.00 77.12 456 THR A C 1
ATOM 3597 O O . THR A 1 456 ? 27.986 -2.897 -22.281 1.00 77.12 456 THR A O 1
ATOM 3600 N N . GLY A 1 457 ? 26.767 -4.781 -22.287 1.00 79.44 457 GLY A N 1
ATOM 3601 C CA . GLY A 1 457 ? 27.027 -5.173 -23.679 1.00 79.44 457 GLY A CA 1
ATOM 3602 C C . GLY A 1 457 ? 28.471 -5.614 -23.962 1.00 79.44 457 GLY A C 1
ATOM 3603 O O . GLY A 1 457 ? 28.826 -5.881 -25.110 1.00 79.44 457 GLY A O 1
ATOM 3604 N N . LYS A 1 458 ? 29.336 -5.671 -22.941 1.00 82.94 458 LYS A N 1
ATOM 3605 C CA . LYS A 1 458 ? 30.771 -5.929 -23.111 1.00 82.94 458 LYS A CA 1
ATOM 3606 C C . LYS A 1 458 ? 31.039 -7.398 -23.418 1.00 82.94 458 LYS A C 1
ATOM 3608 O O . LYS A 1 458 ? 30.533 -8.282 -22.728 1.00 82.94 458 LYS A O 1
ATOM 3613 N N . ARG A 1 459 ? 31.894 -7.639 -24.416 1.00 87.75 459 ARG A N 1
ATOM 3614 C CA . ARG A 1 459 ? 32.362 -8.968 -24.837 1.00 87.75 459 ARG A CA 1
ATOM 3615 C C . ARG A 1 459 ? 33.815 -9.201 -24.447 1.00 87.75 459 ARG A C 1
ATOM 3617 O O . ARG A 1 459 ? 34.655 -8.314 -24.588 1.00 87.75 459 ARG A O 1
ATOM 3624 N N . GLY A 1 460 ? 34.119 -10.401 -23.961 1.00 87.50 460 GLY A N 1
ATOM 3625 C CA . GLY A 1 460 ? 35.467 -10.763 -23.539 1.00 87.50 460 GLY A CA 1
ATOM 3626 C C . GLY A 1 460 ? 35.710 -12.268 -23.508 1.00 87.50 460 GLY A C 1
ATOM 3627 O O . GLY A 1 460 ? 34.845 -13.060 -23.149 1.00 87.50 460 GLY A O 1
ATOM 3628 N N . MET A 1 461 ? 36.922 -12.663 -23.875 1.00 90.12 461 MET A N 1
ATOM 3629 C CA . MET A 1 461 ? 37.413 -14.032 -23.887 1.00 90.12 461 MET A CA 1
ATOM 3630 C C . MET A 1 461 ? 37.802 -14.468 -22.466 1.00 90.12 461 MET A C 1
ATOM 3632 O O . MET A 1 461 ? 38.777 -13.986 -21.882 1.00 90.12 461 MET A O 1
ATOM 3636 N N . LEU A 1 462 ? 37.024 -15.393 -21.907 1.00 88.75 462 LEU A N 1
ATOM 3637 C CA . LEU A 1 462 ? 37.270 -16.060 -20.635 1.00 88.75 462 LEU A CA 1
ATOM 3638 C C . LEU A 1 462 ? 38.131 -17.308 -20.874 1.00 88.75 462 LEU A C 1
ATOM 3640 O O . LEU A 1 462 ? 37.644 -18.331 -21.357 1.00 88.75 462 LEU A O 1
ATOM 3644 N N . MET A 1 463 ? 39.414 -17.220 -20.512 1.00 84.81 463 MET A N 1
ATOM 3645 C CA . MET A 1 463 ? 40.400 -18.293 -20.719 1.00 84.81 463 MET A CA 1
ATOM 3646 C C . MET A 1 463 ? 40.298 -19.447 -19.708 1.00 84.81 463 MET A C 1
ATOM 3648 O O . MET A 1 463 ? 40.743 -20.549 -20.009 1.00 84.81 463 MET A O 1
ATOM 3652 N N . ASN A 1 464 ? 39.738 -19.212 -18.514 1.00 82.81 464 ASN A N 1
ATOM 3653 C CA . ASN A 1 464 ? 39.549 -20.245 -17.491 1.00 82.81 464 ASN A CA 1
ATOM 3654 C C . ASN A 1 464 ? 38.055 -20.556 -17.300 1.00 82.81 464 ASN A C 1
ATOM 3656 O O . ASN A 1 464 ? 37.299 -19.759 -16.732 1.00 82.81 464 ASN A O 1
ATOM 3660 N N . THR A 1 465 ? 37.655 -21.745 -17.747 1.00 82.00 465 THR A N 1
ATOM 3661 C CA . THR A 1 465 ? 36.279 -22.260 -17.712 1.00 82.00 465 THR A CA 1
ATOM 3662 C C . THR A 1 465 ? 36.031 -23.250 -16.563 1.00 82.00 465 THR A C 1
ATOM 3664 O O . THR A 1 465 ? 34.933 -23.794 -16.451 1.00 82.00 465 THR A O 1
ATOM 3667 N N . ASP A 1 466 ? 37.003 -23.457 -15.667 1.00 80.12 466 ASP A N 1
ATOM 3668 C CA . ASP A 1 466 ? 36.943 -24.499 -14.634 1.00 80.12 466 ASP A CA 1
ATOM 3669 C C . ASP A 1 466 ? 35.816 -24.233 -13.632 1.00 80.12 466 ASP A C 1
ATOM 3671 O O . ASP A 1 466 ? 35.745 -23.150 -13.050 1.00 80.12 466 ASP A O 1
ATOM 3675 N N . GLY A 1 467 ? 34.931 -25.204 -13.402 1.00 76.69 467 GLY A N 1
ATOM 3676 C CA . GLY A 1 467 ? 33.869 -25.091 -12.395 1.00 76.69 467 GLY A CA 1
ATOM 3677 C C . GLY A 1 467 ? 32.811 -24.009 -12.659 1.00 76.69 467 GLY A C 1
ATOM 3678 O O . GLY A 1 467 ? 32.111 -23.627 -11.722 1.00 76.69 467 GLY A O 1
ATOM 3679 N N . ILE A 1 468 ? 32.675 -23.500 -13.892 1.00 87.12 468 ILE A N 1
ATOM 3680 C CA . ILE A 1 468 ? 31.544 -22.625 -14.242 1.00 87.12 468 ILE A CA 1
ATOM 3681 C C . ILE A 1 468 ? 30.224 -23.400 -14.167 1.00 87.12 468 ILE A C 1
ATOM 3683 O O . ILE A 1 468 ? 30.113 -24.520 -14.669 1.00 87.12 468 ILE A O 1
ATOM 3687 N N . GLN A 1 469 ? 29.204 -22.791 -13.568 1.00 83.56 469 GLN A N 1
ATOM 3688 C CA . GLN A 1 469 ? 27.856 -23.354 -13.542 1.00 83.56 469 GLN A CA 1
ATOM 3689 C C . GLN A 1 469 ? 27.167 -22.996 -14.857 1.00 83.56 469 GLN A C 1
ATOM 3691 O O . GLN A 1 469 ? 26.992 -21.815 -15.144 1.00 83.56 469 GLN A O 1
ATOM 3696 N N . ARG A 1 470 ? 26.809 -23.992 -15.674 1.00 88.56 470 ARG A N 1
ATOM 3697 C CA . ARG A 1 470 ? 26.096 -23.792 -16.947 1.00 88.56 470 ARG A CA 1
ATOM 3698 C C . ARG A 1 470 ? 24.603 -24.039 -16.745 1.00 88.56 470 ARG A C 1
ATOM 3700 O O . ARG A 1 470 ? 24.231 -25.054 -16.160 1.00 88.56 470 ARG A O 1
ATOM 3707 N N . SER A 1 471 ? 23.765 -23.142 -17.255 1.00 77.56 471 SER A N 1
ATOM 3708 C CA . SER A 1 471 ? 22.332 -23.391 -17.392 1.00 77.56 471 SER A CA 1
ATOM 3709 C C . SER A 1 471 ? 22.085 -24.132 -18.703 1.00 77.56 471 SER A C 1
ATOM 3711 O O . SER A 1 471 ? 22.437 -23.634 -19.775 1.00 77.56 471 SER A O 1
ATOM 3713 N N . PHE A 1 472 ? 21.503 -25.325 -18.605 1.00 60.59 472 PHE A N 1
ATOM 3714 C CA . PHE A 1 472 ? 21.007 -26.086 -19.747 1.00 60.59 472 PHE A CA 1
ATOM 3715 C C . PHE A 1 472 ? 19.491 -25.880 -19.851 1.00 60.59 472 PHE A C 1
ATOM 3717 O O . PHE A 1 472 ? 18.793 -25.960 -18.840 1.00 60.59 472 PHE A O 1
ATOM 3724 N N . TYR A 1 473 ? 19.024 -25.613 -21.070 1.00 44.41 473 TYR A N 1
ATOM 3725 C CA . TYR A 1 473 ? 17.616 -25.616 -21.478 1.00 44.41 473 TYR A CA 1
ATOM 3726 C C . TYR A 1 473 ? 17.314 -26.921 -22.225 1.00 44.41 473 TYR A C 1
ATOM 3728 O O . TYR A 1 473 ? 18.224 -27.366 -22.967 1.00 44.41 473 TYR A O 1
#

Foldseek 3Di:
DDDDDDCPDPPPDPPDDPPVLQCQPPADGADPPDDPLLVVLLSVLSVLQVLLVDDLVRLCVVLVHDSVVSNCCNRSVDPDDLSVLVSSLVSSCVSVVHDSDPVNSVVSVVSSLSSCCVPPVPVSVVVVVVVVVVVVVVVVVVVVVVVVVVVVVVVVVVVVVVVVVVVVVVVVVVVVVVVVVVVVVVVVVVVVVVVVVVVVVVVVVVVVVVVVVVVVVVVVVVVVVVVVVVVVVVVVVVVVVVVVVVVVVVVVVVVVVVVVVVVVVVVVVVVVVVVVVVVVVVVVVVVVVVVVVVVVVVVVVVVVVVVVVVVVVVVVVVVVVVVVVVVVVVVVVVVVVVVVVVVVVVVVVVCVVPPPDDDDDYDEYDEYDYDDDDDYDYDDYDEYYDYDDDDDDDDYDDDDDDDDDFDFDDKWKKADPAKFWFPFPPPDHIDIGHGPAIWIFGGDGPQWTFTADPVPRTTGIGNDPPPIGTDDD

Mean predicted aligned error: 22.11 Å

Solvent-accessible surface area (backbone atoms only — not comparable to full-atom values): 28120 Å² total; per-residue (Å²): 135,86,81,86,79,84,81,82,71,84,75,87,65,93,77,82,75,91,69,61,66,64,59,53,92,94,56,68,70,67,65,91,84,60,54,69,50,44,48,53,34,30,41,53,50,39,52,43,48,60,53,36,75,55,52,69,61,56,50,16,62,76,70,74,45,56,48,73,54,57,52,30,30,66,48,60,77,38,84,78,52,72,70,55,55,52,53,45,54,54,41,21,24,61,58,68,73,46,81,85,48,70,66,64,50,50,55,55,51,47,37,49,49,52,23,32,42,72,78,36,55,69,59,34,52,52,49,54,58,48,53,52,47,54,53,52,52,52,54,48,53,54,50,53,50,53,54,51,53,52,51,48,52,56,49,55,52,46,56,50,49,53,50,52,50,51,52,53,53,49,57,54,49,50,56,48,51,53,52,51,50,55,50,51,53,51,51,51,52,54,46,54,50,52,56,48,52,47,52,58,48,55,55,45,56,49,49,57,47,52,53,50,54,48,54,51,52,53,50,54,50,52,53,50,52,52,52,48,50,60,45,53,58,52,45,54,52,53,49,53,53,49,54,48,50,53,52,48,50,54,52,51,48,53,49,48,52,51,54,51,50,49,51,51,49,51,48,51,52,54,50,50,52,46,51,52,50,52,52,47,51,52,50,51,48,54,50,49,53,55,46,50,56,44,54,53,48,52,49,50,51,49,50,52,50,50,52,52,54,51,53,50,51,57,50,51,55,53,54,49,54,55,50,60,53,51,53,54,55,51,52,57,48,48,61,54,48,54,56,49,47,56,55,48,49,63,50,43,61,60,42,69,77,69,60,96,69,87,93,94,96,98,94,94,99,96,100,98,98,98,98,98,95,98,97,95,97,99,98,98,97,98,99,96,98,97,101,98,95,96,99,93,95,94,96,91,91,93,93,93,91,88,90,89,92,86,62,88,50,87,64,44,45,31,33,39,84,51,75,42,70,19,48,27,49,100,82,46,77,55,51,76,49,48,55,91,46,74,31,38,32,58,35,48,64,87,80,22,34,33,34,32,37,85,90,74,73,48,47,16,40,29,68,79,63,81,77,48,50,70,59,84,132